Protein 3QB8 (pdb70)

InterPro domains:
  IPR000182 GNAT domain [PF00583] (109-162)
  IPR000182 GNAT domain [PS51186] (102-182)
  IPR016181 Acyl-CoA N-acyltransferase [SSF55729] (12-173)

Radius of gyration: 23.58 Å; Cα contacts (8 Å, |Δi|>4): 793; chains: 2; bounding box: 58×56×64 Å

Structure (mmCIF, N/CA/C/O backbone):
data_3QB8
#
_entry.id   3QB8
#
_cell.length_a   65.400
_cell.length_b   65.400
_cell.length_c   112.631
_cell.angle_alpha   90.00
_cell.angle_beta   90.00
_cell.angle_gamma   120.00
#
_symmetry.space_group_name_H-M   'P 31'
#
loop_
_entity.id
_entity.type
_entity.pdbx_description
1 polymer 'A654L protein'
2 non-polymer 'COENZYME A'
3 non-polymer IMIDAZOLE
4 water water
#
loop_
_atom_site.group_PDB
_atom_site.id
_atom_site.type_symbol
_atom_site.label_atom_id
_atom_site.label_alt_id
_atom_site.label_comp_id
_atom_site.label_asym_id
_atom_site.label_entity_id
_atom_site.label_seq_id
_atom_site.pdbx_PDB_ins_code
_atom_site.Cartn_x
_atom_site.Cartn_y
_atom_site.Cartn_z
_atom_site.occupancy
_atom_site.B_iso_or_equiv
_atom_site.auth_seq_id
_atom_site.auth_comp_id
_atom_site.auth_asym_id
_atom_site.auth_atom_id
_atom_site.pdbx_PDB_model_num
ATOM 1 N N . MET A 1 1 ? 17.409 1.563 -18.331 1.00 34.56 1 MET A N 1
ATOM 2 C CA . MET A 1 1 ? 17.731 2.067 -16.965 1.00 32.22 1 MET A CA 1
ATOM 3 C C . MET A 1 1 ? 17.062 1.173 -15.902 1.00 27.36 1 MET A C 1
ATOM 4 O O . MET A 1 1 ? 17.558 0.077 -15.595 1.00 28.30 1 MET A O 1
ATOM 6 N N . TYR A 1 2 ? 15.940 1.641 -15.352 1.00 22.85 2 TYR A N 1
ATOM 7 C CA . TYR A 1 2 ? 15.158 0.850 -14.406 1.00 19.04 2 TYR A CA 1
ATOM 8 C C . TYR A 1 2 ? 13.724 0.728 -14.888 1.00 17.26 2 TYR A C 1
ATOM 9 O O . TYR A 1 2 ? 13.174 1.660 -15.481 1.00 19.38 2 TYR A O 1
ATOM 18 N N . THR A 1 3 ? 13.125 -0.424 -14.636 1.00 14.09 3 THR A N 1
ATOM 19 C CA . THR A 1 3 ? 11.788 -0.726 -15.122 1.00 14.21 3 THR A CA 1
ATOM 20 C C . THR A 1 3 ? 10.851 -0.916 -13.945 1.00 12.27 3 THR A C 1
ATOM 21 O O . THR A 1 3 ? 11.177 -1.641 -12.997 1.00 11.94 3 THR A O 1
ATOM 25 N N . LE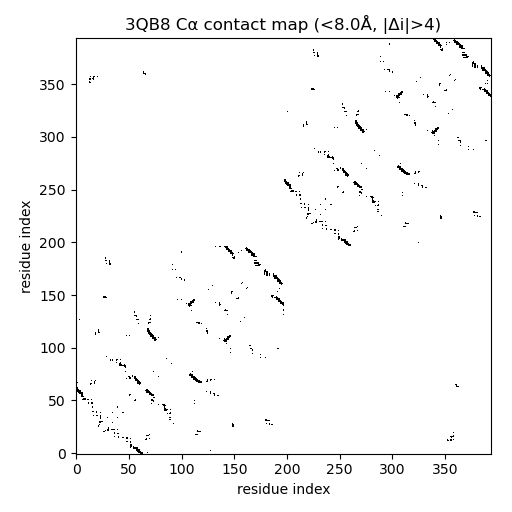U A 1 4 ? 9.706 -0.240 -14.002 1.00 12.19 4 LEU A N 1
ATOM 26 C CA A LEU A 1 4 ? 8.660 -0.368 -13.003 0.52 11.56 4 LEU A CA 1
ATOM 27 C CA B LEU A 1 4 ? 8.675 -0.385 -12.974 0.48 11.95 4 LEU A CA 1
ATOM 28 C C . LEU A 1 4 ? 7.866 -1.646 -13.254 1.00 12.13 4 LEU A C 1
ATOM 29 O O . LEU A 1 4 ? 7.268 -1.806 -14.331 1.00 15.15 4 LEU A O 1
ATOM 38 N N . ILE A 1 5 ? 7.867 -2.555 -12.285 1.00 10.62 5 ILE A N 1
ATOM 39 C CA . ILE A 1 5 ? 7.138 -3.811 -12.399 1.00 10.09 5 ILE A CA 1
ATOM 40 C C . ILE A 1 5 ? 6.162 -3.972 -11.241 1.00 10.30 5 ILE A C 1
ATOM 41 O O . ILE A 1 5 ? 6.354 -3.423 -10.142 1.00 11.49 5 ILE A O 1
ATOM 46 N N . LYS A 1 6 ? 5.109 -4.735 -11.484 1.00 10.50 6 LYS A N 1
ATOM 47 C CA . LYS A 1 6 ? 4.312 -5.305 -10.413 1.00 11.16 6 LYS A CA 1
ATOM 48 C C . LYS A 1 6 ? 5.070 -6.512 -9.845 1.00 11.05 6 LYS A C 1
ATOM 49 O O . LYS A 1 6 ? 5.489 -7.393 -10.587 1.00 12.99 6 LYS A O 1
ATOM 55 N N . LEU A 1 7 ? 5.292 -6.531 -8.533 1.00 10.33 7 LEU A N 1
ATOM 56 C CA . LEU A 1 7 ? 5.968 -7.664 -7.903 1.00 10.42 7 LEU A CA 1
ATOM 57 C C . LEU A 1 7 ? 5.096 -8.907 -7.979 1.00 10.99 7 LEU A C 1
ATOM 58 O O . LEU A 1 7 ? 3.885 -8.832 -7.788 1.00 13.31 7 LEU A O 1
ATOM 63 N N . THR A 1 8 ? 5.723 -10.035 -8.285 1.00 11.00 8 THR A N 1
ATOM 64 C CA . THR A 1 8 ? 5.031 -11.316 -8.360 1.00 11.39 8 THR A CA 1
ATOM 65 C C . THR A 1 8 ? 5.804 -12.317 -7.501 1.00 11.76 8 THR A C 1
ATOM 66 O O . THR A 1 8 ? 6.889 -12.008 -7.009 1.00 11.25 8 THR A O 1
ATOM 70 N N . SER A 1 9 ? 5.255 -13.507 -7.331 1.00 12.54 9 SER A N 1
ATOM 71 C CA A SER A 1 9 ? 5.825 -14.484 -6.415 0.56 13.33 9 SER A CA 1
ATOM 72 C CA B SER A 1 9 ? 5.925 -14.484 -6.415 0.44 13.32 9 SER A CA 1
ATOM 73 C C . SER A 1 9 ? 7.271 -14.870 -6.693 1.00 13.68 9 SER A C 1
ATOM 74 O O . SER A 1 9 ? 8.007 -15.151 -5.769 1.00 14.80 9 SER A O 1
ATOM 79 N N . GLU A 1 10 ? 7.677 -14.832 -7.954 1.00 13.99 10 GLU A N 1
ATOM 80 C CA . GLU A 1 10 ? 9.063 -15.175 -8.273 1.00 14.89 10 GLU A CA 1
ATOM 81 C C . GLU A 1 10 ? 10.052 -14.156 -7.700 1.00 12.96 10 GLU A C 1
ATOM 82 O O . GLU A 1 10 ? 11.239 -14.447 -7.628 1.00 15.00 10 GLU A O 1
ATOM 88 N N . TYR A 1 11 ? 9.564 -12.979 -7.285 1.00 11.60 11 TYR A N 1
ATOM 89 C CA . TYR A 1 11 ? 10.423 -11.942 -6.690 1.00 11.25 11 TYR A CA 1
ATOM 90 C C . TYR A 1 11 ? 10.451 -11.963 -5.158 1.00 11.36 11 TYR A C 1
ATOM 91 O O . TYR A 1 11 ? 11.086 -11.109 -4.556 1.00 11.79 11 TYR A O 1
ATOM 100 N N . THR A 1 12 ? 9.787 -12.928 -4.532 1.00 11.25 12 THR A N 1
ATOM 101 C CA . THR A 1 12 ? 9.613 -12.906 -3.074 1.00 11.02 12 THR A CA 1
ATOM 102 C C . THR A 1 12 ? 10.944 -12.862 -2.321 1.00 10.69 12 THR A C 1
ATOM 103 O O . THR A 1 12 ? 11.119 -12.038 -1.424 1.00 11.71 12 THR A O 1
ATOM 107 N N . SER A 1 13 ? 11.883 -13.742 -2.674 1.00 10.92 13 SER A N 1
ATOM 108 C CA . SER A 1 13 ? 13.164 -13.757 -1.980 1.00 10.42 13 SER A CA 1
ATOM 109 C C . SER A 1 13 ? 13.911 -12.434 -2.137 1.00 9.92 13 SER A C 1
ATOM 110 O O . SER A 1 13 ? 14.455 -11.904 -1.159 1.00 11.55 13 SER A O 1
ATOM 113 N N . ARG A 1 14 ? 13.930 -11.902 -3.365 1.00 9.50 14 ARG A N 1
ATOM 114 C CA . ARG A 1 14 ? 14.525 -10.591 -3.630 1.00 9.22 14 ARG A CA 1
ATOM 115 C C . ARG A 1 14 ? 13.846 -9.458 -2.850 1.00 9.22 14 ARG A C 1
ATOM 116 O O . ARG A 1 14 ? 14.528 -8.571 -2.332 1.00 10.54 14 ARG A O 1
ATOM 124 N N . ALA A 1 15 ? 12.519 -9.504 -2.753 1.00 9.73 15 ALA A N 1
ATOM 125 C CA . ALA A 1 15 ? 11.767 -8.461 -2.044 1.00 9.53 15 ALA A CA 1
ATOM 126 C C . ALA A 1 15 ? 12.057 -8.476 -0.539 1.00 9.51 15 ALA A C 1
ATOM 127 O O . ALA A 1 15 ? 12.267 -7.422 0.070 1.00 11.63 15 ALA A O 1
ATOM 129 N N . ILE A 1 16 ? 12.107 -9.673 0.050 1.00 9.70 16 ILE A N 1
ATOM 130 C CA . ILE A 1 16 ? 12.404 -9.815 1.468 1.00 9.51 16 ILE A CA 1
ATOM 131 C C . ILE A 1 16 ? 13.791 -9.241 1.738 1.00 9.63 16 ILE A C 1
ATOM 132 O O . ILE A 1 16 ? 13.989 -8.451 2.661 1.00 10.43 16 ILE A O 1
ATOM 137 N N . SER A 1 17 ? 14.767 -9.637 0.925 1.00 9.98 17 SER A N 1
ATOM 138 C CA . SER A 1 17 ? 16.123 -9.142 1.130 1.00 10.16 17 SER A CA 1
ATOM 139 C C . SER A 1 17 ? 16.223 -7.635 0.927 1.00 9.82 17 SER A C 1
ATOM 140 O O . SER A 1 17 ? 16.916 -6.942 1.694 1.00 10.20 17 SER A O 1
ATOM 143 N N . PHE A 1 18 ? 15.551 -7.122 -0.105 1.00 9.74 18 PHE A N 1
ATOM 144 C CA . PHE A 1 18 ? 15.710 -5.709 -0.401 1.00 8.45 18 PHE A CA 1
ATOM 145 C C . PHE A 1 18 ? 15.266 -4.859 0.793 1.00 9.27 18 PHE A C 1
ATOM 146 O O . PHE A 1 18 ? 16.003 -3.979 1.245 1.00 10.64 18 PHE A O 1
ATOM 154 N N . THR A 1 19 ? 14.062 -5.104 1.306 1.00 9.17 19 THR A N 1
ATOM 155 C CA . THR A 1 19 ? 13.574 -4.275 2.428 1.00 8.96 19 THR A CA 1
ATOM 156 C C . THR A 1 19 ? 14.364 -4.512 3.707 1.00 9.13 19 THR A C 1
ATOM 157 O O . THR A 1 19 ? 14.646 -3.567 4.450 1.00 11.42 19 THR A O 1
ATOM 161 N N A SER A 1 20 ? 14.748 -5.763 3.961 0.53 9.57 20 SER A N 1
ATOM 162 N N B SER A 1 20 ? 14.750 -5.763 3.943 0.47 9.52 20 SER A N 1
ATOM 163 C CA A SER A 1 20 ? 15.576 -6.052 5.134 0.53 10.79 20 SER A CA 1
ATOM 164 C CA B SER A 1 20 ? 15.545 -6.079 5.123 0.47 10.68 20 SER A CA 1
ATOM 165 C C A SER A 1 20 ? 16.844 -5.224 5.093 0.53 11.63 20 SER A C 1
ATOM 166 C C B SER A 1 20 ? 16.874 -5.327 5.125 0.47 11.73 20 SER A C 1
ATOM 167 O O A SER A 1 20 ? 17.152 -4.495 6.035 0.53 11.78 20 SER A O 1
ATOM 168 O O B SER A 1 20 ? 17.248 -4.741 6.142 0.47 12.08 20 SER A O 1
ATOM 173 N N . ARG A 1 21 ? 17.574 -5.320 3.988 1.00 11.54 21 ARG A N 1
ATOM 174 C CA . ARG A 1 21 ? 18.854 -4.610 3.868 1.00 11.89 21 ARG A CA 1
ATOM 175 C C . ARG A 1 21 ? 18.668 -3.100 3.879 1.00 10.34 21 ARG A C 1
ATOM 176 O O . ARG A 1 21 ? 19.425 -2.387 4.524 1.00 12.54 21 ARG A O 1
ATOM 184 N N . ASN A 1 22 ? 17.681 -2.622 3.124 1.00 9.74 22 ASN A N 1
ATOM 185 C CA . ASN A 1 22 ? 17.418 -1.200 3.000 1.00 10.06 22 ASN A CA 1
ATOM 186 C C . ASN A 1 22 ? 17.026 -0.603 4.361 1.00 11.12 22 ASN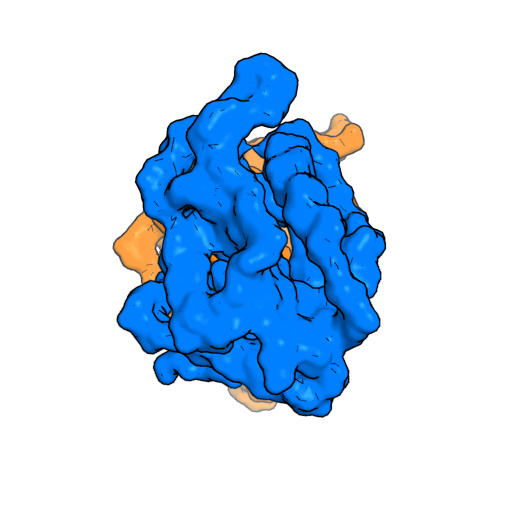 A C 1
ATOM 187 O O . ASN A 1 22 ? 17.541 0.447 4.748 1.00 12.03 22 ASN A O 1
ATOM 192 N N . PHE A 1 23 ? 16.140 -1.276 5.093 1.00 10.62 23 PHE A N 1
ATOM 193 C CA . PHE A 1 23 ? 15.718 -0.748 6.398 1.00 10.69 23 PHE A CA 1
ATOM 194 C C . PHE A 1 23 ? 16.832 -0.816 7.442 1.00 11.73 23 PHE A C 1
ATOM 195 O O . PHE A 1 23 ? 17.063 0.141 8.180 1.00 12.22 23 PHE A O 1
ATOM 203 N N . VAL A 1 24 ? 17.566 -1.924 7.473 1.00 11.64 24 VAL A N 1
ATOM 204 C CA . VAL A 1 24 ? 18.659 -2.063 8.433 1.00 13.12 24 VAL A CA 1
ATOM 205 C C . VAL A 1 24 ? 19.739 -1.010 8.175 1.00 12.93 24 VAL A C 1
ATOM 206 O O . VAL A 1 24 ? 20.362 -0.515 9.121 1.00 15.13 24 VAL A O 1
ATOM 210 N N . ALA A 1 25 ? 19.974 -0.671 6.908 1.00 13.25 25 ALA A N 1
ATOM 211 C CA . ALA A 1 25 ? 20.980 0.324 6.557 1.00 14.20 25 ALA A CA 1
ATOM 212 C C . ALA A 1 25 ? 20.535 1.764 6.799 1.00 14.19 25 ALA A C 1
ATOM 213 O O . ALA A 1 25 ? 21.353 2.611 7.152 1.00 16.20 25 ALA A O 1
ATOM 215 N N . SER A 1 26 ? 19.249 2.050 6.584 1.00 12.75 26 SER A N 1
ATOM 216 C CA . SER A 1 26 ? 18.829 3.428 6.336 1.00 12.91 26 SER A CA 1
ATOM 217 C C . SER A 1 26 ? 17.509 3.875 6.958 1.00 12.23 26 SER A C 1
ATOM 218 O O . SER A 1 26 ? 17.188 5.063 6.892 1.00 14.11 26 SER A O 1
ATOM 221 N N . GLU A 1 27 ? 16.740 2.958 7.545 1.00 12.14 27 GLU A N 1
ATOM 222 C CA . GLU A 1 27 ? 15.438 3.333 8.108 1.00 10.87 27 GLU A CA 1
ATOM 223 C C . GLU A 1 27 ? 15.599 3.649 9.604 1.00 10.60 27 GLU A C 1
ATOM 224 O O . GLU A 1 27 ? 16.247 2.899 10.316 1.00 11.60 27 GLU A O 1
ATOM 230 N N . PRO A 1 28 ? 15.002 4.767 10.077 1.00 11.31 28 PRO A N 1
ATOM 231 C CA . PRO A 1 28 ? 15.390 5.256 11.406 1.00 12.27 28 PRO A CA 1
ATOM 232 C C . PRO A 1 28 ? 15.128 4.323 12.589 1.00 12.04 28 PRO A C 1
ATOM 233 O O . PRO A 1 28 ? 15.993 4.233 13.476 1.00 12.99 28 PRO A O 1
ATOM 237 N N . THR A 1 29 ? 13.977 3.647 12.623 1.00 11.69 29 THR A N 1
ATOM 238 C CA . THR A 1 29 ? 13.677 2.809 13.795 1.00 12.14 29 THR A CA 1
ATOM 239 C C . THR A 1 29 ? 14.516 1.534 13.825 1.00 11.36 29 THR A C 1
ATOM 240 O O . THR A 1 29 ? 14.979 1.123 14.891 1.00 13.16 29 THR A O 1
ATOM 244 N N . SER A 1 30 ? 14.761 0.942 12.661 1.00 10.82 30 SER A N 1
ATOM 245 C CA . SER A 1 30 ? 15.634 -0.240 12.573 1.00 11.06 30 SER A CA 1
ATOM 246 C C . SER A 1 30 ? 17.044 0.098 13.035 1.00 12.18 30 SER A C 1
ATOM 247 O O . SER A 1 30 ? 17.658 -0.653 13.807 1.00 14.24 30 SER A O 1
ATOM 250 N N . ILE A 1 31 ? 17.563 1.230 12.568 1.00 11.54 31 ILE A N 1
ATOM 251 C CA . ILE A 1 31 ? 18.898 1.689 12.966 1.00 12.85 31 ILE A CA 1
ATOM 252 C C . ILE A 1 31 ? 18.961 1.932 14.482 1.00 13.78 31 ILE A C 1
ATOM 253 O O . ILE A 1 31 ? 19.916 1.516 15.152 1.00 15.63 31 ILE A O 1
ATOM 258 N N . ALA A 1 32 ? 17.930 2.580 15.019 1.00 12.49 32 ALA A N 1
ATOM 259 C CA . ALA A 1 32 ? 17.879 2.890 16.459 1.00 13.56 32 ALA A CA 1
ATOM 260 C C . ALA A 1 32 ? 17.950 1.633 17.323 1.00 14.61 32 ALA A C 1
ATOM 261 O O . ALA A 1 32 ? 18.566 1.642 18.397 1.00 15.74 32 ALA A O 1
ATOM 263 N N . LEU A 1 33 ? 17.320 0.564 16.856 1.00 14.57 33 LEU A N 1
ATOM 264 C CA . LEU A 1 33 ? 17.282 -0.717 17.563 1.00 13.98 33 LEU A CA 1
ATOM 265 C C . LEU A 1 33 ? 18.462 -1.627 17.231 1.00 15.29 33 LEU A C 1
ATOM 266 O O . LEU A 1 33 ? 18.531 -2.757 17.727 1.00 15.95 33 LEU A O 1
ATOM 271 N N . LYS A 1 34 ? 19.379 -1.134 16.414 1.00 14.89 34 LYS A N 1
ATOM 272 C CA . LYS A 1 34 ? 20.527 -1.896 15.944 1.00 15.84 34 LYS A CA 1
ATOM 273 C C . LYS A 1 34 ? 20.146 -3.239 15.348 1.00 15.49 34 LYS A C 1
ATOM 274 O O . LYS A 1 34 ? 20.805 -4.227 15.568 1.00 15.35 34 LYS A O 1
ATOM 280 N N . LEU A 1 35 ? 19.072 -3.257 14.574 1.00 14.65 35 LEU A N 1
ATOM 281 C CA . LEU A 1 35 ? 18.636 -4.504 13.944 1.00 13.71 35 LEU A CA 1
ATOM 282 C C . LEU A 1 35 ? 19.636 -4.972 12.895 1.00 15.04 35 LEU A C 1
ATOM 283 O O . LEU A 1 35 ? 20.266 -4.166 12.182 1.00 16.01 35 LEU A O 1
ATOM 288 N N . THR A 1 36 ? 19.785 -6.286 12.831 1.00 15.67 36 THR A N 1
ATOM 289 C CA . THR A 1 36 ? 20.456 -6.918 11.714 1.00 15.23 36 THR A CA 1
ATOM 290 C C . THR A 1 36 ? 19.422 -7.383 10.696 1.00 14.41 36 THR A C 1
ATOM 291 O O . THR A 1 36 ? 18.213 -7.437 10.974 1.00 14.59 36 THR A O 1
ATOM 295 N N . THR A 1 37 ? 19.897 -7.748 9.512 1.00 14.66 37 THR A N 1
ATOM 296 C CA . THR A 1 37 ? 18.992 -8.311 8.511 1.00 14.42 37 THR A CA 1
ATOM 297 C C . THR A 1 37 ? 18.343 -9.602 9.001 1.00 15.26 37 THR A C 1
ATOM 298 O O . THR A 1 37 ? 17.215 -9.894 8.643 1.00 15.32 37 THR A O 1
ATOM 302 N N . CYS A 1 38 ? 19.047 -10.363 9.843 1.00 15.97 38 CYS A N 1
ATOM 303 C CA A CYS A 1 38 ? 18.459 -11.568 10.440 0.79 16.77 38 CYS A CA 1
ATOM 304 C CA B CYS A 1 38 ? 18.559 -11.568 10.440 0.21 17.20 38 CYS A CA 1
ATOM 305 C C . CYS A 1 38 ? 17.266 -11.210 11.320 1.00 15.99 38 CYS A C 1
ATOM 306 O O . CYS A 1 38 ? 16.216 -11.854 11.231 1.00 16.93 38 CYS A O 1
ATOM 311 N N . ASP A 1 39 ? 17.430 -10.171 12.145 1.00 14.47 39 ASP A N 1
ATOM 312 C CA . ASP A 1 39 ? 16.344 -9.717 13.011 1.00 14.05 39 ASP A CA 1
ATOM 313 C C . ASP A 1 39 ? 15.157 -9.295 12.149 1.00 13.46 39 ASP A C 1
ATOM 314 O O . ASP A 1 39 ? 14.017 -9.682 12.413 1.00 13.96 39 ASP A O 1
ATOM 319 N N . PHE A 1 40 ? 15.439 -8.496 11.122 1.00 13.92 40 PHE A N 1
ATOM 320 C CA . PHE A 1 40 ? 14.368 -7.926 10.326 1.00 13.03 40 PHE A CA 1
ATOM 321 C C . PHE A 1 40 ? 13.630 -9.008 9.540 1.00 14.06 40 PHE A C 1
ATOM 322 O O . PHE A 1 40 ? 12.403 -9.055 9.507 1.00 13.55 40 PHE A O 1
ATOM 330 N N . THR A 1 41 ? 14.396 -9.905 8.924 1.00 13.78 41 THR A N 1
ATOM 331 C CA . THR A 1 41 ? 13.794 -10.987 8.160 1.00 13.44 41 THR A CA 1
ATOM 332 C C . THR A 1 41 ? 12.972 -11.907 9.067 1.00 13.65 41 THR A C 1
ATOM 333 O O . THR A 1 41 ? 11.850 -12.292 8.726 1.00 14.52 41 THR A O 1
ATOM 337 N N . THR A 1 42 ? 13.500 -12.236 10.241 1.00 14.38 42 THR A N 1
ATOM 338 C CA . THR A 1 42 ? 12.732 -13.059 11.164 1.00 15.16 42 THR A CA 1
ATOM 339 C C . THR A 1 42 ? 11.378 -12.425 11.500 1.00 14.20 42 THR A C 1
ATOM 340 O O . THR A 1 42 ? 10.340 -13.085 11.412 1.00 15.14 42 THR A O 1
ATOM 344 N N A SER A 1 43 ? 11.373 -11.144 11.876 0.86 13.78 43 SER A N 1
ATOM 345 N N B SER A 1 43 ? 11.402 -11.145 11.860 0.14 14.07 43 SER A N 1
ATOM 346 C CA A SER A 1 43 ? 10.118 -10.543 12.303 0.86 12.35 43 SER A CA 1
ATOM 347 C CA B SER A 1 43 ? 10.202 -10.455 12.297 0.14 13.73 43 SER A CA 1
ATOM 348 C C A SER A 1 43 ? 9.163 -10.261 11.152 0.86 12.04 43 SER A C 1
ATOM 349 C C B SER A 1 43 ? 9.196 -10.206 11.179 0.14 13.09 43 SER A C 1
ATOM 350 O O A SER A 1 43 ? 7.958 -10.391 11.327 0.86 13.23 43 SER A O 1
ATOM 351 O O B SER A 1 43 ? 7.989 -10.308 11.395 0.14 13.64 43 SER A O 1
ATOM 356 N N . PHE A 1 44 ? 9.701 -9.895 9.988 1.00 12.08 44 PHE A N 1
ATOM 357 C CA . PHE A 1 44 ? 8.871 -9.317 8.925 1.00 11.49 44 PHE A CA 1
ATOM 358 C C . PHE A 1 44 ? 8.777 -10.123 7.638 1.00 11.15 44 PHE A C 1
ATOM 359 O O . PHE A 1 44 ? 8.102 -9.685 6.715 1.00 11.72 44 PHE A O 1
ATOM 367 N N . GLN A 1 45 ? 9.415 -11.287 7.541 1.00 11.23 45 GLN A N 1
ATOM 368 C CA . GLN A 1 45 ? 9.352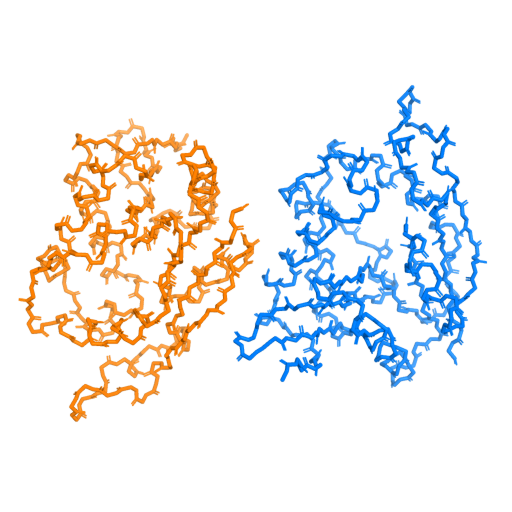 -11.968 6.246 1.00 12.26 45 GLN A CA 1
ATOM 369 C C . GLN A 1 45 ? 7.932 -12.381 5.879 1.00 11.28 45 GLN A C 1
ATOM 370 O O . GLN A 1 45 ? 7.587 -12.378 4.708 1.00 13.29 45 GLN A O 1
ATOM 376 N N . ASN A 1 46 ? 7.116 -12.730 6.847 1.00 11.34 46 ASN A N 1
ATOM 377 C CA . ASN A 1 46 ? 5.734 -13.106 6.622 1.00 11.02 46 ASN A CA 1
ATOM 378 C C . ASN A 1 46 ? 4.929 -11.961 5.985 1.00 11.58 46 ASN A C 1
ATOM 379 O O . ASN A 1 46 ? 4.365 -12.105 4.954 1.00 12.45 46 ASN A O 1
ATOM 384 N N . ILE A 1 47 ? 4.950 -10.792 6.604 1.00 11.64 47 ILE A N 1
ATOM 385 C CA . ILE A 1 47 ? 4.215 -9.672 6.032 1.00 11.61 47 ILE A CA 1
ATOM 386 C C . ILE A 1 47 ? 4.786 -9.310 4.655 1.00 10.63 47 ILE A C 1
ATOM 387 O O . ILE A 1 47 ? 4.031 -9.009 3.748 1.00 11.26 47 ILE A O 1
ATOM 392 N N . MET A 1 48 ? 6.109 -9.370 4.481 1.00 9.43 48 MET A N 1
ATOM 393 C CA . MET A 1 48 ? 6.692 -9.028 3.170 1.00 10.29 48 MET A CA 1
ATOM 394 C C . MET A 1 48 ? 6.246 -9.995 2.078 1.00 9.57 48 MET A C 1
ATOM 395 O O . MET A 1 48 ? 5.850 -9.569 0.983 1.00 10.86 48 MET A O 1
ATOM 400 N N . LYS A 1 49 ? 6.275 -11.291 2.381 1.00 9.40 49 LYS A N 1
ATOM 401 C CA . LYS A 1 49 ? 5.756 -12.287 1.446 1.00 10.63 49 LYS A CA 1
ATOM 402 C C . LYS A 1 49 ? 4.289 -12.014 1.113 1.00 11.26 49 LYS A C 1
ATOM 403 O O . LYS A 1 49 ? 3.894 -12.073 -0.060 1.00 11.47 49 LYS A O 1
ATOM 409 N N . GLN A 1 50 ? 3.479 -11.709 2.129 1.00 10.18 50 GLN A N 1
ATOM 410 C CA . GLN A 1 50 ? 2.072 -11.427 1.862 1.00 10.24 50 GLN A CA 1
ATOM 411 C C . GLN A 1 50 ? 1.856 -10.158 1.036 1.00 10.44 50 GLN A C 1
ATOM 412 O O . GLN A 1 50 ? 0.932 -10.098 0.223 1.00 10.70 50 GLN A O 1
ATOM 418 N N . CYS A 1 51 ? 2.690 -9.142 1.248 1.00 10.51 51 CYS A N 1
ATOM 419 C CA . CYS A 1 51 ? 2.643 -7.950 0.381 1.00 10.02 51 CYS A CA 1
ATOM 420 C C . CYS A 1 51 ? 2.828 -8.332 -1.086 1.00 9.91 51 CYS A C 1
ATOM 421 O O . CYS A 1 51 ? 2.133 -7.816 -1.963 1.00 11.72 51 CYS A O 1
ATOM 424 N N . VAL A 1 52 ? 3.760 -9.242 -1.365 1.00 9.81 52 VAL A N 1
ATOM 425 C CA . VAL A 1 52 ? 3.919 -9.714 -2.730 1.00 9.60 52 VAL A CA 1
ATOM 426 C C . VAL A 1 52 ? 2.679 -10.507 -3.168 1.00 10.80 52 VAL A C 1
ATOM 427 O O . VAL A 1 52 ? 2.095 -10.234 -4.232 1.00 12.57 52 VAL A O 1
ATOM 431 N N . ASP A 1 53 ? 2.265 -11.468 -2.346 1.00 10.59 53 ASP A N 1
ATOM 432 C CA . ASP A 1 53 ? 1.195 -12.385 -2.746 1.00 11.78 53 ASP A CA 1
ATOM 433 C C . ASP A 1 53 ? -0.195 -11.764 -2.926 1.00 11.98 53 ASP A C 1
ATOM 434 O O . ASP A 1 53 ? -1.012 -12.292 -3.682 1.00 13.28 53 ASP A O 1
ATOM 439 N N . TYR A 1 54 ? -0.493 -10.671 -2.225 1.00 12.15 54 TYR A N 1
ATOM 440 C CA . TYR A 1 54 ? -1.793 -10.029 -2.418 1.00 11.86 54 TYR A CA 1
ATOM 441 C C . TYR A 1 54 ? -1.887 -9.234 -3.730 1.00 12.37 54 TYR A C 1
ATOM 442 O O . TYR A 1 54 ? -2.975 -8.823 -4.128 1.00 12.75 54 TYR A O 1
ATOM 451 N N . GLY A 1 55 ? -0.744 -9.001 -4.380 1.00 11.20 55 GLY A N 1
ATOM 452 C CA . GLY A 1 55 ? -0.735 -8.493 -5.752 1.00 11.14 55 GLY A CA 1
ATOM 453 C C . GLY A 1 55 ? -0.680 -6.992 -5.972 1.00 11.27 55 GLY A C 1
ATOM 454 O O . GLY A 1 55 ? -0.760 -6.545 -7.123 1.00 12.76 55 GLY A O 1
ATOM 455 N N . HIS A 1 56 ? -0.517 -6.215 -4.894 1.00 11.40 56 HIS A N 1
ATOM 456 C CA . HIS A 1 56 ? -0.571 -4.753 -4.965 1.00 10.55 56 HIS A CA 1
ATOM 457 C C . HIS A 1 56 ? 0.778 -4.081 -4.739 1.00 10.19 56 HIS A C 1
ATOM 458 O O . HIS A 1 56 ? 0.815 -2.890 -4.495 1.00 11.41 56 HIS A O 1
ATOM 465 N N . SER A 1 57 ? 1.872 -4.849 -4.810 1.00 9.21 57 SER A N 1
ATOM 466 C CA . SER A 1 57 ? 3.216 -4.297 -4.565 1.00 9.48 57 SER A CA 1
ATOM 467 C C . SER A 1 57 ? 3.986 -4.075 -5.867 1.00 9.93 57 SER A C 1
ATOM 468 O O . SER A 1 57 ? 3.714 -4.733 -6.877 1.00 11.01 57 SER A O 1
ATOM 471 N N . PHE A 1 58 ? 4.943 -3.151 -5.834 1.00 10.22 58 PHE A N 1
ATOM 472 C CA . PHE A 1 58 ? 5.671 -2.722 -7.035 1.00 9.23 58 PHE A CA 1
ATOM 473 C C . PHE A 1 58 ? 7.138 -2.524 -6.758 1.00 9.55 58 PHE A C 1
ATOM 474 O O . PHE A 1 58 ? 7.542 -2.291 -5.615 1.00 9.81 58 PHE A O 1
ATOM 482 N N . ALA A 1 59 ? 7.936 -2.632 -7.814 1.00 10.06 59 ALA A N 1
ATOM 483 C CA . ALA A 1 59 ? 9.377 -2.423 -7.690 1.00 9.32 59 ALA A CA 1
ATOM 484 C C . ALA A 1 59 ? 9.957 -1.808 -8.949 1.00 9.59 59 ALA A C 1
ATOM 485 O O . ALA A 1 59 ? 9.354 -1.920 -10.028 1.00 11.41 59 ALA A O 1
ATOM 487 N N . PHE A 1 60 ? 11.119 -1.175 -8.808 1.00 9.01 60 PHE A N 1
ATOM 488 C CA . PHE A 1 60 ? 11.971 -0.874 -9.954 1.00 9.74 60 PHE A CA 1
ATOM 489 C C . PHE A 1 60 ? 13.083 -1.897 -9.993 1.00 10.58 60 PHE A C 1
ATOM 490 O O . PHE A 1 60 ? 13.740 -2.127 -8.979 1.00 11.07 60 PHE A O 1
ATOM 498 N N . VAL A 1 61 ? 13.281 -2.501 -11.162 1.00 11.36 61 VAL A N 1
ATOM 499 C CA . VAL A 1 61 ? 14.346 -3.478 -11.342 1.00 10.79 61 VAL A CA 1
ATOM 500 C C . VAL A 1 61 ? 15.347 -3.017 -12.395 1.00 12.43 61 VAL A C 1
ATOM 501 O O . VAL A 1 61 ? 14.987 -2.296 -13.326 1.00 13.72 61 VAL A O 1
ATOM 505 N N . ASP A 1 62 ? 16.597 -3.442 -12.239 1.00 12.60 62 ASP A N 1
ATOM 506 C CA . ASP A 1 62 ? 17.623 -3.193 -13.247 1.00 12.68 62 ASP A CA 1
ATOM 507 C C . ASP A 1 62 ? 17.554 -4.246 -14.361 1.00 14.08 62 ASP A C 1
ATOM 508 O O . ASP A 1 62 ? 16.660 -5.103 -14.377 1.00 15.38 62 ASP A O 1
ATOM 513 N N . ALA A 1 63 ? 18.507 -4.175 -15.286 1.00 14.79 63 ALA A N 1
ATOM 514 C CA . ALA A 1 63 ? 18.528 -5.051 -16.464 1.00 16.01 63 ALA A CA 1
ATOM 515 C C . ALA A 1 63 ? 18.699 -6.523 -16.135 1.00 17.03 63 ALA A C 1
ATOM 516 O O . ALA A 1 63 ? 18.377 -7.384 -16.957 1.00 20.18 63 ALA A O 1
ATOM 518 N N . ASP A 1 64 ? 19.249 -6.810 -14.959 1.00 16.33 64 ASP A N 1
ATOM 519 C CA . ASP A 1 64 ? 19.451 -8.189 -14.526 1.00 17.15 64 ASP A CA 1
ATOM 520 C C . ASP A 1 64 ? 18.361 -8.637 -13.549 1.00 16.21 64 ASP A C 1
ATOM 521 O O . ASP A 1 64 ? 18.492 -9.688 -12.914 1.00 17.35 64 ASP A O 1
ATOM 526 N N . ASP A 1 65 ? 17.296 -7.837 -13.431 1.00 16.57 65 ASP A N 1
ATOM 527 C CA . ASP A 1 65 ? 16.102 -8.188 -12.640 1.00 16.09 65 ASP A CA 1
ATOM 528 C C . ASP A 1 65 ? 16.326 -8.057 -11.124 1.00 13.83 65 ASP A C 1
ATOM 529 O O . ASP A 1 65 ? 15.609 -8.669 -10.331 1.00 16.89 65 ASP A O 1
ATOM 534 N N . ASN A 1 66 ? 17.328 -7.278 -10.732 1.00 11.71 66 ASN A N 1
ATOM 535 C CA . ASN A 1 66 ? 17.555 -6.972 -9.320 1.00 10.76 66 ASN A CA 1
ATOM 536 C C . ASN A 1 66 ? 16.690 -5.802 -8.902 1.00 10.42 66 ASN A C 1
ATOM 537 O O . ASN A 1 66 ? 16.564 -4.822 -9.647 1.00 11.92 66 ASN A O 1
ATOM 542 N N . ILE A 1 67 ? 16.112 -5.906 -7.712 1.00 11.06 67 ILE A N 1
ATOM 543 C CA . ILE A 1 67 ? 15.298 -4.827 -7.157 1.00 9.43 67 ILE A CA 1
ATOM 544 C C . ILE A 1 67 ? 16.177 -3.671 -6.698 1.00 10.53 67 ILE A C 1
ATOM 545 O O . ILE A 1 67 ? 17.098 -3.867 -5.905 1.00 12.25 67 ILE A O 1
ATOM 550 N N . LYS A 1 68 ? 15.884 -2.479 -7.195 1.00 10.10 68 LYS A N 1
ATOM 551 C CA . LYS A 1 68 ? 16.606 -1.256 -6.826 1.00 10.55 68 LYS A CA 1
ATOM 552 C C . LYS A 1 68 ? 15.777 -0.290 -5.956 1.00 10.69 68 LYS A C 1
ATOM 553 O O . LYS A 1 68 ? 16.325 0.583 -5.328 1.00 11.61 68 LYS A O 1
ATOM 559 N N . ALA A 1 69 ? 14.476 -0.495 -5.967 1.00 9.56 69 ALA A N 1
ATOM 560 C CA . ALA A 1 69 ? 13.543 0.262 -5.130 1.00 9.90 69 ALA A CA 1
ATOM 561 C C . ALA A 1 69 ? 12.246 -0.519 -5.114 1.00 9.67 69 ALA A C 1
ATOM 562 O O . ALA A 1 69 ? 11.928 -1.192 -6.096 1.00 10.09 69 ALA A O 1
ATOM 564 N N . GLN A 1 70 ? 11.482 -0.450 -4.025 1.00 9.07 70 GLN A N 1
ATOM 565 C CA . GLN A 1 70 ? 10.185 -1.134 -4.014 1.00 8.58 70 GLN A CA 1
ATOM 566 C C . GLN A 1 70 ? 9.239 -0.527 -3.005 1.00 9.15 70 GLN A C 1
ATOM 567 O O . GLN A 1 70 ? 9.650 0.236 -2.106 1.00 10.06 70 GLN A O 1
ATOM 573 N N . ILE A 1 71 ? 7.966 -0.855 -3.185 1.00 8.95 71 ILE A N 1
ATOM 574 C CA . ILE A 1 71 ? 6.928 -0.512 -2.235 1.00 8.58 71 ILE A CA 1
ATOM 575 C C . ILE A 1 71 ? 6.123 -1.762 -1.973 1.00 8.76 71 ILE A C 1
ATOM 576 O O . ILE A 1 71 ? 5.597 -2.389 -2.907 1.00 9.55 71 ILE A O 1
ATOM 581 N N . LEU A 1 72 ? 6.063 -2.129 -0.694 1.00 8.48 72 LEU A N 1
ATOM 582 C CA . LEU A 1 72 ? 5.360 -3.334 -0.259 1.00 9.10 72 LEU A CA 1
ATOM 583 C C . LEU A 1 72 ? 4.051 -2.920 0.398 1.00 9.44 72 LEU A C 1
ATOM 584 O O . LEU A 1 72 ? 4.064 -2.281 1.452 1.00 9.72 72 LEU A O 1
ATOM 589 N N . ASN A 1 73 ? 2.942 -3.299 -0.239 1.00 8.72 73 ASN A N 1
ATOM 590 C CA . ASN A 1 73 ? 1.584 -2.914 0.136 1.00 9.26 73 ASN A CA 1
ATOM 591 C C . ASN A 1 73 ? 0.767 -4.157 0.435 1.00 9.42 73 ASN A C 1
ATOM 592 O O . ASN A 1 73 ? 0.969 -5.205 -0.185 1.00 10.52 73 ASN A O 1
ATOM 597 N N . ILE A 1 74 ? -0.190 -4.038 1.350 1.00 9.68 74 ILE A N 1
ATOM 598 C CA . ILE A 1 74 ? -1.046 -5.169 1.709 1.00 11.14 74 ILE A CA 1
ATOM 599 C C . ILE A 1 74 ? -2.424 -4.644 2.133 1.00 11.24 74 ILE A C 1
ATOM 600 O O . ILE A 1 74 ? -2.507 -3.590 2.769 1.00 11.71 74 ILE A O 1
ATOM 605 N N . PRO A 1 75 ? -3.508 -5.357 1.768 1.00 11.39 75 PRO A N 1
ATOM 606 C CA . PRO A 1 75 ? -4.819 -4.899 2.255 1.00 12.28 75 PRO A CA 1
ATOM 607 C C . PRO A 1 75 ? -4.834 -4.777 3.780 1.00 12.97 75 PRO A C 1
ATOM 608 O O . PRO A 1 75 ? -4.247 -5.625 4.475 1.00 13.41 75 PRO A O 1
ATOM 612 N N . TYR A 1 76 ? -5.480 -3.728 4.293 1.00 13.33 76 TYR A N 1
ATOM 613 C CA . TYR A 1 76 ? -5.456 -3.449 5.731 1.00 14.78 76 TYR A CA 1
ATOM 614 C C . TYR A 1 76 ? -6.024 -4.605 6.559 1.00 16.12 76 TYR A C 1
ATOM 615 O O . TYR A 1 76 ? -5.516 -4.885 7.642 1.00 15.54 76 TYR A O 1
ATOM 624 N N . ASP A 1 77 ? -7.064 -5.270 6.058 1.00 16.91 77 ASP A N 1
ATOM 625 C CA . ASP A 1 77 ? -7.646 -6.390 6.809 1.00 20.52 77 ASP A CA 1
ATOM 626 C C . ASP A 1 77 ? -6.661 -7.541 7.001 1.00 19.28 77 ASP A C 1
ATOM 627 O O . ASP A 1 77 ? -6.681 -8.204 8.038 1.00 21.27 77 ASP A O 1
ATOM 632 N N . ALA A 1 78 ? -5.781 -7.765 6.026 1.00 17.11 78 ALA A N 1
ATOM 633 C CA . ALA A 1 78 ? -4.717 -8.751 6.189 1.00 16.22 78 ALA A CA 1
ATOM 634 C C . ALA A 1 78 ? -3.640 -8.266 7.162 1.00 16.55 78 ALA A C 1
ATOM 635 O O . ALA A 1 78 ? -3.127 -9.045 7.985 1.00 17.50 78 ALA A O 1
ATOM 637 N N . TYR A 1 79 ? -3.301 -6.982 7.079 1.00 15.63 79 TYR A N 1
ATOM 638 C CA . TYR A 1 79 ? -2.369 -6.373 8.019 1.00 14.58 79 TYR A CA 1
ATOM 639 C C . TYR A 1 79 ? -2.854 -6.502 9.472 1.00 15.72 79 TYR A C 1
ATOM 640 O O . TYR A 1 79 ? -2.076 -6.844 10.365 1.00 15.87 79 TYR A O 1
ATOM 649 N N . GLU A 1 80 ? -4.127 -6.251 9.710 1.00 17.43 80 GLU A N 1
ATOM 650 C CA A GLU A 1 80 ? -4.615 -6.239 11.077 0.62 20.07 80 GLU A CA 1
ATOM 651 C CA B GLU A 1 80 ? -4.515 -6.239 11.077 0.38 20.14 80 GLU A CA 1
ATOM 652 C C . GLU A 1 80 ? -4.529 -7.594 11.763 1.00 20.75 80 GLU A C 1
ATOM 653 O O . GLU A 1 80 ? -4.391 -7.667 12.949 1.00 24.37 80 GLU A O 1
ATOM 664 N N . ASN A 1 81 ? -4.548 -8.635 10.965 1.00 18.83 81 ASN A N 1
ATOM 665 C CA . ASN A 1 81 ? -4.487 -10.003 11.466 1.00 20.56 81 ASN A CA 1
ATOM 666 C C . ASN A 1 81 ? -3.115 -10.663 11.273 1.00 18.23 81 ASN A C 1
ATOM 667 O O . ASN A 1 81 ? -2.965 -11.878 11.432 1.00 21.41 81 ASN A O 1
ATOM 672 N N . MET A 1 82 ? -2.109 -9.854 10.956 1.00 16.31 82 MET A N 1
ATOM 673 C CA . MET A 1 82 ? -0.781 -10.358 10.615 1.00 15.33 82 MET A CA 1
ATOM 674 C C . MET A 1 82 ? -0.072 -11.035 11.774 1.00 15.41 82 MET A C 1
ATOM 675 O O . MET A 1 82 ? -0.166 -10.589 12.925 1.00 18.80 82 MET A O 1
ATOM 680 N N . HIS A 1 83 ? 0.630 -12.117 11.450 1.00 16.12 83 HIS A N 1
ATOM 681 C CA . HIS A 1 83 ? 1.580 -12.725 12.374 1.00 16.30 83 HIS A CA 1
ATOM 682 C C . HIS A 1 83 ? 3.010 -12.292 12.089 1.00 15.40 83 HIS A C 1
ATOM 683 O O . HIS A 1 83 ? 3.385 -12.066 10.934 1.00 14.64 83 HIS A O 1
ATOM 690 N N . TYR A 1 84 ? 3.799 -12.156 13.151 1.00 15.08 84 TYR A N 1
ATOM 691 C CA . TYR A 1 84 ? 5.189 -11.760 13.038 1.00 14.18 84 TYR A CA 1
ATOM 692 C C . TYR A 1 84 ? 6.078 -12.718 13.800 1.00 15.70 84 TYR A C 1
ATOM 693 O O . TYR A 1 84 ? 5.632 -13.364 14.759 1.00 16.78 84 TYR A O 1
ATOM 702 N N . GLY A 1 85 ? 7.335 -12.800 13.379 1.00 15.16 85 GLY A N 1
ATOM 703 C CA . GLY A 1 85 ? 8.317 -13.580 14.116 1.00 16.15 85 GLY A CA 1
ATOM 704 C C . GLY A 1 85 ? 8.835 -12.735 15.259 1.00 16.22 85 GLY A C 1
ATOM 705 O O . GLY A 1 85 ? 9.828 -12.034 15.109 1.00 18.16 85 GLY A O 1
ATOM 706 N N . ASN A 1 86 ? 8.162 -12.784 16.403 1.00 17.30 86 ASN A N 1
ATOM 707 C CA . ASN A 1 86 ? 8.543 -11.912 17.506 1.00 18.25 86 ASN A CA 1
ATOM 708 C C . ASN A 1 86 ? 9.825 -12.358 18.187 1.00 18.63 86 ASN A C 1
ATOM 709 O O . ASN A 1 86 ? 10.015 -13.550 18.468 1.00 21.74 86 ASN A O 1
ATOM 714 N N . ILE A 1 87 ? 10.712 -11.391 18.402 1.00 17.84 87 ILE A N 1
ATOM 715 C CA . ILE A 1 87 ? 11.986 -11.602 19.076 1.00 17.38 87 ILE A CA 1
ATOM 716 C C . ILE A 1 87 ? 12.256 -10.368 19.925 1.00 17.28 87 ILE A C 1
ATOM 717 O O . ILE A 1 87 ? 11.714 -9.281 19.655 1.00 17.23 87 ILE A O 1
ATOM 722 N N . ARG A 1 88 ? 13.113 -10.494 20.920 1.00 19.07 88 ARG A N 1
ATOM 723 C CA . ARG A 1 88 ? 13.291 -9.383 21.809 1.00 20.35 88 ARG A CA 1
ATOM 724 C C . ARG A 1 88 ? 13.829 -8.129 21.099 1.00 19.10 88 ARG A C 1
ATOM 725 O O . ARG A 1 88 ? 13.485 -7.047 21.467 1.00 19.62 88 ARG A O 1
ATOM 729 N N . GLU A 1 89 ? 14.637 -8.324 20.070 1.00 17.53 89 GLU A N 1
ATOM 730 C CA . GLU A 1 89 ? 15.239 -7.218 19.324 1.00 17.06 89 GLU A CA 1
ATOM 731 C C . GLU A 1 89 ? 14.199 -6.268 18.709 1.00 16.45 89 GLU A C 1
ATOM 732 O O . GLU A 1 89 ? 14.441 -5.064 18.614 1.00 17.10 89 GLU A O 1
ATOM 738 N N . THR A 1 90 ? 13.050 -6.810 18.304 1.00 14.01 90 THR A N 1
ATOM 739 C CA . THR A 1 90 ? 12.023 -5.980 17.663 1.00 14.32 90 THR A CA 1
ATOM 740 C C . THR A 1 90 ? 10.814 -5.678 18.552 1.00 14.31 90 THR A C 1
ATOM 741 O O . THR A 1 90 ? 9.917 -4.935 18.135 1.00 14.91 90 THR A O 1
ATOM 745 N N . ASP A 1 91 ? 10.785 -6.204 19.779 1.00 13.61 91 ASP A N 1
ATOM 746 C CA . ASP A 1 91 ? 9.678 -5.894 20.696 1.00 14.49 91 ASP A CA 1
ATOM 747 C C . ASP A 1 91 ? 9.389 -4.384 20.835 1.00 14.82 91 ASP A C 1
ATOM 748 O O . ASP A 1 91 ? 8.226 -3.982 20.792 1.00 14.77 91 ASP A O 1
ATOM 753 N N . PRO A 1 92 ? 10.434 -3.546 21.001 1.00 15.18 92 PRO A N 1
ATOM 754 C CA . PRO A 1 92 ? 10.136 -2.101 21.164 1.00 14.14 92 PRO A CA 1
ATOM 755 C C . PRO A 1 92 ? 9.537 -1.462 19.907 1.00 13.50 92 PRO A C 1
ATOM 756 O O . PRO A 1 92 ? 8.803 -0.476 19.999 1.00 14.12 92 PRO A O 1
ATOM 760 N N . MET A 1 93 ? 9.854 -2.047 18.755 1.00 14.62 93 MET A N 1
ATOM 761 C CA . MET A 1 93 ? 9.310 -1.603 17.481 1.00 15.98 93 MET A CA 1
ATOM 762 C C . MET A 1 93 ? 7.809 -1.852 17.442 1.00 14.22 93 MET A C 1
ATOM 763 O O . MET A 1 93 ? 7.031 -0.944 17.148 1.00 14.65 93 MET A O 1
ATOM 768 N N . PHE A 1 94 ? 7.399 -3.082 17.742 1.00 13.22 94 PHE A N 1
ATOM 769 C CA . PHE A 1 94 ? 5.974 -3.392 17.787 1.00 12.17 94 PHE A CA 1
ATOM 770 C C . PHE A 1 94 ? 5.240 -2.575 18.847 1.00 13.14 94 PHE A C 1
ATOM 771 O O . PHE A 1 94 ? 4.100 -2.161 18.631 1.00 15.29 94 PHE A O 1
ATOM 779 N N . ASP A 1 95 ? 5.901 -2.325 19.976 1.00 12.15 95 ASP A N 1
ATOM 780 C CA . ASP A 1 95 ? 5.314 -1.485 21.016 1.00 12.35 95 ASP A CA 1
ATOM 781 C C . ASP A 1 95 ? 5.053 -0.059 20.504 1.00 12.18 95 ASP A C 1
ATOM 782 O O . ASP A 1 95 ? 3.961 0.485 20.698 1.00 12.77 95 ASP A O 1
ATOM 787 N N . LEU A 1 96 ? 6.047 0.525 19.838 1.00 12.16 96 LEU A N 1
ATOM 788 C CA . LEU A 1 96 ? 5.899 1.871 19.284 1.00 11.97 96 LEU A CA 1
ATOM 789 C C . LEU A 1 96 ? 4.787 1.929 18.241 1.00 12.99 96 LEU A C 1
ATOM 790 O O . LEU A 1 96 ? 3.896 2.783 18.309 1.00 12.72 96 LEU A O 1
ATOM 795 N N . PHE A 1 97 ? 4.846 1.017 17.267 1.00 14.46 97 PHE A N 1
ATOM 796 C CA . PHE A 1 97 ? 3.881 1.027 16.162 1.00 15.87 97 PHE A CA 1
ATOM 797 C C . PHE A 1 97 ? 2.469 0.800 16.669 1.00 16.14 97 PHE A C 1
ATOM 798 O O . PHE A 1 97 ? 1.516 1.341 16.108 1.00 17.57 97 PHE A O 1
ATOM 806 N N . GLY A 1 98 ? 2.340 0.019 17.740 1.00 16.27 98 GLY A N 1
ATOM 807 C CA . GLY A 1 98 ? 1.055 -0.364 18.276 1.00 17.10 98 GLY A CA 1
ATOM 808 C C . GLY A 1 98 ? 0.196 0.834 18.605 1.00 17.66 98 GLY A C 1
ATOM 809 O O . GLY A 1 98 ? -1.027 0.774 18.454 1.00 19.70 98 GLY A O 1
ATOM 810 N N . ASN A 1 99 ? 0.829 1.889 19.071 1.00 16.00 99 ASN A N 1
ATOM 811 C CA . ASN A 1 99 ? 0.132 3.151 19.343 1.00 18.96 99 ASN A CA 1
ATOM 812 C C . ASN A 1 99 ? -0.657 3.642 18.170 1.00 18.96 99 ASN A C 1
ATOM 813 O O . ASN A 1 99 ? -1.688 4.193 18.349 1.00 18.51 99 ASN A O 1
ATOM 818 N N A LEU A 1 100 ? -0.225 3.392 16.956 0.68 19.22 100 LEU A N 1
ATOM 819 N N B LEU A 1 100 ? -0.223 3.399 16.960 0.32 19.16 100 LEU A N 1
ATOM 820 C CA A LEU A 1 100 ? -0.875 3.998 15.799 0.68 17.96 100 LEU A CA 1
ATOM 821 C CA B LEU A 1 100 ? -0.916 3.985 15.838 0.32 18.45 100 LEU A CA 1
ATOM 822 C C A LEU A 1 100 ? -2.066 3.174 15.310 0.68 18.20 100 LEU A C 1
ATOM 823 C C B LEU A 1 100 ? -2.090 3.159 15.338 0.32 18.46 100 LEU A C 1
ATOM 824 O O A LEU A 1 100 ? -2.894 3.668 14.540 0.68 18.67 100 LEU A O 1
ATOM 825 O O B LEU A 1 100 ? -2.889 3.610 14.580 0.32 18.48 100 LEU A O 1
ATOM 834 N N . ASP A 1 101 ? -2.148 1.923 15.755 1.00 19.08 101 ASP A N 1
ATOM 835 C CA . ASP A 1 101 ? -3.197 1.007 15.334 1.00 19.55 101 ASP A CA 1
ATOM 836 C C . ASP A 1 101 ? -4.587 1.412 15.860 1.00 22.60 101 ASP A C 1
ATOM 837 O O . ASP A 1 101 ? -5.577 0.754 15.544 1.00 24.50 101 ASP A O 1
ATOM 842 N N . SER A 1 102 ? -4.645 2.500 16.632 1.00 25.39 102 SER A N 1
ATOM 843 C CA . SER A 1 102 ? -5.903 3.003 17.200 1.00 27.61 102 SER A CA 1
ATOM 844 C C . SER A 1 102 ? -6.749 3.788 16.191 1.00 24.60 102 SER A C 1
ATOM 845 O O . SER A 1 102 ? -7.958 3.939 16.385 1.00 23.56 102 SER A O 1
ATOM 848 N N . TYR A 1 103 ? -6.142 4.211 15.101 1.00 22.93 103 TYR A N 1
ATOM 849 C CA . TYR A 1 103 ? -6.860 4.969 14.068 1.00 21.93 103 TYR A CA 1
ATOM 850 C C . TYR A 1 103 ? -7.023 3.966 12.961 1.00 20.19 103 TYR A C 1
ATOM 851 O O . TYR A 1 103 ? -6.066 3.625 12.349 1.00 19.67 103 TYR A O 1
ATOM 860 N N . THR A 1 104 ? -8.236 3.514 12.722 1.00 19.48 104 THR A N 1
ATOM 861 C CA . THR A 1 104 ? -8.475 2.409 11.809 1.00 20.04 104 THR A CA 1
ATOM 862 C C . THR A 1 104 ? -9.429 2.831 10.712 1.00 17.67 104 THR A C 1
ATOM 863 O O . THR A 1 104 ? -10.275 3.696 10.932 1.00 18.66 104 THR A O 1
ATOM 867 N N . PRO A 1 105 ? -9.298 2.225 9.521 1.00 17.40 105 PRO A N 1
ATOM 868 C CA . PRO A 1 105 ? -10.147 2.611 8.396 1.00 17.89 105 PRO A CA 1
ATOM 869 C C . PRO A 1 105 ? -11.566 2.060 8.511 1.00 20.21 105 PRO A C 1
ATOM 870 O O . PRO A 1 105 ? -11.765 0.951 9.021 1.00 20.52 105 PRO A O 1
ATOM 874 N N . ASP A 1 106 ? -12.537 2.834 8.028 1.00 21.24 106 ASP A N 1
ATOM 875 C CA . ASP A 1 106 ? -13.933 2.392 8.026 1.00 22.95 106 ASP A CA 1
ATOM 876 C C . ASP A 1 106 ? -14.382 1.808 6.687 1.00 21.96 106 ASP A C 1
ATOM 877 O O . ASP A 1 106 ? -15.566 1.562 6.471 1.00 23.49 106 ASP A O 1
ATOM 882 N N . ASP A 1 107 ? -13.428 1.580 5.790 1.00 21.38 107 ASP A N 1
ATOM 883 C CA . ASP A 1 107 ? -13.723 1.031 4.474 1.00 21.52 107 ASP A CA 1
ATOM 884 C C . ASP A 1 107 ? -12.420 0.468 3.915 1.00 19.17 107 ASP A C 1
ATOM 885 O O . ASP A 1 107 ? -11.348 0.619 4.518 1.00 20.15 107 ASP A O 1
ATOM 890 N N . LYS A 1 108 ? -12.519 -0.165 2.761 1.00 19.28 108 LYS A N 1
ATOM 891 C CA . LYS A 1 108 ? -11.409 -0.845 2.092 1.00 17.36 108 LYS A CA 1
ATOM 892 C C . LYS A 1 108 ? -10.156 0.030 2.034 1.00 16.69 108 LYS A C 1
ATOM 893 O O . LYS A 1 108 ? -10.191 1.131 1.585 1.00 16.92 108 LYS A O 1
ATOM 899 N N . CYS A 1 109 ? -9.047 -0.548 2.517 1.00 14.94 109 CYS A N 1
ATOM 900 C CA . CYS A 1 109 ? -7.838 0.232 2.730 1.00 13.36 109 CYS A CA 1
ATOM 901 C C . CYS A 1 109 ? -6.605 -0.561 2.306 1.00 12.43 109 CYS A C 1
ATOM 902 O O . CYS A 1 109 ? -6.515 -1.756 2.580 1.00 13.36 109 CYS A O 1
ATOM 905 N N . LEU A 1 110 ? -5.667 0.124 1.652 1.00 11.82 110 LEU A N 1
ATOM 906 C CA . LEU A 1 110 ? -4.361 -0.457 1.314 1.00 11.13 110 LEU A CA 1
ATOM 907 C C . LEU A 1 110 ? -3.306 0.099 2.262 1.00 11.17 110 LEU A C 1
ATOM 908 O O . LEU A 1 110 ? -3.180 1.319 2.419 1.00 12.37 110 LEU A O 1
ATOM 913 N N . TYR A 1 111 ? -2.564 -0.807 2.897 1.00 10.67 111 TYR A N 1
ATOM 914 C CA . TYR A 1 111 ? -1.548 -0.434 3.870 1.00 9.85 111 TYR A CA 1
ATOM 915 C C . TYR A 1 111 ? -0.147 -0.543 3.254 1.00 10.15 111 TYR A C 1
ATOM 916 O O . TYR A 1 111 ? 0.241 -1.610 2.749 1.00 10.65 111 TYR A O 1
ATOM 925 N N . VAL A 1 112 ? 0.617 0.543 3.333 1.00 9.62 112 VAL A N 1
ATOM 926 C CA . VAL A 1 112 ? 1.995 0.553 2.852 1.00 10.18 112 VAL A CA 1
ATOM 927 C C . VAL A 1 112 ? 2.889 0.073 3.992 1.00 9.95 112 VAL A C 1
ATOM 928 O O . VAL A 1 112 ? 3.126 0.814 4.960 1.00 11.84 112 VAL A O 1
ATOM 932 N N . PHE A 1 113 ? 3.368 -1.166 3.896 1.00 9.71 113 PHE A N 1
ATOM 933 C CA . PHE A 1 113 ? 4.262 -1.688 4.917 1.00 9.26 113 PHE A CA 1
ATOM 934 C C . PHE A 1 113 ? 5.657 -1.066 4.802 1.00 10.04 113 PHE A C 1
ATOM 935 O O . PHE A 1 113 ? 6.266 -0.715 5.816 1.00 10.98 113 PHE A O 1
ATOM 943 N N . ALA A 1 114 ? 6.177 -0.952 3.580 1.00 9.30 114 ALA A N 1
ATOM 944 C CA . ALA A 1 114 ? 7.536 -0.460 3.397 1.00 9.48 114 ALA A CA 1
ATOM 945 C C . ALA A 1 114 ? 7.702 0.203 2.048 1.00 9.92 114 ALA A C 1
ATOM 946 O O . ALA A 1 114 ? 7.224 -0.313 1.043 1.00 11.72 114 ALA A O 1
ATOM 948 N N . ILE A 1 115 ? 8.424 1.314 2.033 1.00 9.66 115 ILE A N 1
ATOM 949 C CA . ILE A 1 115 ? 8.892 1.924 0.803 1.00 9.60 115 ILE A CA 1
ATOM 950 C C . ILE A 1 115 ? 10.397 2.160 0.947 1.00 9.20 115 ILE A C 1
ATOM 951 O O . ILE A 1 115 ? 10.873 2.565 2.017 1.00 10.28 115 ILE A O 1
ATOM 956 N N . GLY A 1 116 ? 11.157 1.898 -0.112 1.00 9.05 116 GLY A N 1
ATOM 957 C CA . GLY A 1 116 ? 12.590 2.089 -0.044 1.00 9.68 116 GLY A CA 1
ATOM 958 C C . GLY A 1 116 ? 13.239 2.145 -1.401 1.00 10.45 116 GLY A C 1
ATOM 959 O O . GLY A 1 116 ? 12.711 1.589 -2.380 1.00 11.10 116 GLY A O 1
ATOM 960 N N A SER A 1 117 ? 14.399 2.782 -1.462 0.77 10.17 117 SER A N 1
ATOM 961 N N B SER A 1 117 ? 14.381 2.828 -1.461 0.23 10.56 117 SER A N 1
ATOM 962 C CA A SER A 1 117 ? 15.152 2.856 -2.709 0.77 10.51 117 SER A CA 1
ATOM 963 C CA B SER A 1 117 ? 15.186 2.937 -2.678 0.23 10.94 117 SER A CA 1
ATOM 964 C C A SER A 1 117 ? 16.631 2.852 -2.386 0.77 11.85 117 SER A C 1
ATOM 965 C C B SER A 1 117 ? 16.647 2.797 -2.316 0.23 11.10 117 SER A C 1
ATOM 966 O O A SER A 1 117 ? 17.076 3.571 -1.494 0.77 13.11 117 SER A O 1
ATOM 967 O O B SER A 1 117 ? 17.100 3.381 -1.332 0.23 10.72 117 SER A O 1
ATOM 972 N N . GLU A 1 118 ? 17.377 2.044 -3.132 1.00 11.71 118 GLU A N 1
ATOM 973 C CA . GLU A 1 118 ? 18.824 1.988 -3.030 1.00 12.11 118 GLU A CA 1
ATOM 974 C C . GLU A 1 118 ? 19.507 2.876 -4.059 1.00 14.77 118 GLU A C 1
ATOM 975 O O . GLU A 1 118 ? 20.673 3.030 -4.041 1.00 19.14 118 GLU A O 1
ATOM 981 N N . VAL A 1 119 ? 18.734 3.424 -4.962 1.00 14.86 119 VAL A N 1
ATOM 982 C CA . VAL A 1 119 ? 19.241 4.388 -5.942 1.00 16.48 119 VAL A CA 1
ATOM 983 C C . VAL A 1 119 ? 18.449 5.649 -5.660 1.00 17.21 119 VAL A C 1
ATOM 984 O O . VAL A 1 119 ? 17.311 5.798 -6.125 1.00 18.37 119 VAL A O 1
ATOM 988 N N . THR A 1 120 ? 19.039 6.530 -4.861 1.00 17.50 120 THR A N 1
ATOM 989 C CA . THR A 1 120 ? 18.280 7.615 -4.255 1.00 19.42 120 THR A CA 1
ATOM 990 C C . THR A 1 120 ? 18.375 8.917 -5.034 1.00 19.72 120 THR A C 1
ATOM 991 O O . THR A 1 120 ? 19.326 9.139 -5.800 1.00 20.52 120 THR A O 1
ATOM 995 N N . GLY A 1 121 ? 17.364 9.761 -4.838 1.00 18.79 121 GLY A N 1
ATOM 996 C CA . GLY A 1 121 ? 17.313 11.097 -5.448 1.00 20.04 121 GLY A CA 1
ATOM 997 C C . GLY A 1 121 ? 17.074 11.104 -6.943 1.00 20.59 121 GLY A C 1
ATOM 998 O O . GLY A 1 121 ? 17.411 12.081 -7.620 1.00 21.99 121 GLY A O 1
ATOM 999 N N . LYS A 1 122 ? 16.504 10.013 -7.458 1.00 20.07 122 LYS A N 1
ATOM 1000 C CA . LYS A 1 122 ? 16.174 9.872 -8.880 1.00 20.89 122 LYS A CA 1
ATOM 1001 C C . LYS A 1 122 ? 14.661 9.765 -9.136 1.00 18.63 122 LYS A C 1
ATOM 1002 O O . LYS A 1 122 ? 14.225 9.575 -10.282 1.00 20.34 122 LYS A O 1
ATOM 1008 N N . GLY A 1 123 ? 13.860 9.892 -8.081 1.00 16.21 123 GLY A N 1
ATOM 1009 C CA . GLY A 1 123 ? 12.409 9.844 -8.226 1.00 15.29 123 GLY A CA 1
ATOM 1010 C C . GLY A 1 123 ? 11.804 8.450 -8.166 1.00 15.05 123 GLY A C 1
ATOM 1011 O O . GLY A 1 123 ? 10.602 8.292 -8.383 1.00 15.17 123 GLY A O 1
ATOM 1012 N N . LEU A 1 124 ? 12.608 7.424 -7.866 1.00 14.02 124 LEU A N 1
ATOM 1013 C CA . LEU A 1 124 ? 12.081 6.060 -7.877 1.00 12.69 124 LEU A CA 1
ATOM 1014 C C . LEU A 1 124 ? 11.010 5.838 -6.805 1.00 11.31 124 LEU A C 1
ATOM 1015 O O . LEU A 1 124 ? 9.945 5.312 -7.110 1.00 11.68 124 LEU A O 1
ATOM 1020 N N . ALA A 1 125 ? 11.281 6.218 -5.558 1.00 10.98 125 ALA A N 1
ATOM 1021 C CA . ALA A 1 125 ? 10.263 6.033 -4.512 1.00 11.26 125 ALA A CA 1
ATOM 1022 C C . ALA A 1 125 ? 8.988 6.818 -4.825 1.00 11.50 125 ALA A C 1
ATOM 1023 O O . ALA A 1 125 ? 7.893 6.303 -4.639 1.00 12.13 125 ALA A O 1
ATOM 1025 N N . THR A 1 126 ? 9.140 8.047 -5.319 1.00 11.84 126 THR A N 1
ATOM 1026 C CA . THR A 1 126 ? 7.985 8.866 -5.702 1.00 12.69 126 THR A CA 1
ATOM 1027 C C . THR A 1 126 ? 7.127 8.159 -6.752 1.00 11.78 126 THR A C 1
ATOM 1028 O O . THR A 1 126 ? 5.890 8.114 -6.642 1.00 12.27 126 THR A O 1
ATOM 1032 N N . LYS A 1 127 ? 7.783 7.609 -7.772 1.00 11.98 127 LYS A N 1
ATOM 1033 C CA . LYS A 1 127 ? 7.064 6.897 -8.826 1.00 12.92 127 LYS A CA 1
ATOM 1034 C C . LYS A 1 127 ? 6.353 5.643 -8.316 1.00 11.08 127 LYS A C 1
ATOM 1035 O O . LYS A 1 127 ? 5.258 5.320 -8.767 1.00 11.84 127 LYS A O 1
ATOM 1041 N N . LEU A 1 128 ? 6.971 4.946 -7.359 1.00 10.98 128 LEU A N 1
ATOM 1042 C CA . LEU A 1 128 ? 6.346 3.784 -6.733 1.00 9.78 128 LEU A CA 1
ATOM 1043 C C . LEU A 1 128 ? 5.111 4.180 -5.930 1.00 10.09 128 LEU A C 1
ATOM 1044 O O . LEU A 1 128 ? 4.100 3.468 -5.959 1.00 10.45 128 LEU A O 1
ATOM 1049 N N . LEU A 1 129 ? 5.198 5.308 -5.219 1.00 10.90 129 LEU A N 1
ATOM 1050 C CA . LEU A 1 129 ? 4.051 5.803 -4.471 1.00 10.95 129 LEU A CA 1
ATOM 1051 C C . LEU A 1 129 ? 2.922 6.216 -5.428 1.00 11.65 129 LEU A C 1
ATOM 1052 O O . LEU A 1 129 ? 1.770 5.871 -5.199 1.00 11.93 129 LEU A O 1
ATOM 1057 N N . LYS A 1 130 ? 3.250 6.887 -6.513 1.00 11.90 130 LYS A N 1
ATOM 1058 C CA . LYS A 1 130 ? 2.222 7.272 -7.486 1.00 12.10 130 LYS A CA 1
ATOM 1059 C C . LYS A 1 130 ? 1.561 6.063 -8.135 1.00 12.55 130 LYS A C 1
ATOM 1060 O O . LYS A 1 130 ? 0.387 6.022 -8.323 1.00 12.39 130 LYS A O 1
ATOM 1066 N N . LYS A 1 131 ? 2.380 5.052 -8.425 1.00 12.02 131 LYS A N 1
ATOM 1067 C CA . LYS A 1 131 ? 1.849 3.795 -8.970 1.00 12.56 131 LYS A CA 1
ATOM 1068 C C . LYS A 1 131 ? 0.885 3.151 -7.971 1.00 11.87 131 LYS A C 1
ATOM 1069 O O . LYS A 1 131 ? -0.159 2.623 -8.350 1.00 13.01 131 LYS A O 1
ATOM 1075 N N . THR A 1 132 ? 1.260 3.177 -6.689 1.00 11.57 132 THR A N 1
ATOM 1076 C CA . THR A 1 132 ? 0.414 2.632 -5.633 1.00 11.74 132 THR A CA 1
ATOM 1077 C C . THR A 1 132 ? -0.939 3.364 -5.528 1.00 11.54 132 THR A C 1
ATOM 1078 O O . THR A 1 132 ? -1.984 2.737 -5.287 1.00 11.20 132 THR A O 1
ATOM 1082 N N . ILE A 1 133 ? -0.914 4.678 -5.714 1.00 12.20 133 ILE A N 1
ATOM 1083 C CA . ILE A 1 133 ? -2.147 5.463 -5.720 1.00 12.57 133 ILE A CA 1
ATOM 1084 C C . ILE A 1 133 ? -3.041 5.023 -6.885 1.00 12.86 133 ILE A C 1
ATOM 1085 O O . ILE A 1 133 ? -4.244 4.817 -6.708 1.00 13.69 133 ILE A O 1
ATOM 1090 N N . GLU A 1 134 ? -2.451 4.848 -8.067 1.00 13.18 134 GLU A N 1
ATOM 1091 C CA . GLU A 1 134 ? -3.213 4.337 -9.220 1.00 13.98 134 GLU A CA 1
ATOM 1092 C C . GLU A 1 134 ? -3.800 2.942 -8.949 1.00 14.16 134 GLU A C 1
ATOM 1093 O O . GLU A 1 134 ? -4.974 2.676 -9.238 1.00 14.51 134 GLU A O 1
ATOM 1099 N N . GLU A 1 135 ? -2.981 2.051 -8.389 1.00 13.60 135 GLU A N 1
ATOM 1100 C CA . GLU A 1 135 ? -3.405 0.697 -8.044 1.00 12.65 135 GLU A CA 1
ATOM 1101 C C . GLU A 1 135 ? -4.586 0.706 -7.080 1.00 13.05 135 GLU A C 1
ATOM 1102 O O . GLU A 1 135 ? -5.539 -0.071 -7.221 1.00 15.01 135 GLU A O 1
ATOM 1108 N N . SER A 1 136 ? -4.505 1.577 -6.077 1.00 12.96 136 SER A N 1
ATOM 1109 C CA A SER A 1 136 ? -5.549 1.680 -5.060 0.76 13.80 136 SER A CA 1
ATOM 1110 C CA B SER A 1 136 ? -5.556 1.650 -5.064 0.24 14.67 136 SER A CA 1
ATOM 1111 C C . SER A 1 136 ? -6.884 2.075 -5.686 1.00 16.02 136 SER A C 1
ATOM 1112 O O . SER A 1 136 ? -7.925 1.487 -5.382 1.00 16.76 136 SER A O 1
ATOM 1117 N N . SER A 1 137 ? -6.840 3.074 -6.566 1.00 16.67 137 SER A N 1
ATOM 1118 C CA . SER A 1 137 ? -8.051 3.514 -7.273 1.00 18.81 137 SER A CA 1
ATOM 1119 C C . SER A 1 137 ? -8.616 2.392 -8.140 1.00 19.31 137 SER A C 1
ATOM 1120 O O . SER A 1 137 ? -9.829 2.145 -8.143 1.00 20.61 137 SER A O 1
ATOM 1123 N N . SER A 1 138 ? -7.739 1.692 -8.860 1.00 18.51 138 SER A N 1
ATOM 1124 C CA . SER A 1 138 ? -8.175 0.653 -9.788 1.00 20.40 138 SER A CA 1
ATOM 1125 C C . SER A 1 138 ? -8.883 -0.506 -9.109 1.00 19.32 138 SER A C 1
ATOM 1126 O O . SER A 1 138 ? -9.789 -1.120 -9.687 1.00 22.11 138 SER A O 1
ATOM 1129 N N . HIS A 1 139 ? -8.490 -0.792 -7.867 1.00 17.78 139 HIS A N 1
ATOM 1130 C CA . HIS A 1 139 ? -9.054 -1.906 -7.116 1.00 16.75 139 HIS A CA 1
ATOM 1131 C C . HIS A 1 139 ? -10.100 -1.500 -6.063 1.00 18.15 139 HIS A C 1
ATOM 1132 O O . HIS A 1 139 ? -10.510 -2.323 -5.239 1.00 20.25 139 HIS A O 1
ATOM 1139 N N . GLY A 1 140 ? -10.525 -0.239 -6.109 1.00 18.37 140 GLY A N 1
ATOM 1140 C CA . GLY A 1 140 ? -11.621 0.245 -5.267 1.00 19.70 140 GLY A CA 1
ATOM 1141 C C . GLY A 1 140 ? -11.273 0.447 -3.804 1.00 19.19 140 GLY A C 1
ATOM 1142 O O . GLY A 1 140 ? -12.164 0.458 -2.940 1.00 21.15 140 GLY A O 1
ATOM 1143 N N . PHE A 1 141 ? -9.982 0.603 -3.500 1.00 17.89 141 PHE A N 1
ATOM 1144 C CA . PHE A 1 141 ? -9.584 1.003 -2.152 1.00 16.79 141 PHE A CA 1
ATOM 1145 C C . PHE A 1 141 ? -10.027 2.443 -1.898 1.00 18.08 141 PHE A C 1
ATOM 1146 O O . PHE A 1 141 ? -9.891 3.304 -2.768 1.00 20.32 141 PHE A O 1
ATOM 1154 N N . LYS A 1 142 ? -10.479 2.660 -0.757 1.00 17.15 142 LYS A N 1
ATOM 1155 C CA . LYS A 1 142 ? -10.946 3.973 -0.409 1.00 17.46 142 LYS A CA 1
ATOM 1156 C C . LYS A 1 142 ? -9.865 4.797 0.269 1.00 16.63 142 LYS A C 1
ATOM 1157 O O . LYS A 1 142 ? -9.879 5.985 0.215 1.00 17.45 142 LYS A O 1
ATOM 1163 N N . TYR A 1 143 ? -8.946 4.130 0.942 1.00 15.10 143 TYR A N 1
ATOM 1164 C CA . TYR A 1 143 ? -7.863 4.769 1.683 1.00 14.23 143 TYR A CA 1
ATOM 1165 C C . TYR A 1 143 ? -6.549 4.071 1.409 1.00 12.76 143 TYR A C 1
ATOM 1166 O O . TYR A 1 143 ? -6.527 2.869 1.112 1.00 13.35 143 TYR A O 1
ATOM 1175 N N . ILE A 1 144 ? -5.465 4.830 1.545 1.00 11.23 144 ILE A N 1
ATOM 1176 C CA . ILE A 1 144 ? -4.128 4.263 1.709 1.00 11.04 144 ILE A CA 1
ATOM 1177 C C . ILE A 1 144 ? -3.617 4.743 3.061 1.00 11.27 144 ILE A C 1
ATOM 1178 O O . ILE A 1 144 ? -3.704 5.936 3.380 1.00 12.23 144 ILE A O 1
ATOM 1183 N N . TYR A 1 145 ? -3.107 3.798 3.851 1.00 11.23 145 TYR A N 1
ATOM 1184 C CA . TYR A 1 145 ? -2.478 4.088 5.153 1.00 10.75 145 TYR A CA 1
ATOM 1185 C C . TYR A 1 145 ? -1.010 3.734 5.101 1.00 10.74 145 TYR A C 1
ATOM 1186 O O . TYR A 1 145 ? -0.634 2.752 4.482 1.00 11.91 145 TYR A O 1
ATOM 1195 N N . GLY A 1 146 ? -0.188 4.511 5.787 1.00 10.31 146 GLY A N 1
ATOM 1196 C CA . GLY A 1 146 ? 1.214 4.152 6.002 1.00 11.52 146 GLY A CA 1
ATOM 1197 C C . GLY A 1 146 ? 1.659 4.656 7.349 1.00 11.82 146 GLY A C 1
ATOM 1198 O O . GLY A 1 146 ? 1.277 5.750 7.755 1.00 14.70 146 GLY A O 1
ATOM 1199 N N . ASP A 1 147 ? 2.483 3.877 8.039 1.00 11.45 147 ASP A N 1
ATOM 1200 C CA . ASP A 1 147 ? 3.113 4.322 9.264 1.00 10.70 147 ASP A CA 1
ATOM 1201 C C . ASP A 1 147 ? 4.540 4.670 8.893 1.00 11.69 147 ASP A C 1
ATOM 1202 O O . ASP A 1 147 ? 5.383 3.787 8.681 1.00 13.13 147 ASP A O 1
ATOM 1207 N N . CYS A 1 148 ? 4.798 5.966 8.766 1.00 11.07 148 CYS A N 1
ATOM 1208 C CA . CYS A 1 148 ? 6.049 6.456 8.216 1.00 11.61 148 CYS A CA 1
ATOM 1209 C C . CYS A 1 148 ? 6.971 6.936 9.319 1.00 10.27 148 CYS A C 1
ATOM 1210 O O . CYS A 1 148 ? 6.572 7.743 10.179 1.00 10.46 148 CYS A O 1
ATOM 1213 N N . THR A 1 149 ? 8.198 6.423 9.298 1.00 9.90 149 THR A N 1
ATOM 1214 C CA . THR A 1 149 ? 9.157 6.635 10.380 1.00 9.86 149 THR A CA 1
ATOM 1215 C C . THR A 1 149 ? 10.251 7.642 10.030 1.00 10.17 149 THR A C 1
ATOM 1216 O O . THR A 1 149 ? 11.062 7.994 10.884 1.00 12.06 149 THR A O 1
ATOM 1220 N N . ASN A 1 150 ? 10.276 8.088 8.771 1.00 11.23 150 ASN A N 1
ATOM 1221 C CA . ASN A 1 150 ? 11.378 8.877 8.221 1.00 10.57 150 ASN A CA 1
ATOM 1222 C C . ASN A 1 150 ? 10.845 10.204 7.697 1.00 9.98 150 ASN A C 1
ATOM 1223 O O . ASN A 1 150 ? 9.887 10.217 6.930 1.00 11.86 150 ASN A O 1
ATOM 1228 N N . ILE A 1 151 ? 11.474 11.309 8.091 1.00 10.47 151 ILE A N 1
ATOM 1229 C CA . ILE A 1 151 ? 11.068 12.631 7.602 1.00 11.73 151 ILE A CA 1
ATOM 1230 C C . ILE A 1 151 ? 10.993 12.667 6.059 1.00 11.57 151 ILE A C 1
ATOM 1231 O O . ILE A 1 151 ? 10.125 13.321 5.488 1.00 12.00 151 ILE A O 1
ATOM 1236 N N . ILE A 1 152 ? 11.885 11.933 5.389 1.00 11.08 152 ILE A N 1
ATOM 1237 C CA . ILE A 1 152 ? 11.907 11.941 3.933 1.00 12.46 152 ILE A CA 1
ATOM 1238 C C . ILE A 1 152 ? 10.621 11.348 3.355 1.00 11.68 152 ILE A C 1
ATOM 1239 O O . ILE A 1 152 ? 10.021 11.919 2.439 1.00 12.83 152 ILE A O 1
ATOM 1244 N N . SER A 1 153 ? 10.205 10.193 3.864 1.00 11.36 153 SER A N 1
ATOM 1245 C CA . SER A 1 153 ? 8.978 9.575 3.382 1.00 10.45 153 SER A CA 1
ATOM 1246 C C . SER A 1 153 ? 7.745 10.335 3.887 1.00 10.76 153 SER A C 1
ATOM 1247 O O . SER A 1 153 ? 6.746 10.416 3.179 1.00 11.38 153 SER A O 1
ATOM 1250 N N . GLN A 1 154 ? 7.810 10.894 5.098 1.00 10.75 154 GLN A N 1
ATOM 1251 C CA . GLN A 1 154 ? 6.704 11.721 5.597 1.00 10.65 154 GLN A CA 1
ATOM 1252 C C . GLN A 1 154 ? 6.443 12.872 4.623 1.00 11.48 154 GLN A C 1
ATOM 1253 O O . GLN A 1 154 ? 5.294 13.114 4.237 1.00 11.35 154 GLN A O 1
ATOM 1259 N N . ASN A 1 155 ? 7.510 13.557 4.209 1.00 11.42 155 ASN A N 1
ATOM 1260 C CA . ASN A 1 155 ? 7.371 14.661 3.265 1.00 12.11 155 ASN A CA 1
ATOM 1261 C C . ASN A 1 155 ? 6.876 14.179 1.896 1.00 11.46 155 ASN A C 1
ATOM 1262 O O . ASN A 1 155 ? 6.042 14.842 1.270 1.00 11.73 155 ASN A O 1
ATOM 1267 N N . MET A 1 156 ? 7.329 13.026 1.438 1.00 11.52 156 MET A N 1
ATOM 1268 C CA . MET A 1 156 ? 6.853 12.462 0.215 1.00 12.58 156 MET A CA 1
ATOM 1269 C C . MET A 1 156 ? 5.386 12.126 0.248 1.00 12.67 156 MET A C 1
ATOM 1270 O O . MET A 1 156 ? 4.652 12.447 -0.637 1.00 12.75 156 MET A O 1
ATOM 1275 N N . PHE A 1 157 ? 4.966 11.513 1.323 1.00 11.63 157 PHE A N 1
ATOM 1276 C CA . PHE A 1 157 ? 3.552 11.205 1.480 1.00 11.04 157 PHE A CA 1
ATOM 1277 C C . PHE A 1 157 ? 2.712 12.491 1.533 1.00 11.07 157 PHE A C 1
ATOM 1278 O O . PHE A 1 157 ? 1.660 12.580 0.890 1.00 12.14 157 PHE A O 1
ATOM 1286 N N . GLU A 1 158 ? 3.191 13.482 2.281 1.00 10.89 158 GLU A N 1
ATOM 1287 C CA . GLU A 1 158 ? 2.517 14.784 2.333 1.00 10.56 158 GLU A CA 1
ATOM 1288 C C . GLU A 1 158 ? 2.373 15.394 0.936 1.00 11.30 158 GLU A C 1
ATOM 1289 O O . GLU A 1 158 ? 1.311 15.934 0.583 1.00 12.05 158 GLU A O 1
ATOM 1295 N N . LYS A 1 159 ? 3.435 15.310 0.138 1.00 10.80 159 LYS A N 1
ATOM 1296 C CA . LYS A 1 159 ? 3.407 15.891 -1.207 1.00 11.36 159 LYS A CA 1
ATOM 1297 C C . LYS A 1 159 ? 2.363 15.244 -2.122 1.00 11.68 159 LYS A C 1
ATOM 1298 O O . LYS A 1 159 ? 1.937 15.844 -3.122 1.00 13.99 159 LYS A O 1
ATOM 1304 N N . HIS A 1 160 ? 1.955 14.025 -1.769 1.00 11.92 160 HIS A N 1
ATOM 1305 C CA . HIS A 1 160 ? 0.966 13.253 -2.530 1.00 12.86 160 HIS A CA 1
ATOM 1306 C C . HIS A 1 160 ? -0.376 13.111 -1.833 1.00 12.99 160 HIS A C 1
ATOM 1307 O O . HIS A 1 160 ? -1.149 12.210 -2.136 1.00 14.16 160 HIS A O 1
ATOM 1314 N N . GLY A 1 161 ? -0.666 14.053 -0.938 1.00 11.84 161 GLY A N 1
ATOM 1315 C CA . GLY A 1 161 ? -2.015 14.175 -0.401 1.00 11.46 161 GLY A CA 1
ATOM 1316 C C . GLY A 1 161 ? -2.324 13.412 0.867 1.00 12.01 161 GLY A C 1
ATOM 1317 O O . GLY A 1 161 ? -3.483 13.344 1.268 1.00 14.86 161 GLY A O 1
ATOM 1318 N N . PHE A 1 162 ? -1.318 12.819 1.511 1.00 11.46 162 PHE A N 1
ATOM 1319 C CA . PHE A 1 162 ? -1.570 12.137 2.777 1.00 11.60 162 PHE A CA 1
ATOM 1320 C C . PHE A 1 162 ? -1.704 13.127 3.932 1.00 12.11 162 PHE A C 1
ATOM 1321 O O . PHE A 1 162 ? -1.045 14.172 3.968 1.00 13.18 162 PHE A O 1
ATOM 1329 N N . GLU A 1 163 ? -2.568 12.772 4.872 1.00 12.49 163 GLU A N 1
ATOM 1330 C CA . GLU A 1 163 ? -2.752 13.533 6.096 1.00 13.29 163 GLU A CA 1
ATOM 1331 C C . GLU A 1 163 ? -2.404 12.692 7.305 1.00 13.85 163 GLU A C 1
ATOM 1332 O O . GLU A 1 163 ? -2.658 11.481 7.334 1.00 16.39 163 GLU A O 1
ATOM 1338 N N . THR A 1 164 ? -1.821 13.339 8.305 1.00 13.05 164 THR A N 1
ATOM 1339 C CA . THR A 1 164 ? -1.434 12.648 9.538 1.00 12.45 164 THR A CA 1
ATOM 1340 C C . THR A 1 164 ? -2.657 12.496 10.433 1.00 12.14 164 THR A C 1
ATOM 1341 O O . THR A 1 164 ? -3.407 13.455 10.644 1.00 14.29 164 THR A O 1
ATOM 1345 N N . VAL A 1 165 ? -2.870 11.288 10.941 1.00 12.44 165 VAL A N 1
ATOM 1346 C CA . VAL A 1 165 ? -3.988 11.025 11.866 1.00 12.51 165 VAL A CA 1
ATOM 1347 C C . VAL A 1 165 ? -3.521 10.608 13.258 1.00 12.49 165 VAL A C 1
ATOM 1348 O O . VAL A 1 165 ? -4.325 10.524 14.180 1.00 15.97 165 VAL A O 1
ATOM 1352 N N . GLY A 1 166 ? -2.226 10.357 13.408 1.00 12.18 166 GLY A N 1
ATOM 1353 C CA . GLY A 1 166 ? -1.671 9.956 14.690 1.00 11.82 166 GLY A CA 1
ATOM 1354 C C . GLY A 1 166 ? -0.168 10.051 14.622 1.00 10.87 166 GLY A C 1
ATOM 1355 O O . GLY A 1 166 ? 0.423 9.963 13.536 1.00 12.28 166 GLY A O 1
ATOM 1356 N N . SER A 1 167 ? 0.454 10.257 15.777 1.00 12.59 167 SER A N 1
ATOM 1357 C CA A SER A 1 167 ? 1.903 10.380 15.844 0.80 14.47 167 SER A CA 1
ATOM 1358 C CA B SER A 1 167 ? 1.893 10.421 15.847 0.08 13.69 167 SER A CA 1
ATOM 1359 C CA C SER A 1 167 ? 1.993 10.421 15.847 0.12 13.50 167 SER A CA 1
ATOM 1360 C C . SER A 1 167 ? 2.416 10.044 17.224 1.00 14.09 167 SER A C 1
ATOM 1361 O O . SER A 1 167 ? 1.687 10.168 18.223 1.00 17.87 167 SER A O 1
ATOM 1368 N N . VAL A 1 168 ? 3.672 9.609 17.273 1.00 12.66 168 VAL A N 1
ATOM 1369 C CA . VAL A 1 168 ? 4.370 9.385 18.537 1.00 12.06 168 VAL A CA 1
ATOM 1370 C C . VAL A 1 168 ? 5.751 10.008 18.405 1.00 12.38 168 VAL A C 1
ATOM 1371 O O . VAL A 1 168 ? 6.467 9.732 17.436 1.00 13.57 168 VAL A O 1
ATOM 1375 N N . LYS A 1 169 ? 6.135 10.820 19.386 1.00 13.02 169 LYS A N 1
ATOM 1376 C CA . LYS A 1 169 ? 7.457 11.411 19.449 1.00 12.71 169 LYS A CA 1
ATOM 1377 C C . LYS A 1 169 ? 8.499 10.361 19.836 1.00 12.41 169 LYS A C 1
ATOM 1378 O O . LYS A 1 169 ? 8.322 9.620 20.814 1.00 14.06 169 LYS A O 1
ATOM 1384 N N . TYR A 1 170 ? 9.597 10.300 19.079 1.00 12.15 170 TYR A N 1
ATOM 1385 C CA . TYR A 1 170 ? 10.672 9.359 19.403 1.00 12.60 170 TYR A CA 1
ATOM 1386 C C . TYR A 1 170 ? 11.397 9.698 20.703 1.00 14.19 170 TYR A C 1
ATOM 1387 O O . TYR A 1 170 ? 11.600 8.835 21.557 1.00 14.34 170 TYR A O 1
ATOM 1396 N N . LYS A 1 171 ? 11.791 10.940 20.850 1.00 14.49 171 LYS A N 1
ATOM 1397 C CA . LYS A 1 171 ? 12.599 11.339 21.974 1.00 16.23 171 LYS A CA 1
ATOM 1398 C C . LYS A 1 171 ? 11.819 11.206 23.268 1.00 16.35 171 LYS A C 1
ATOM 1399 O O . LYS A 1 171 ? 10.796 11.750 23.412 1.00 17.87 171 LYS A O 1
ATOM 1405 N N . GLY A 1 172 ? 12.376 10.442 24.181 1.00 14.76 172 GLY A N 1
ATOM 1406 C CA . GLY A 1 172 ? 11.717 10.176 25.453 1.00 14.09 172 GLY A CA 1
ATOM 1407 C C . GLY A 1 172 ? 10.808 8.956 25.468 1.00 13.79 172 GLY A C 1
ATOM 1408 O O . GLY A 1 172 ? 10.369 8.528 26.544 1.00 14.86 172 GLY A O 1
ATOM 1409 N N . TYR A 1 173 ? 10.521 8.366 24.304 1.00 12.95 173 TYR A N 1
ATOM 1410 C CA . TYR A 1 173 ? 9.649 7.201 24.289 1.00 13.04 173 TYR A CA 1
ATOM 1411 C C . TYR A 1 173 ? 10.291 6.075 25.094 1.00 13.53 173 TYR A C 1
ATOM 1412 O O . TYR A 1 173 ? 11.474 5.780 24.917 1.00 16.95 173 TYR A O 1
ATOM 1421 N N . GLN A 1 174 ? 9.517 5.454 25.977 1.00 13.07 174 GLN A N 1
ATOM 1422 C CA . GLN A 1 174 ? 10.074 4.383 26.796 1.00 13.77 174 GLN A CA 1
ATOM 1423 C C . GLN A 1 174 ? 9.495 3.025 26.490 1.00 12.55 174 GLN A C 1
ATOM 1424 O O . GLN A 1 174 ? 8.344 2.902 26.063 1.00 13.22 174 GLN A O 1
ATOM 1430 N N . TYR A 1 175 ? 10.324 2.006 26.704 1.00 13.38 175 TYR A N 1
ATOM 1431 C CA . TYR A 1 175 ? 9.877 0.634 26.723 1.00 13.01 175 TYR A CA 1
ATOM 1432 C C . TYR A 1 175 ? 10.421 0.107 28.046 1.00 13.76 175 TYR A C 1
ATOM 1433 O O . TYR A 1 175 ? 11.619 -0.137 28.178 1.00 15.39 175 TYR A O 1
ATOM 1442 N N . GLY A 1 176 ? 9.546 -0.002 29.045 1.00 13.50 176 GLY A N 1
ATOM 1443 C CA . GLY A 1 176 ? 10.027 -0.142 30.418 1.00 13.59 176 GLY A CA 1
ATOM 1444 C C . GLY A 1 176 ? 10.937 1.043 30.734 1.00 14.61 176 GLY A C 1
ATOM 1445 O O . GLY A 1 176 ? 10.611 2.186 30.392 1.00 14.27 176 GLY A O 1
ATOM 1446 N N . ILE A 1 177 ? 12.088 0.784 31.354 1.00 16.41 177 ILE A N 1
ATOM 1447 C CA . ILE A 1 177 ? 13.022 1.870 31.683 1.00 16.74 177 ILE A CA 1
ATOM 1448 C C . ILE A 1 177 ? 13.897 2.289 30.496 1.00 16.14 177 ILE A C 1
ATOM 1449 O O . ILE A 1 177 ? 14.591 3.300 30.568 1.00 19.61 177 ILE A O 1
ATOM 1454 N N . THR A 1 178 ? 13.858 1.530 29.400 1.00 15.00 178 THR A N 1
ATOM 1455 C CA . THR A 1 178 ? 14.722 1.830 28.246 1.00 15.29 178 THR A CA 1
ATOM 1456 C C . THR A 1 178 ? 14.149 2.972 27.410 1.00 15.44 178 THR A C 1
ATOM 1457 O O . THR A 1 178 ? 12.940 3.217 27.420 1.00 15.96 178 THR A O 1
ATOM 1461 N N . LYS A 1 179 ? 15.006 3.648 26.689 1.00 16.06 179 LYS A N 1
ATOM 1462 C CA . LYS A 1 179 ? 14.615 4.698 25.766 1.00 16.22 179 LYS A CA 1
ATOM 1463 C C . LYS A 1 179 ? 15.191 4.364 24.390 1.00 16.21 179 LYS A C 1
ATOM 1464 O O . LYS A 1 179 ? 16.161 4.916 24.004 1.00 17.76 179 LYS A O 1
ATOM 1470 N N . PRO A 1 180 ? 14.568 3.426 23.703 1.00 15.44 180 PRO A N 1
ATOM 1471 C CA . PRO A 1 180 ? 15.187 2.792 22.531 1.00 16.77 180 PRO A CA 1
ATOM 1472 C C . PRO A 1 180 ? 15.274 3.660 21.273 1.00 16.18 180 PRO A C 1
ATOM 1473 O O . PRO A 1 180 ? 16.043 3.332 20.361 1.00 18.04 180 PRO A O 1
ATOM 1477 N N . PHE A 1 181 ? 14.526 4.757 21.230 1.00 14.50 181 PHE A N 1
ATOM 1478 C CA . PHE A 1 181 ? 14.493 5.612 20.043 1.00 14.06 181 PHE A CA 1
ATOM 1479 C C . PHE A 1 181 ? 15.160 6.973 20.230 1.00 15.23 181 PHE A C 1
ATOM 1480 O O . PHE A 1 181 ? 15.102 7.819 19.341 1.00 15.33 181 PHE A O 1
ATOM 1488 N N . ASP A 1 182 ? 15.821 7.178 21.369 1.00 14.91 182 ASP A N 1
ATOM 1489 C CA . ASP A 1 182 ? 16.449 8.477 21.638 1.00 14.96 182 ASP A CA 1
ATOM 1490 C C . ASP A 1 182 ? 17.621 8.775 20.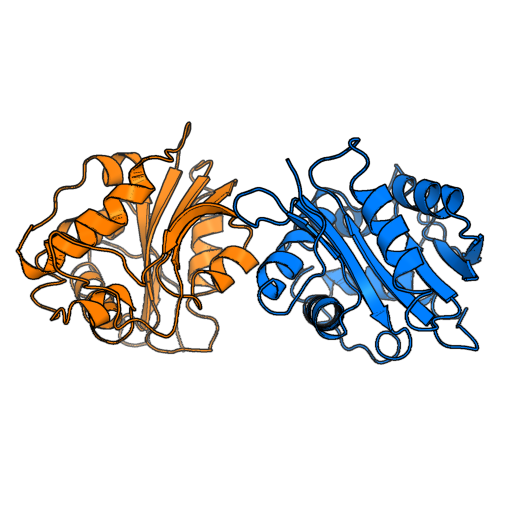705 1.00 15.42 182 ASP A C 1
ATOM 1491 O O . ASP A 1 182 ? 18.012 9.925 20.538 1.00 18.02 182 ASP A O 1
ATOM 1496 N N . SER A 1 183 ? 18.179 7.731 20.101 1.00 15.54 183 SER A N 1
ATOM 1497 C CA . SER A 1 183 ? 19.295 7.884 19.176 1.00 16.19 183 SER A CA 1
ATOM 1498 C C . SER A 1 183 ? 18.908 8.489 17.827 1.00 16.61 183 SER A C 1
ATOM 1499 O O . SER A 1 183 ? 19.783 8.946 17.085 1.00 18.79 183 SER A O 1
ATOM 1502 N N . ILE A 1 184 ? 17.608 8.506 17.520 1.00 15.57 184 ILE A N 1
ATOM 1503 C CA . ILE A 1 184 ? 17.156 9.022 16.230 1.00 14.95 184 ILE A CA 1
ATOM 1504 C C . ILE A 1 184 ? 17.337 10.536 16.212 1.00 17.13 184 ILE A C 1
ATOM 1505 O O . ILE A 1 184 ? 16.833 11.229 17.092 1.00 19.67 184 ILE A O 1
ATOM 1510 N N . ASN A 1 185 ? 18.031 11.041 15.219 1.00 18.58 185 ASN A N 1
ATOM 1511 C CA . ASN A 1 185 ? 18.188 12.462 15.109 1.00 21.52 185 ASN A CA 1
ATOM 1512 C C . ASN A 1 185 ? 17.602 13.100 13.869 1.00 19.51 185 ASN A C 1
ATOM 1513 O O . ASN A 1 185 ? 17.474 14.261 13.800 1.00 20.61 185 ASN A O 1
ATOM 1518 N N . CYS A 1 186 ? 17.258 12.297 12.884 1.00 15.69 186 CYS A N 1
ATOM 1519 C CA . CYS A 1 186 ? 16.848 12.846 11.581 1.00 16.58 186 CYS A CA 1
ATOM 1520 C C . CYS A 1 186 ? 15.378 13.247 11.541 1.00 14.62 186 CY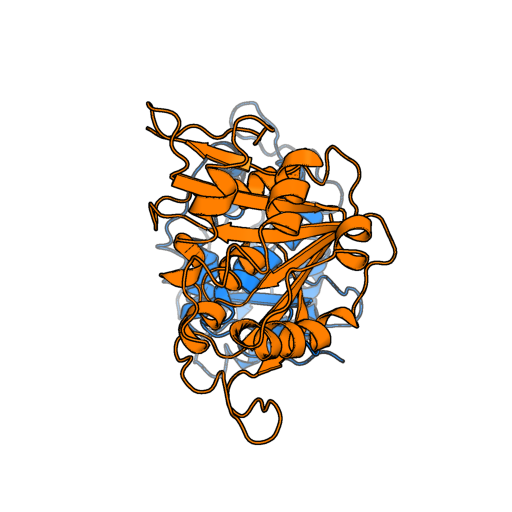S A C 1
ATOM 1521 O O . CYS A 1 186 ? 14.975 14.106 10.750 1.00 15.81 186 CYS A O 1
ATOM 1524 N N . THR A 1 187 ? 14.584 12.603 12.397 1.00 13.89 187 THR A N 1
ATOM 1525 C CA . THR A 1 187 ? 13.129 12.632 12.323 1.00 12.27 187 THR A CA 1
ATOM 1526 C C . THR A 1 187 ? 12.604 12.715 13.747 1.00 12.89 187 THR A C 1
ATOM 1527 O O . THR A 1 187 ? 13.132 12.037 14.629 1.00 14.80 187 THR A O 1
ATOM 1531 N N . GLU A 1 188 ? 11.559 13.504 13.965 1.00 13.22 188 GLU A N 1
ATOM 1532 C CA . GLU A 1 188 ? 11.065 13.716 15.332 1.00 13.54 188 GLU A CA 1
ATOM 1533 C C . GLU A 1 188 ? 9.931 12.772 15.741 1.00 13.21 188 GLU A C 1
ATOM 1534 O O . GLU A 1 188 ? 9.808 12.422 16.929 1.00 13.46 188 GLU A O 1
ATOM 1540 N N . TYR A 1 189 ? 9.118 12.345 14.772 1.00 13.75 189 TYR A N 1
ATOM 1541 C CA . TYR A 1 189 ? 7.937 11.515 15.054 1.00 13.19 189 TYR A CA 1
ATOM 1542 C C . TYR A 1 189 ? 7.841 10.332 14.116 1.00 12.56 189 TYR A C 1
ATOM 1543 O O . TYR A 1 189 ? 8.302 10.408 12.974 1.00 12.56 189 TYR A O 1
ATOM 1552 N N . ILE A 1 190 ? 7.191 9.265 14.588 1.00 11.87 190 ILE A N 1
ATOM 1553 C CA . ILE A 1 190 ? 6.564 8.296 13.678 1.00 10.72 190 ILE A CA 1
ATOM 1554 C C . ILE A 1 190 ? 5.119 8.766 13.467 1.00 11.37 190 ILE A C 1
ATOM 1555 O O . ILE A 1 190 ? 4.481 9.218 14.422 1.00 12.41 190 ILE A O 1
ATOM 1560 N N . LYS A 1 191 ? 4.624 8.722 12.249 1.00 11.05 191 LYS A N 1
ATOM 1561 C CA . LYS A 1 191 ? 3.314 9.234 11.934 1.00 10.38 191 LYS A CA 1
ATOM 1562 C C . LYS A 1 191 ? 2.478 8.226 11.147 1.00 10.95 191 LYS A C 1
ATOM 1563 O O . LYS A 1 191 ? 2.972 7.641 10.232 1.00 11.16 191 LYS A O 1
ATOM 1569 N N . ARG A 1 192 ? 1.222 8.048 11.515 1.00 10.20 192 ARG A N 1
ATOM 1570 C CA . ARG A 1 192 ? 0.267 7.321 10.688 1.00 10.16 192 ARG A CA 1
ATOM 1571 C C . ARG A 1 192 ? -0.353 8.308 9.719 1.00 10.44 192 ARG A C 1
ATOM 1572 O O . ARG A 1 192 ? -0.917 9.324 10.131 1.00 11.95 192 ARG A O 1
ATOM 1580 N N . MET A 1 193 ? -0.209 8.010 8.434 1.00 11.61 193 MET A N 1
ATOM 1581 C CA . MET A 1 193 ? -0.590 8.921 7.358 1.00 11.03 193 MET A CA 1
ATOM 1582 C C . MET A 1 193 ? -1.628 8.259 6.486 1.00 11.03 193 MET A C 1
ATOM 1583 O O . MET A 1 193 ? -1.520 7.076 6.176 1.00 12.37 193 MET A O 1
ATOM 1588 N N . VAL A 1 194 ? -2.642 9.037 6.099 1.00 11.48 194 VAL A N 1
ATOM 1589 C CA . VAL A 1 194 ? -3.809 8.516 5.399 1.00 12.27 194 VAL A CA 1
ATOM 1590 C C . VAL A 1 194 ? -4.120 9.355 4.164 1.00 13.08 194 VAL A C 1
ATOM 1591 O O . VAL A 1 194 ? -4.203 10.588 4.246 1.00 13.90 194 VAL A O 1
ATOM 1595 N N . LYS A 1 195 ? -4.272 8.681 3.031 1.00 13.85 195 LYS A N 1
ATOM 1596 C CA . LYS A 1 195 ? -4.762 9.347 1.826 1.00 14.90 195 LYS A CA 1
ATOM 1597 C C . LYS A 1 195 ? -6.154 8.837 1.521 1.00 15.15 195 LYS A C 1
ATOM 1598 O O . LYS A 1 195 ? -6.409 7.637 1.545 1.00 15.11 195 LYS A O 1
ATOM 1604 N N . THR A 1 196 ? -7.069 9.767 1.257 1.00 16.94 196 THR A N 1
ATOM 1605 C CA . THR A 1 196 ? -8.398 9.403 0.839 1.00 19.40 196 THR A CA 1
ATOM 1606 C C . THR A 1 196 ? -8.439 9.430 -0.676 1.00 20.94 196 THR A C 1
ATOM 1607 O O . THR A 1 196 ? -8.193 10.470 -1.285 1.00 22.07 196 THR A O 1
ATOM 1611 N N . ILE A 1 197 ? -8.772 8.287 -1.251 1.00 21.30 197 ILE A N 1
ATOM 1612 C CA . ILE A 1 197 ? -8.696 8.089 -2.683 1.00 25.82 197 ILE A CA 1
ATOM 1613 C C . ILE A 1 197 ? -9.833 8.808 -3.387 1.00 32.77 197 ILE A C 1
ATOM 1614 O O . ILE A 1 197 ? -9.596 9.563 -4.315 1.00 37.48 197 ILE A O 1
ATOM 1620 N N . MET B 1 1 ? 22.336 -32.713 17.257 1.00 36.53 1 MET B N 1
ATOM 1621 C CA . MET B 1 1 ? 22.025 -33.319 15.927 1.00 33.81 1 MET B CA 1
ATOM 1622 C C . MET B 1 1 ? 23.172 -33.100 14.928 1.00 27.77 1 MET B C 1
ATOM 1623 O O . MET B 1 1 ? 23.941 -34.024 14.645 1.00 28.30 1 MET B O 1
ATOM 1625 N N . TYR B 1 2 ? 23.284 -31.882 14.392 1.00 22.97 2 TYR B N 1
ATOM 1626 C CA . TYR B 1 2 ? 24.363 -31.565 13.449 1.00 19.18 2 TYR B CA 1
ATOM 1627 C C . TYR B 1 2 ? 25.189 -30.389 13.941 1.00 16.83 2 TYR B C 1
ATOM 1628 O O . TYR B 1 2 ? 24.665 -29.462 14.563 1.00 20.40 2 TYR B O 1
ATOM 1637 N N . THR B 1 3 ? 26.486 -30.444 13.672 1.00 14.07 3 THR B N 1
ATOM 1638 C CA . THR B 1 3 ? 27.421 -29.438 14.154 1.00 14.07 3 THR B CA 1
ATOM 1639 C C . THR B 1 3 ? 28.063 -28.725 12.975 1.00 12.08 3 THR B C 1
ATOM 1640 O O . THR B 1 3 ? 28.549 -29.380 12.034 1.00 12.07 3 THR B O 1
ATOM 1644 N N . LEU B 1 4 ? 28.039 -27.394 13.024 1.00 12.53 4 LEU B N 1
ATOM 1645 C CA A LEU B 1 4 ? 28.681 -26.555 12.030 0.56 12.09 4 LEU B CA 1
ATOM 1646 C CA B LEU B 1 4 ? 28.686 -26.569 12.004 0.44 12.39 4 LEU B CA 1
ATOM 1647 C C . LEU B 1 4 ? 30.183 -26.499 12.283 1.00 12.70 4 LEU B C 1
ATOM 1648 O O . LEU B 1 4 ? 30.620 -26.048 13.360 1.00 14.49 4 LEU B O 1
ATOM 1657 N N . ILE B 1 5 ? 30.966 -26.971 11.317 1.00 11.11 5 ILE B N 1
ATOM 1658 C CA . ILE B 1 5 ? 32.423 -26.962 11.430 1.00 10.37 5 ILE B CA 1
ATOM 1659 C C . ILE B 1 5 ? 33.063 -26.206 10.276 1.00 10.05 5 ILE B C 1
ATOM 1660 O O . ILE B 1 5 ? 32.490 -26.125 9.169 1.00 11.70 5 ILE B O 1
ATOM 1665 N N . LYS B 1 6 ? 34.251 -25.656 10.526 1.00 10.04 6 LYS B N 1
ATOM 1666 C CA . LYS B 1 6 ? 35.153 -25.265 9.453 1.00 11.73 6 LYS B CA 1
ATOM 1667 C C . LYS B 1 6 ? 35.818 -26.521 8.891 1.00 11.56 6 LYS B C 1
ATOM 1668 O O . LYS B 1 6 ? 36.359 -27.334 9.631 1.00 12.34 6 LYS B O 1
ATOM 1674 N N . LEU B 1 7 ? 35.734 -26.710 7.579 1.00 11.06 7 LEU B N 1
ATOM 1675 C CA . LEU B 1 7 ? 36.361 -27.873 6.953 1.00 10.62 7 LEU B CA 1
ATOM 1676 C C . LEU B 1 7 ? 37.870 -27.738 7.013 1.00 10.43 7 LEU B C 1
ATOM 1677 O O . LEU B 1 7 ? 38.410 -26.650 6.812 1.00 12.85 7 LEU B O 1
ATOM 1682 N N . THR B 1 8 ? 38.528 -28.843 7.334 1.00 11.05 8 THR B N 1
ATOM 1683 C CA . THR B 1 8 ? 39.985 -28.902 7.403 1.00 11.37 8 THR B CA 1
ATOM 1684 C C . THR B 1 8 ? 40.470 -30.068 6.540 1.00 12.23 8 THR B C 1
ATOM 1685 O O . THR B 1 8 ? 39.655 -30.856 6.047 1.00 11.93 8 THR B O 1
ATOM 1689 N N . SER B 1 9 ? 41.784 -30.180 6.370 1.00 12.48 9 SER B N 1
ATOM 1690 C CA A SER B 1 9 ? 42.354 -31.159 5.440 0.38 12.93 9 SER B CA 1
ATOM 1691 C CA B SER B 1 9 ? 42.336 -31.158 5.435 0.28 12.90 9 SER B CA 1
ATOM 1692 C CA C SER B 1 9 ? 42.361 -31.160 5.446 0.34 12.79 9 SER B CA 1
ATOM 1693 C C . SER B 1 9 ? 41.934 -32.600 5.731 1.00 13.03 9 SER B C 1
ATOM 1694 O O . SER B 1 9 ? 41.774 -33.406 4.798 1.00 14.53 9 SER B O 1
ATOM 1701 N N . GLU B 1 10 ? 41.742 -32.940 7.006 1.00 14.06 10 GLU B N 1
ATOM 1702 C CA . GLU B 1 10 ? 41.297 -34.302 7.331 1.00 14.75 10 GLU B CA 1
ATOM 1703 C C . GLU B 1 10 ? 39.925 -34.670 6.742 1.00 13.25 10 GLU B C 1
ATOM 1704 O O . GLU B 1 10 ? 39.597 -35.852 6.642 1.00 14.99 10 GLU B O 1
ATOM 1710 N N . TYR B 1 11 ? 39.150 -33.662 6.321 1.00 12.26 11 TYR B N 1
ATOM 1711 C CA . TYR B 1 11 ? 37.839 -33.887 5.723 1.00 11.34 11 TYR B CA 1
ATOM 1712 C C . TYR B 1 11 ? 37.847 -33.912 4.195 1.00 11.08 11 TYR B C 1
ATOM 1713 O O . TYR B 1 11 ? 36.789 -34.040 3.596 1.00 11.77 11 TYR B O 1
ATOM 1722 N N . THR B 1 12 ? 39.013 -33.816 3.568 1.00 11.41 12 THR B N 1
ATOM 1723 C CA . THR B 1 12 ? 39.080 -33.668 2.109 1.00 11.25 12 THR B CA 1
ATOM 1724 C C . THR B 1 12 ? 38.364 -34.789 1.350 1.00 10.25 12 THR B C 1
ATOM 1725 O O . THR B 1 12 ? 37.560 -34.513 0.464 1.00 11.41 12 THR B O 1
ATOM 1729 N N . SER B 1 13 ? 38.646 -36.042 1.709 1.00 10.76 13 SER B N 1
ATOM 1730 C CA A SER B 1 13 ? 38.021 -37.157 1.023 0.91 9.61 13 SER B CA 1
ATOM 1731 C CA B SER B 1 13 ? 38.033 -37.189 1.065 0.09 10.52 13 SER B CA 1
ATOM 1732 C C . SER B 1 13 ? 36.507 -37.144 1.186 1.00 9.80 13 SER B C 1
ATOM 1733 O O . SER B 1 13 ? 35.773 -37.354 0.198 1.00 11.27 13 SER B O 1
ATOM 1738 N N . ARG B 1 14 ? 36.043 -36.901 2.414 1.00 9.69 14 ARG B N 1
ATOM 1739 C CA . ARG B 1 14 ? 34.616 -36.754 2.686 1.00 9.86 14 ARG B CA 1
ATOM 1740 C C . ARG B 1 14 ? 33.972 -35.603 1.906 1.00 9.02 14 ARG B C 1
ATOM 1741 O O . ARG B 1 14 ? 32.885 -35.761 1.371 1.00 10.35 14 ARG B O 1
ATOM 1749 N N . ALA B 1 15 ? 34.660 -34.475 1.812 1.00 9.67 15 ALA B N 1
ATOM 1750 C CA . ALA B 1 15 ? 34.140 -33.309 1.089 1.00 9.73 15 ALA B CA 1
ATOM 1751 C C . ALA B 1 15 ? 34.004 -33.572 -0.420 1.00 9.86 15 ALA B C 1
ATOM 1752 O O . ALA B 1 15 ? 32.989 -33.223 -1.037 1.00 11.17 15 ALA B O 1
ATOM 1754 N N . ILE B 1 16 ? 35.018 -34.204 -1.007 1.00 9.56 16 ILE B N 1
ATOM 1755 C CA . ILE B 1 16 ? 34.995 -34.544 -2.425 1.00 9.54 16 ILE B CA 1
ATOM 1756 C C . ILE B 1 16 ? 33.803 -35.454 -2.708 1.00 9.16 16 ILE B C 1
ATOM 1757 O O . ILE B 1 16 ? 33.031 -35.203 -3.639 1.00 10.43 16 ILE B O 1
ATOM 1762 N N . SER B 1 17 ? 33.656 -36.502 -1.904 1.00 10.20 17 SER B N 1
ATOM 1763 C CA . SER B 1 17 ? 32.548 -37.420 -2.090 1.00 9.79 17 SER B CA 1
ATOM 1764 C C . SER B 1 17 ? 31.204 -36.750 -1.882 1.00 9.96 17 SER B C 1
ATOM 1765 O O . SER B 1 17 ? 30.268 -37.008 -2.652 1.00 10.35 17 SER B O 1
ATOM 1768 N N . PHE B 1 18 ? 31.090 -35.920 -0.839 1.00 9.30 18 PHE B N 1
ATOM 1769 C CA . PHE B 1 18 ? 29.800 -35.325 -0.569 1.00 8.95 18 PHE B CA 1
ATOM 1770 C C . PHE B 1 18 ? 29.283 -34.518 -1.758 1.00 9.50 18 PHE B C 1
ATOM 1771 O O . PHE B 1 18 ? 28.151 -34.715 -2.200 1.00 11.05 18 PHE B O 1
ATOM 1779 N N . THR B 1 19 ? 30.096 -33.604 -2.275 1.00 9.47 19 THR B N 1
ATOM 1780 C CA . THR B 1 19 ? 29.619 -32.765 -3.390 1.00 9.28 19 THR B CA 1
ATOM 1781 C C . THR B 1 19 ? 29.438 -33.581 -4.671 1.00 9.95 19 THR B C 1
ATOM 1782 O O . THR B 1 19 ? 28.484 -33.357 -5.407 1.00 11.33 19 THR B O 1
ATOM 1786 N N A SER B 1 20 ? 30.326 -34.541 -4.920 0.52 10.39 20 SER B N 1
ATOM 1787 N N B SER B 1 20 ? 30.322 -34.544 -4.910 0.48 10.27 20 SER B N 1
ATOM 1788 C CA A SER B 1 20 ? 30.161 -35.415 -6.084 0.52 11.22 20 SER B CA 1
ATOM 1789 C CA B SER B 1 20 ? 30.181 -35.394 -6.089 0.48 10.93 20 SER B CA 1
ATOM 1790 C C A SER B 1 20 ? 28.805 -36.108 -6.047 0.52 11.52 20 SER B C 1
ATOM 1791 C C B SER B 1 20 ? 28.856 -36.169 -6.074 0.48 11.83 20 SER B C 1
ATOM 1792 O O A SER B 1 20 ? 28.026 -36.022 -6.996 0.52 10.97 20 SER B O 1
ATOM 1793 O O B SER B 1 20 ? 28.141 -36.190 -7.073 0.48 12.20 20 SER B O 1
ATOM 1798 N N . ARG B 1 21 ? 28.517 -36.784 -4.940 1.00 12.07 21 ARG B N 1
ATOM 1799 C CA . ARG B 1 21 ? 27.261 -37.520 -4.810 1.00 12.43 21 ARG B CA 1
ATOM 1800 C C . ARG B 1 21 ? 26.048 -36.599 -4.824 1.00 10.55 21 ARG B C 1
ATOM 1801 O O . ARG B 1 21 ? 25.064 -36.887 -5.481 1.00 12.72 21 ARG B O 1
ATOM 1809 N N . ASN B 1 22 ? 26.125 -35.501 -4.079 1.00 10.22 22 ASN B N 1
ATOM 1810 C CA . ASN B 1 22 ? 25.028 -34.550 -3.969 1.00 10.70 22 ASN B CA 1
ATOM 1811 C C . ASN B 1 22 ? 24.709 -33.922 -5.326 1.00 11.52 22 ASN B C 1
ATOM 1812 O O . ASN B 1 22 ? 23.540 -33.822 -5.707 1.00 11.62 22 ASN B O 1
ATOM 1817 N N . PHE B 1 23 ? 25.737 -33.509 -6.061 1.00 11.03 23 PHE B N 1
ATOM 1818 C CA . PHE B 1 23 ? 25.481 -32.870 -7.360 1.00 10.67 23 PHE B CA 1
ATOM 1819 C C . PHE B 1 23 ? 24.994 -33.862 -8.402 1.00 10.86 23 PHE B C 1
ATOM 1820 O O . PHE B 1 23 ? 24.055 -33.568 -9.148 1.00 12.27 23 PHE B O 1
ATOM 1828 N N . VAL B 1 24 ? 25.589 -35.049 -8.432 1.00 11.16 24 VAL B N 1
ATOM 1829 C CA . VAL B 1 24 ? 25.150 -36.065 -9.383 1.00 12.91 24 VAL B CA 1
ATOM 1830 C C . VAL B 1 24 ? 23.694 -36.471 -9.133 1.00 13.26 24 VAL B C 1
ATOM 1831 O O . VAL B 1 24 ? 22.956 -36.761 -10.082 1.00 15.15 24 VAL B O 1
ATOM 1835 N N . ALA B 1 25 ? 23.282 -36.501 -7.868 1.00 13.33 25 ALA B N 1
ATOM 1836 C CA . ALA B 1 25 ? 21.918 -36.879 -7.526 1.00 13.67 25 ALA B CA 1
ATOM 1837 C C . ALA B 1 25 ? 20.901 -35.758 -7.759 1.00 13.40 25 ALA B C 1
ATOM 1838 O O . ALA B 1 25 ? 19.755 -36.029 -8.109 1.00 16.06 25 ALA B O 1
ATOM 1840 N N . SER B 1 26 ? 21.304 -34.503 -7.544 1.00 13.09 26 SER B N 1
ATOM 1841 C CA . SER B 1 26 ? 20.310 -33.456 -7.309 1.00 13.09 26 SER B CA 1
ATOM 1842 C C . SER B 1 26 ? 20.595 -32.087 -7.912 1.00 12.13 26 SER B C 1
ATOM 1843 O O . SER B 1 26 ? 19.730 -31.207 -7.841 1.00 14.05 26 SER B O 1
ATOM 1846 N N . GLU B 1 27 ? 21.775 -31.883 -8.498 1.00 11.68 27 GLU B N 1
ATOM 1847 C CA . GLU B 1 27 ? 22.112 -30.572 -9.068 1.00 10.73 27 GLU B CA 1
ATOM 1848 C C . GLU B 1 27 ? 21.735 -30.569 -10.565 1.00 10.54 27 GLU B C 1
ATOM 1849 O O . GLU B 1 27 ? 22.034 -31.524 -11.275 1.00 11.64 27 GLU B O 1
ATOM 1855 N N . PRO B 1 28 ? 21.068 -29.494 -11.039 1.00 11.19 28 PRO B N 1
ATOM 1856 C CA . PRO B 1 28 ? 20.449 -29.578 -12.366 1.00 11.59 28 PRO B CA 1
ATOM 1857 C C . PRO B 1 28 ? 21.393 -29.822 -13.547 1.00 11.19 28 PRO B C 1
ATOM 1858 O O . PRO B 1 28 ? 21.058 -30.628 -14.430 1.00 12.53 28 PRO B O 1
ATOM 1862 N N . THR B 1 29 ? 22.558 -29.170 -13.574 1.00 10.97 29 THR B N 1
ATOM 1863 C CA . THR B 1 29 ? 23.427 -29.327 -14.750 1.00 11.40 29 THR B CA 1
ATOM 1864 C C . THR B 1 29 ? 24.112 -30.693 -14.785 1.00 10.79 29 THR B C 1
ATOM 1865 O O . THR B 1 29 ? 24.244 -31.294 -15.855 1.00 12.56 29 THR B O 1
ATOM 1869 N N . SER B 1 30 ? 24.502 -31.202 -13.617 1.00 10.57 30 SER B N 1
ATOM 1870 C CA . SER B 1 30 ? 25.092 -32.541 -13.530 1.00 11.52 30 SER B CA 1
ATOM 1871 C C . SER B 1 30 ? 24.098 -33.588 -13.994 1.00 12.23 30 SER B C 1
ATOM 1872 O O . SER B 1 30 ? 24.454 -34.492 -14.763 1.00 14.32 30 SER B O 1
ATOM 1875 N N . ILE B 1 31 ? 22.851 -33.471 -13.541 1.00 12.16 31 ILE B N 1
ATOM 1876 C CA . ILE B 1 31 ? 21.796 -34.406 -13.937 1.00 12.36 31 ILE B CA 1
ATOM 1877 C C . ILE B 1 31 ? 21.560 -34.339 -15.451 1.00 13.82 31 ILE B C 1
ATOM 1878 O O . ILE B 1 31 ? 21.443 -35.368 -16.125 1.00 16.08 31 ILE B O 1
ATOM 1883 N N . ALA B 1 32 ? 21.493 -33.120 -15.981 1.00 12.90 32 ALA B N 1
ATOM 1884 C CA . ALA B 1 32 ? 21.262 -32.921 -17.419 1.00 13.83 32 ALA B CA 1
ATOM 1885 C C . ALA B 1 32 ? 22.312 -33.620 -18.282 1.00 14.79 32 ALA B C 1
ATOM 1886 O O . ALA B 1 32 ? 21.991 -34.167 -19.349 1.00 16.36 32 ALA B O 1
ATOM 1888 N N . LEU B 1 33 ? 23.555 -33.603 -17.818 1.00 14.29 33 LEU B N 1
ATOM 1889 C CA . LEU B 1 33 ? 24.678 -34.212 -18.522 1.00 14.40 33 LEU B CA 1
ATOM 1890 C C . LEU B 1 33 ? 24.869 -35.685 -18.186 1.00 15.42 33 LEU B C 1
ATOM 1891 O O . LEU B 1 33 ? 25.807 -36.312 -18.688 1.00 16.35 33 LEU B O 1
ATOM 1896 N N . LYS B 1 34 ? 23.995 -36.223 -17.360 1.00 15.21 34 LYS B N 1
ATOM 1897 C CA . LYS B 1 34 ? 24.071 -37.607 -16.899 1.00 16.17 34 LYS B CA 1
ATOM 1898 C C . LYS B 1 34 ? 25.420 -37.948 -16.315 1.00 15.40 34 LYS B C 1
ATOM 1899 O O . LYS B 1 34 ? 25.955 -39.000 -16.552 1.00 16.69 34 LYS B O 1
ATOM 1905 N N . LEU B 1 35 ? 25.973 -37.020 -15.546 1.00 15.19 35 LEU B N 1
ATOM 1906 C CA . LEU B 1 35 ? 27.263 -37.259 -14.905 1.00 14.42 35 LEU B CA 1
ATOM 1907 C C . LEU B 1 35 ? 27.169 -38.361 -13.856 1.00 14.56 35 LEU B C 1
ATOM 1908 O O . LEU B 1 35 ? 26.149 -38.512 -13.148 1.00 15.82 35 LEU B O 1
ATOM 1913 N N . THR B 1 36 ? 28.233 -39.149 -13.790 1.00 15.22 36 THR B N 1
ATOM 1914 C CA . THR B 1 36 ? 28.453 -40.067 -12.679 1.00 15.26 36 THR B CA 1
ATOM 1915 C C . THR B 1 36 ? 29.370 -39.402 -11.658 1.00 14.93 36 THR B C 1
ATOM 1916 O O . THR B 1 36 ? 30.013 -38.383 -11.943 1.00 14.71 36 THR B O 1
ATOM 1920 N N . THR B 1 37 ? 29.464 -40.000 -10.474 1.00 14.23 37 THR B N 1
ATOM 1921 C CA . THR B 1 37 ? 30.398 -39.492 -9.477 1.00 15.03 37 THR B CA 1
ATOM 1922 C C . THR B 1 37 ? 31.847 -39.579 -9.957 1.00 15.45 37 THR B C 1
ATOM 1923 O O . THR B 1 37 ? 32.672 -38.755 -9.579 1.00 15.17 37 THR B O 1
ATOM 1927 N N . CYS B 1 38 ? 32.153 -40.552 -10.813 1.00 16.43 38 CYS B N 1
ATOM 1928 C CA A CYS B 1 38 ? 33.494 -40.648 -11.388 0.81 17.13 38 CYS B CA 1
ATOM 1929 C CA B CYS B 1 38 ? 33.594 -40.648 -11.388 0.19 17.45 38 CYS B CA 1
ATOM 1930 C C . CYS B 1 38 ? 33.789 -39.444 -12.277 1.00 16.18 38 CYS B C 1
ATOM 1931 O O . CYS B 1 38 ? 34.863 -38.856 -12.177 1.00 16.43 38 CYS B O 1
ATOM 1936 N N . ASP B 1 39 ? 32.833 -39.082 -13.135 1.00 15.21 39 ASP B N 1
ATOM 1937 C CA . ASP B 1 39 ? 32.970 -37.903 -13.982 1.00 14.69 39 ASP B CA 1
ATOM 1938 C C . ASP B 1 39 ? 33.185 -36.670 -13.112 1.00 13.68 39 ASP B C 1
ATOM 1939 O O . ASP B 1 39 ? 34.089 -35.876 -13.363 1.00 13.85 39 ASP B O 1
ATOM 1944 N N . PHE B 1 40 ? 32.343 -36.518 -12.089 1.00 13.83 40 PHE B N 1
ATOM 1945 C CA . PHE B 1 40 ? 32.384 -35.310 -11.284 1.00 13.10 40 PHE B CA 1
ATOM 1946 C C . PHE B 1 40 ? 33.687 -35.201 -10.501 1.00 13.89 40 PHE B C 1
ATOM 1947 O O . PHE B 1 40 ? 34.332 -34.158 -10.481 1.00 13.81 40 PHE B O 1
ATOM 1955 N N . THR B 1 41 ? 34.081 -36.302 -9.866 1.00 13.78 41 THR B N 1
ATOM 1956 C CA A THR B 1 41 ? 35.317 -36.318 -9.105 0.87 14.07 41 THR B CA 1
ATOM 1957 C CA B THR B 1 41 ? 35.417 -36.318 -9.105 0.13 14.21 41 THR B CA 1
ATOM 1958 C C . THR B 1 41 ? 36.523 -36.065 -10.018 1.00 13.70 41 THR B C 1
ATOM 1959 O O . THR B 1 41 ? 37.429 -35.288 -9.676 1.00 14.78 41 THR B O 1
ATOM 1966 N N . THR B 1 42 ? 36.538 -36.682 -11.198 1.00 13.33 42 THR B N 1
ATOM 1967 C CA . THR B 1 42 ? 37.643 -36.430 -12.119 1.00 14.25 42 THR B CA 1
ATOM 1968 C C . THR B 1 42 ? 37.770 -34.952 -12.468 1.00 13.92 42 THR B C 1
ATOM 1969 O O . THR B 1 42 ? 38.867 -34.377 -12.397 1.00 15.44 42 THR B O 1
ATOM 1973 N N . SER B 1 43 ? 36.655 -34.327 -12.842 1.00 13.44 43 SER B N 1
ATOM 1974 C CA . SER B 1 43 ? 36.740 -32.932 -13.253 1.00 12.71 43 SER B CA 1
ATOM 1975 C C . SER B 1 43 ? 36.982 -31.963 -12.115 1.00 12.34 43 SER B C 1
ATOM 1976 O O . SER B 1 43 ? 37.682 -30.977 -12.311 1.00 12.78 43 SER B O 1
ATOM 1979 N N . PHE B 1 44 ? 36.435 -32.252 -10.931 1.00 11.72 44 PHE B N 1
ATOM 1980 C CA . PHE B 1 44 ? 36.341 -31.232 -9.883 1.00 11.26 44 PHE B CA 1
ATOM 1981 C C . PHE B 1 44 ? 37.079 -31.544 -8.592 1.00 10.47 44 PHE B C 1
ATOM 1982 O O . PHE B 1 44 ? 37.058 -30.737 -7.674 1.00 11.15 44 PHE B O 1
ATOM 1990 N N . GLN B 1 45 ? 37.768 -32.677 -8.497 1.00 12.12 45 GLN B N 1
ATOM 1991 C CA . GLN B 1 45 ? 38.402 -32.969 -7.211 1.00 12.53 45 GLN B CA 1
ATOM 1992 C C . GLN B 1 45 ? 39.474 -31.955 -6.843 1.00 11.87 45 GLN B C 1
ATOM 1993 O O . GLN B 1 45 ? 39.641 -31.656 -5.667 1.00 12.70 45 GLN B O 1
ATOM 1999 N N . ASN B 1 46 ? 40.188 -31.414 -7.830 1.00 11.91 46 ASN B N 1
ATOM 2000 C CA . ASN B 1 46 ? 41.217 -30.414 -7.566 1.00 11.22 46 ASN B CA 1
ATOM 2001 C C . ASN B 1 46 ? 40.603 -29.152 -6.938 1.00 11.75 46 ASN B C 1
ATOM 2002 O O . ASN B 1 46 ? 41.035 -28.712 -5.862 1.00 11.98 46 ASN B O 1
ATOM 2007 N N . ILE B 1 47 ? 39.575 -28.585 -7.571 1.00 11.86 47 ILE B N 1
ATOM 2008 C CA . ILE B 1 47 ? 38.966 -27.379 -6.992 1.00 11.24 47 ILE B CA 1
ATOM 2009 C C . ILE B 1 47 ? 38.371 -27.685 -5.613 1.00 10.44 47 ILE B C 1
ATOM 2010 O O . ILE B 1 47 ? 38.489 -26.867 -4.705 1.00 11.30 47 ILE B O 1
ATOM 2015 N N . MET B 1 48 ? 37.777 -28.869 -5.433 1.00 9.73 48 MET B N 1
ATOM 2016 C CA . MET B 1 48 ? 37.179 -29.189 -4.127 1.00 10.39 48 MET B CA 1
ATOM 2017 C C . MET B 1 48 ? 38.248 -29.284 -3.041 1.00 10.33 48 MET B C 1
ATOM 2018 O O . MET B 1 48 ? 38.069 -28.746 -1.941 1.00 11.05 48 MET B O 1
ATOM 2023 N N . LYS B 1 49 ? 39.342 -29.956 -3.340 1.00 10.11 49 LYS B N 1
ATOM 2024 C CA . LYS B 1 49 ? 40.455 -30.011 -2.415 1.00 11.65 49 LYS B CA 1
ATOM 2025 C C . LYS B 1 49 ? 40.967 -28.614 -2.070 1.00 11.41 49 LYS B C 1
ATOM 2026 O O . LYS B 1 49 ? 41.217 -28.318 -0.931 1.00 11.13 49 LYS B O 1
ATOM 2032 N N . GLN B 1 50 ? 41.110 -27.763 -3.082 1.00 10.30 50 GLN B N 1
ATOM 2033 C CA . GLN B 1 50 ? 41.578 -26.405 -2.819 1.00 10.16 50 GLN B CA 1
ATOM 2034 C C . GLN B 1 50 ? 40.579 -25.590 -1.996 1.00 10.39 50 GLN B C 1
ATOM 2035 O O . GLN B 1 50 ? 40.984 -24.776 -1.168 1.00 11.50 50 GLN B O 1
ATOM 2041 N N . CYS B 1 51 ? 39.280 -25.805 -2.203 1.00 10.41 51 CYS B N 1
ATOM 2042 C CA . CYS B 1 51 ? 38.272 -25.154 -1.343 1.00 10.05 51 CYS B CA 1
ATOM 2043 C C . CYS B 1 51 ? 38.508 -25.504 0.130 1.00 9.83 51 CYS B C 1
ATOM 2044 O O . CYS B 1 51 ? 38.394 -24.645 1.017 1.00 11.51 51 CYS B O 1
ATOM 2047 N N . VAL B 1 52 ? 38.845 -26.763 0.400 1.00 10.32 52 VAL B N 1
ATOM 2048 C CA . VAL B 1 52 ? 39.168 -27.127 1.770 1.00 10.17 52 VAL B CA 1
ATOM 2049 C C . VAL B 1 52 ? 40.469 -26.448 2.214 1.00 9.98 52 VAL B C 1
ATOM 2050 O O . VAL B 1 52 ? 40.518 -25.825 3.277 1.00 12.17 52 VAL B O 1
ATOM 2054 N N . ASP B 1 53 ? 41.512 -26.562 1.399 1.00 10.59 53 ASP B N 1
ATOM 2055 C CA . ASP B 1 53 ? 42.843 -26.105 1.799 1.00 11.21 53 ASP B CA 1
ATOM 2056 C C . ASP B 1 53 ? 43.010 -24.596 1.971 1.00 12.09 53 ASP B C 1
ATOM 2057 O O . ASP B 1 53 ? 43.870 -24.153 2.723 1.00 13.64 53 ASP B O 1
ATOM 2062 N N . TYR B 1 54 ? 42.207 -23.791 1.283 1.00 12.51 54 TYR B N 1
ATOM 2063 C CA . TYR B 1 54 ? 42.301 -22.340 1.463 1.00 12.47 54 TYR B CA 1
ATOM 2064 C C . TYR B 1 54 ? 41.650 -21.869 2.773 1.00 12.65 54 TYR B C 1
ATOM 2065 O O . TYR B 1 54 ? 41.830 -20.721 3.179 1.00 12.72 54 TYR B O 1
ATOM 2074 N N . GLY B 1 55 ? 40.883 -22.748 3.423 1.00 11.19 55 GLY B N 1
ATOM 2075 C CA . GLY B 1 55 ? 40.430 -22.498 4.790 1.00 11.62 55 GLY B CA 1
ATOM 2076 C C . GLY B 1 55 ? 39.118 -21.786 5.003 1.00 11.95 55 GLY B C 1
ATOM 2077 O O . GLY B 1 55 ? 38.752 -21.520 6.157 1.00 13.11 55 GLY B O 1
ATOM 2078 N N . HIS B 1 56 ? 38.379 -21.533 3.921 1.00 11.04 56 HIS B N 1
ATOM 2079 C CA . HIS B 1 56 ? 37.129 -20.770 4.002 1.00 10.84 56 HIS B CA 1
ATOM 2080 C C . HIS B 1 56 ? 35.871 -21.599 3.779 1.00 10.14 56 HIS B C 1
ATOM 2081 O O . HIS B 1 56 ? 34.818 -21.024 3.524 1.00 11.46 56 HIS B O 1
ATOM 2088 N N . SER B 1 57 ? 35.983 -22.928 3.850 1.00 9.67 57 SER B N 1
ATOM 2089 C CA A SER B 1 57 ? 34.837 -23.810 3.597 0.79 8.81 57 SER B CA 1
ATOM 2090 C CA B SER B 1 57 ? 34.937 -23.810 3.597 0.21 11.04 57 SER B CA 1
ATOM 2091 C C . SER B 1 57 ? 34.250 -24.368 4.902 1.00 9.84 57 SER B C 1
ATOM 2092 O O . SER B 1 57 ? 34.956 -24.465 5.918 1.00 10.76 57 SER B O 1
ATOM 2097 N N . PHE B 1 58 ? 32.970 -24.732 4.874 1.00 9.40 58 PHE B N 1
ATOM 2098 C CA . PHE B 1 58 ? 32.241 -25.141 6.086 1.00 8.89 58 PHE B CA 1
ATOM 2099 C C . PHE B 1 58 ? 31.334 -26.321 5.812 1.00 9.35 58 PHE B C 1
ATOM 2100 O O . PHE B 1 58 ? 30.913 -26.544 4.671 1.00 10.22 58 PHE B O 1
ATOM 2108 N N . ALA B 1 59 ? 31.002 -27.067 6.862 1.00 9.46 59 ALA B N 1
ATOM 2109 C CA . ALA B 1 59 ? 30.105 -28.210 6.722 1.00 9.23 59 ALA B CA 1
ATOM 2110 C C . ALA B 1 59 ? 29.284 -28.395 7.979 1.00 9.12 59 ALA B C 1
ATOM 2111 O O . ALA B 1 59 ? 29.665 -27.923 9.062 1.00 11.06 59 ALA B O 1
ATOM 2113 N N . PHE B 1 60 ? 28.157 -29.090 7.834 1.00 9.32 60 PHE B N 1
ATOM 2114 C CA . PHE B 1 60 ? 27.476 -29.675 8.981 1.00 10.47 60 PHE B CA 1
ATOM 2115 C C . PHE B 1 60 ? 27.820 -31.144 9.023 1.00 10.09 60 PHE B C 1
ATOM 2116 O O . PHE B 1 60 ? 27.716 -31.835 8.005 1.00 11.46 60 PHE B O 1
ATOM 2124 N N . VAL B 1 61 ? 28.221 -31.620 10.196 1.00 11.29 61 VAL B N 1
ATOM 2125 C CA . VAL B 1 61 ? 28.536 -33.039 10.381 1.00 11.00 61 VAL B CA 1
ATOM 2126 C C . VAL B 1 61 ? 27.630 -33.676 11.427 1.00 12.50 61 VAL B C 1
ATOM 2127 O O . VAL B 1 61 ? 27.160 -33.000 12.351 1.00 13.29 61 VAL B O 1
ATOM 2131 N N . ASP B 1 62 ? 27.393 -34.975 11.277 1.00 12.06 62 ASP B N 1
ATOM 2132 C CA . ASP B 1 62 ? 26.644 -35.731 12.281 1.00 13.21 62 ASP B CA 1
ATOM 2133 C C . ASP B 1 62 ? 27.569 -36.202 13.415 1.00 14.72 62 ASP B C 1
ATOM 2134 O O . ASP B 1 62 ? 28.753 -35.850 13.451 1.00 15.47 62 ASP B O 1
ATOM 2139 N N . ALA B 1 63 ? 27.026 -37.005 14.327 1.00 15.03 63 ALA B N 1
ATOM 2140 C CA . ALA B 1 63 ? 27.768 -37.452 15.508 1.00 16.48 63 ALA B CA 1
ATOM 2141 C C . ALA B 1 63 ? 28.989 -38.307 15.181 1.00 17.86 63 ALA B C 1
ATOM 2142 O O . ALA B 1 63 ? 29.913 -38.411 15.989 1.00 20.80 63 ALA B O 1
ATOM 2144 N N . ASP B 1 64 ? 28.975 -38.934 14.010 1.00 16.19 64 ASP B N 1
ATOM 2145 C CA . ASP B 1 64 ? 30.068 -39.798 13.588 1.00 17.15 64 ASP B CA 1
ATOM 2146 C C . ASP B 1 64 ? 31.000 -39.097 12.600 1.00 16.04 64 ASP B C 1
ATOM 2147 O O . ASP B 1 64 ? 31.817 -39.758 11.942 1.00 17.88 64 ASP B O 1
ATOM 2152 N N . ASP B 1 65 ? 30.849 -37.787 12.476 1.00 15.31 65 ASP B N 1
ATOM 2153 C CA A ASP B 1 65 ? 31.730 -36.933 11.681 0.61 15.07 65 ASP B CA 1
ATOM 2154 C CA B ASP B 1 65 ? 31.830 -36.933 11.681 0.39 15.55 65 ASP B CA 1
ATOM 2155 C C . ASP B 1 65 ? 31.488 -37.065 10.157 1.00 14.31 65 ASP B C 1
ATOM 2156 O O . ASP B 1 65 ? 32.334 -36.750 9.378 1.00 17.29 65 ASP B O 1
ATOM 2165 N N . ASN B 1 66 ? 30.324 -37.538 9.781 1.00 12.20 66 ASN B N 1
ATOM 2166 C CA . ASN B 1 66 ? 29.946 -37.569 8.367 1.00 10.93 66 ASN B CA 1
ATOM 2167 C C . ASN B 1 66 ? 29.379 -36.232 7.939 1.00 9.90 66 ASN B C 1
ATOM 2168 O O . A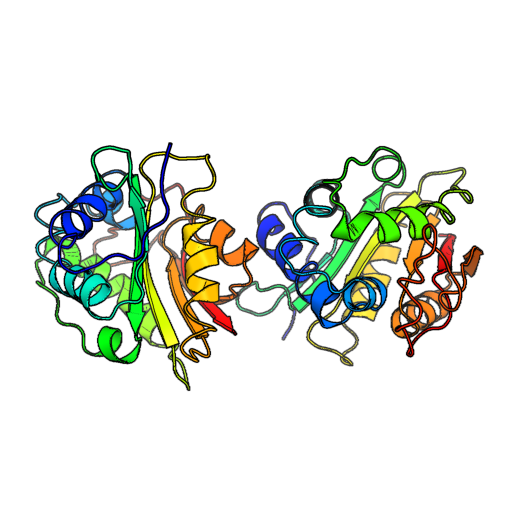SN B 1 66 ? 28.588 -35.621 8.673 1.00 12.29 66 ASN B O 1
ATOM 2173 N N . ILE B 1 67 ? 29.744 -35.799 6.745 1.00 10.08 67 ILE B N 1
ATOM 2174 C CA . ILE B 1 67 ? 29.231 -34.541 6.216 1.00 10.07 67 ILE B CA 1
ATOM 2175 C C . ILE B 1 67 ? 27.792 -34.712 5.747 1.00 11.24 67 ILE B C 1
ATOM 2176 O O . ILE B 1 67 ? 27.493 -35.616 4.952 1.00 12.38 67 ILE B O 1
ATOM 2181 N N . LYS B 1 68 ? 26.893 -33.861 6.224 1.00 10.33 68 LYS B N 1
ATOM 2182 C CA . LYS B 1 68 ? 25.485 -33.869 5.863 1.00 10.36 68 LYS B CA 1
ATOM 2183 C C . LYS B 1 68 ? 25.077 -32.677 4.974 1.00 10.95 68 LYS B C 1
ATOM 2184 O O . LYS B 1 68 ? 24.092 -32.721 4.344 1.00 11.61 68 LYS B O 1
ATOM 2190 N N . ALA B 1 69 ? 25.901 -31.652 4.990 1.00 9.46 69 ALA B N 1
ATOM 2191 C CA . ALA B 1 69 ? 25.706 -30.470 4.157 1.00 9.44 69 ALA B CA 1
ATOM 2192 C C . ALA B 1 69 ? 27.029 -29.732 4.147 1.00 9.27 69 ALA B C 1
ATOM 2193 O O . ALA B 1 69 ? 27.771 -29.795 5.129 1.00 10.00 69 ALA B O 1
ATOM 2195 N N . GLN B 1 70 ? 27.349 -29.034 3.057 1.00 8.99 70 GLN B N 1
ATOM 2196 C CA . GLN B 1 70 ? 28.583 -28.256 3.048 1.00 9.34 70 GLN B CA 1
ATOM 2197 C C . GLN B 1 70 ? 28.533 -27.140 2.035 1.00 9.76 70 GLN B C 1
ATOM 2198 O O . GLN B 1 70 ? 27.684 -27.129 1.125 1.00 10.33 70 GLN B O 1
ATOM 2204 N N . ILE B 1 71 ? 29.457 -26.208 2.214 1.00 8.77 71 ILE B N 1
ATOM 2205 C CA . ILE B 1 71 ? 29.670 -25.135 1.269 1.00 9.15 71 ILE B CA 1
ATOM 2206 C C . ILE B 1 71 ? 31.172 -25.065 1.007 1.00 8.92 71 ILE B C 1
ATOM 2207 O O . ILE B 1 71 ? 31.977 -24.933 1.936 1.00 9.55 71 ILE B O 1
ATOM 2212 N N . LEU B 1 72 ? 31.536 -25.196 -0.265 1.00 9.03 72 LEU B N 1
ATOM 2213 C CA . LEU B 1 72 ? 32.927 -25.196 -0.706 1.00 8.69 72 LEU B CA 1
ATOM 2214 C C . LEU B 1 72 ? 33.222 -23.860 -1.368 1.00 9.00 72 LEU B C 1
ATOM 2215 O O . LEU B 1 72 ? 32.643 -23.548 -2.416 1.00 10.03 72 LEU B O 1
ATOM 2220 N N . ASN B 1 73 ? 34.100 -23.083 -0.726 1.00 8.87 73 ASN B N 1
ATOM 2221 C CA . ASN B 1 73 ? 34.443 -21.712 -1.103 1.00 9.74 73 ASN B CA 1
ATOM 2222 C C . ASN B 1 73 ? 35.926 -21.617 -1.401 1.00 9.03 73 ASN B C 1
ATOM 2223 O O . ASN B 1 73 ? 36.728 -22.316 -0.785 1.00 10.52 73 ASN B O 1
ATOM 2228 N N . ILE B 1 74 ? 36.303 -20.719 -2.302 1.00 9.57 74 ILE B N 1
ATOM 2229 C CA . ILE B 1 74 ? 37.707 -20.553 -2.669 1.00 10.95 74 ILE B CA 1
ATOM 2230 C C . ILE B 1 74 ? 37.942 -19.106 -3.089 1.00 11.14 74 ILE B C 1
ATOM 2231 O O . ILE B 1 74 ? 37.077 -18.506 -3.726 1.00 11.28 74 ILE B O 1
ATOM 2236 N N . PRO B 1 75 ? 39.099 -18.522 -2.724 1.00 11.75 75 PRO B N 1
ATOM 2237 C CA . PRO B 1 75 ? 39.376 -17.168 -3.222 1.00 12.36 75 PRO B CA 1
ATOM 2238 C C . PRO B 1 75 ? 39.265 -17.101 -4.744 1.00 11.82 75 PRO B C 1
ATOM 2239 O O . PRO B 1 75 ? 39.687 -18.041 -5.449 1.00 13.39 75 PRO B O 1
ATOM 2243 N N . TYR B 1 76 ? 38.678 -16.011 -5.247 1.00 13.29 76 TYR B N 1
ATOM 2244 C CA . TYR B 1 76 ? 38.429 -15.887 -6.682 1.00 14.59 76 TYR B CA 1
ATOM 2245 C C . TYR B 1 76 ? 39.716 -15.966 -7.514 1.00 15.41 76 TYR B C 1
ATOM 2246 O O . TYR B 1 76 ? 39.713 -16.544 -8.603 1.00 15.35 76 TYR B O 1
ATOM 2255 N N . ASP B 1 77 ? 40.810 -15.394 -7.014 1.00 15.99 77 ASP B N 1
ATOM 2256 C CA . ASP B 1 77 ? 42.066 -15.464 -7.768 1.00 19.46 77 ASP B CA 1
ATOM 2257 C C . ASP B 1 77 ? 42.559 -16.899 -7.962 1.00 19.10 77 ASP B C 1
ATOM 2258 O O . ASP B 1 77 ? 43.135 -17.216 -9.007 1.00 22.36 77 ASP B O 1
ATOM 2263 N N . ALA B 1 78 ? 42.319 -17.767 -6.984 1.00 16.95 78 ALA B N 1
ATOM 2264 C CA . ALA B 1 78 ? 42.648 -19.179 -7.140 1.00 15.80 78 ALA B CA 1
ATOM 2265 C C . ALA B 1 78 ? 41.690 -19.876 -8.118 1.00 16.07 78 ALA B C 1
ATOM 2266 O O . ALA B 1 78 ? 42.111 -20.702 -8.946 1.00 18.03 78 ALA B O 1
ATOM 2268 N N . TYR B 1 79 ? 40.408 -19.537 -8.035 1.00 14.91 79 TYR B N 1
ATOM 2269 C CA . TYR B 1 79 ? 39.418 -20.036 -8.983 1.00 14.28 79 TYR B CA 1
ATOM 2270 C C . TYR B 1 79 ? 39.774 -19.688 -10.440 1.00 15.55 79 TYR B C 1
ATOM 2271 O O . TYR B 1 79 ? 39.672 -20.526 -11.334 1.00 15.97 79 TYR B O 1
ATOM 2280 N N . GLU B 1 80 ? 40.224 -18.478 -10.671 1.00 16.69 80 GLU B N 1
ATOM 2281 C CA . GLU B 1 80 ? 40.405 -18.062 -12.049 1.00 20.40 80 GLU B CA 1
ATOM 2282 C C . GLU B 1 80 ? 41.559 -18.782 -12.689 1.00 22.01 80 GLU B C 1
ATOM 2283 O O . GLU B 1 80 ? 41.504 -18.917 -13.871 1.00 25.41 80 GLU B O 1
ATOM 2289 N N . ASN B 1 81 ? 42.496 -19.278 -11.933 1.00 19.99 81 ASN B N 1
ATOM 2290 C CA . ASN B 1 81 ? 43.644 -20.028 -12.446 1.00 22.07 81 ASN B CA 1
ATOM 2291 C C . ASN B 1 81 ? 43.519 -21.541 -12.233 1.00 19.28 81 ASN B C 1
ATOM 2292 O O . ASN B 1 81 ? 44.497 -22.284 -12.361 1.00 21.35 81 ASN B O 1
ATOM 2297 N N . MET B 1 82 ? 42.313 -22.000 -11.914 1.00 16.99 82 MET B N 1
ATOM 2298 C CA . MET B 1 82 ? 42.079 -23.404 -11.573 1.00 14.82 82 MET B CA 1
ATOM 2299 C C . MET B 1 82 ? 42.318 -24.355 -12.736 1.00 15.61 82 MET B C 1
ATOM 2300 O O . MET B 1 82 ? 41.968 -24.049 -13.881 1.00 18.11 82 MET B O 1
ATOM 2305 N N . HIS B 1 83 ? 42.912 -25.502 -12.417 1.00 15.61 83 HIS B N 1
ATOM 2306 C CA . HIS B 1 83 ? 42.947 -26.639 -13.337 1.00 17.10 83 HIS B CA 1
ATOM 2307 C C . HIS B 1 83 ? 41.848 -27.650 -13.036 1.00 15.43 83 HIS B C 1
ATOM 2308 O O . HIS B 1 83 ? 41.459 -27.839 -11.875 1.00 15.07 83 HIS B O 1
ATOM 2315 N N . TYR B 1 84 ? 41.341 -28.285 -14.089 1.00 14.94 84 TYR B N 1
ATOM 2316 C CA . TYR B 1 84 ? 40.282 -29.274 -13.991 1.00 14.27 84 TYR B CA 1
ATOM 2317 C C . TYR B 1 84 ? 40.679 -30.515 -14.760 1.00 15.77 84 TYR B C 1
ATOM 2318 O O . TYR B 1 84 ? 41.461 -30.438 -15.722 1.00 16.91 84 TYR B O 1
ATOM 2327 N N . GLY B 1 85 ? 40.129 -31.652 -14.353 1.00 14.96 85 GLY B N 1
ATOM 2328 C CA . GLY B 1 85 ? 40.340 -32.885 -15.102 1.00 16.21 85 GLY B CA 1
ATOM 2329 C C . GLY B 1 85 ? 39.332 -32.910 -16.232 1.00 16.09 85 GLY B C 1
ATOM 2330 O O . GLY B 1 85 ? 38.220 -33.413 -16.068 1.00 17.54 85 GLY B O 1
ATOM 2331 N N . ASN B 1 86 ? 39.700 -32.343 -17.376 1.00 18.01 86 ASN B N 1
ATOM 2332 C CA . ASN B 1 86 ? 38.748 -32.235 -18.474 1.00 18.31 86 ASN B CA 1
ATOM 2333 C C . ASN B 1 86 ? 38.496 -33.575 -19.150 1.00 18.91 86 ASN B C 1
ATOM 2334 O O . ASN B 1 86 ? 39.435 -34.331 -19.428 1.00 22.01 86 ASN B O 1
ATOM 2339 N N . ILE B 1 87 ? 37.215 -33.871 -19.353 1.00 16.21 87 ILE B N 1
ATOM 2340 C CA . ILE B 1 87 ? 36.762 -35.086 -20.021 1.00 17.28 87 ILE B CA 1
ATOM 2341 C C . ILE B 1 87 ? 35.555 -34.704 -20.869 1.00 17.22 87 ILE B C 1
ATOM 2342 O O . ILE B 1 87 ? 34.895 -33.690 -20.597 1.00 16.88 87 ILE B O 1
ATOM 2347 N N . ARG B 1 88 ? 35.236 -35.509 -21.862 1.00 18.32 88 ARG B N 1
ATOM 2348 C CA . ARG B 1 88 ? 34.169 -35.142 -22.750 1.00 18.45 88 ARG B CA 1
ATOM 2349 C C . ARG B 1 88 ? 32.848 -34.900 -22.026 1.00 18.49 88 ARG B C 1
ATOM 2350 O O . ARG B 1 88 ? 32.090 -34.043 -22.405 1.00 19.55 88 ARG B O 1
ATOM 2354 N N . GLU B 1 89 ? 32.600 -35.702 -21.007 1.00 17.10 89 GLU B N 1
ATOM 2355 C CA . GLU B 1 89 ? 31.333 -35.679 -20.283 1.00 17.03 89 GLU B CA 1
ATOM 2356 C C . GLU B 1 89 ? 31.028 -34.313 -19.663 1.00 16.34 89 GLU B C 1
ATOM 2357 O O . GLU B 1 89 ? 29.864 -33.921 -19.567 1.00 17.62 89 GLU B O 1
ATOM 2363 N N . THR B 1 90 ? 32.057 -33.585 -19.275 1.00 14.14 90 THR B N 1
ATOM 2364 C CA . THR B 1 90 ? 31.874 -32.273 -18.654 1.00 14.53 90 THR B CA 1
ATOM 2365 C C . THR B 1 90 ? 32.217 -31.048 -19.514 1.00 14.76 90 THR B C 1
ATOM 2366 O O . THR B 1 90 ? 32.054 -29.935 -19.116 1.00 15.06 90 THR B O 1
ATOM 2370 N N . ASP B 1 91 ? 32.698 -31.290 -20.720 1.00 14.02 91 ASP B N 1
ATOM 2371 C CA . ASP B 1 91 ? 32.984 -30.191 -21.638 1.00 13.61 91 ASP B CA 1
ATOM 2372 C C . ASP B 1 91 ? 31.777 -29.210 -21.798 1.00 14.69 91 ASP B C 1
ATOM 2373 O O . ASP B 1 91 ? 31.974 -28.052 -21.749 1.00 14.18 91 ASP B O 1
ATOM 2378 N N . PRO B 1 92 ? 30.563 -29.697 -21.964 1.00 14.76 92 PRO B N 1
ATOM 2379 C CA . PRO B 1 92 ? 29.456 -28.723 -22.132 1.00 14.29 92 PRO B CA 1
ATOM 2380 C C . PRO B 1 92 ? 29.199 -27.892 -20.872 1.00 14.06 92 PRO B C 1
ATOM 2381 O O . PRO B 1 92 ? 28.715 -26.759 -20.961 1.00 14.02 92 PRO B O 1
ATOM 2385 N N . MET B 1 93 ? 29.543 -28.420 -19.713 1.00 14.60 93 MET B N 1
ATOM 2386 C CA . MET B 1 93 ? 29.413 -27.689 -18.466 1.00 15.99 93 MET B CA 1
ATOM 2387 C C . MET B 1 93 ? 30.422 -26.553 -18.405 1.00 14.80 93 MET B C 1
ATOM 2388 O O . MET B 1 93 ? 30.074 -25.452 -18.133 1.00 14.53 93 MET B O 1
ATOM 2393 N N . PHE B 1 94 ? 31.688 -26.837 -18.712 1.00 13.02 94 PHE B N 1
ATOM 2394 C CA . PHE B 1 94 ? 32.660 -25.761 -18.754 1.00 12.87 94 PHE B CA 1
ATOM 2395 C C . PHE B 1 94 ? 32.319 -24.726 -19.821 1.00 13.92 94 PHE B C 1
ATOM 2396 O O . PHE B 1 94 ? 32.541 -23.537 -19.617 1.00 15.44 94 PHE B O 1
ATOM 2404 N N . ASP B 1 95 ? 31.766 -25.166 -20.945 1.00 11.94 95 ASP B N 1
ATOM 2405 C CA . ASP B 1 95 ? 31.329 -24.235 -21.974 1.00 12.19 95 ASP B CA 1
ATOM 2406 C C . ASP B 1 95 ? 30.226 -23.301 -21.465 1.00 12.08 95 ASP B C 1
ATOM 2407 O O . ASP B 1 95 ? 30.303 -22.085 -21.671 1.00 13.04 95 ASP B O 1
ATOM 2412 N N . LEU B 1 96 ? 29.223 -23.863 -20.789 1.00 11.99 96 LEU B N 1
ATOM 2413 C CA . LEU B 1 96 ? 28.129 -23.059 -20.229 1.00 11.49 96 LEU B CA 1
ATOM 2414 C C . LEU B 1 96 ? 28.619 -22.068 -19.181 1.00 13.55 96 LEU B C 1
ATOM 2415 O O . LEU B 1 96 ? 28.362 -20.865 -19.279 1.00 13.24 96 LEU B O 1
ATOM 2420 N N . PHE B 1 97 ? 29.387 -22.566 -18.220 1.00 14.54 97 PHE B N 1
ATOM 2421 C CA . PHE B 1 97 ? 29.951 -21.713 -17.194 1.00 17.24 97 PHE B CA 1
ATOM 2422 C C . PHE B 1 97 ? 30.835 -20.617 -17.762 1.00 17.73 97 PHE B C 1
ATOM 2423 O O . PHE B 1 97 ? 30.852 -19.539 -17.218 1.00 19.61 97 PHE B O 1
ATOM 2431 N N . GLY B 1 98 ? 31.592 -20.891 -18.822 1.00 16.65 98 GLY B N 1
ATOM 2432 C CA . GLY B 1 98 ? 32.517 -19.940 -19.333 1.00 17.92 98 GLY B CA 1
ATOM 2433 C C . GLY B 1 98 ? 31.918 -18.609 -19.643 1.00 18.08 98 GLY B C 1
ATOM 2434 O O . GLY B 1 98 ? 32.562 -17.587 -19.447 1.00 19.84 98 GLY B O 1
ATOM 2435 N N . ASN B 1 99 ? 30.666 -18.636 -20.085 1.00 16.65 99 ASN B N 1
ATOM 2436 C CA . ASN B 1 99 ? 29.900 -17.417 -20.315 1.00 18.16 99 ASN B CA 1
ATOM 2437 C C . ASN B 1 99 ? 29.866 -16.460 -19.129 1.00 18.44 99 ASN B C 1
ATOM 2438 O O . ASN B 1 99 ? 29.892 -15.267 -19.321 1.00 18.37 99 ASN B O 1
ATOM 2443 N N . LEU B 1 100 ? 29.845 -16.984 -17.920 1.00 19.67 100 LEU B N 1
ATOM 2444 C CA . LEU B 1 100 ? 29.674 -16.124 -16.770 1.00 18.55 100 LEU B CA 1
ATOM 2445 C C . LEU B 1 100 ? 30.998 -15.503 -16.274 1.00 19.24 100 LEU B C 1
ATOM 2446 O O . LEU B 1 100 ? 30.985 -14.559 -15.514 1.00 18.56 100 LEU B O 1
ATOM 2451 N N . ASP B 1 101 ? 32.114 -16.053 -16.738 1.00 20.01 101 ASP B N 1
ATOM 2452 C CA . ASP B 1 101 ? 33.437 -15.616 -16.316 1.00 20.62 101 ASP B CA 1
ATOM 2453 C C . ASP B 1 101 ? 33.793 -14.219 -16.845 1.00 22.49 101 ASP B C 1
ATOM 2454 O O . ASP B 1 101 ? 34.862 -13.694 -16.528 1.00 24.93 101 ASP B O 1
ATOM 2459 N N . SER B 1 102 ? 32.883 -13.623 -17.620 1.00 24.40 102 SER B N 1
ATOM 2460 C CA . SER B 1 102 ? 33.062 -12.272 -18.178 1.00 26.90 102 SER B CA 1
ATOM 2461 C C . SER B 1 102 ? 32.807 -11.154 -17.158 1.00 25.17 102 SER B C 1
ATOM 2462 O O . SER B 1 102 ? 33.249 -10.023 -17.358 1.00 24.83 102 SER B O 1
ATOM 2465 N N . TYR B 1 103 ? 32.064 -11.450 -16.093 1.00 22.99 103 TYR B N 1
ATOM 2466 C CA . TYR B 1 103 ? 31.870 -10.475 -15.020 1.00 21.80 103 TYR B CA 1
ATOM 2467 C C . TYR B 1 103 ? 32.816 -10.840 -13.905 1.00 19.36 103 TYR B C 1
ATOM 2468 O O . TYR B 1 103 ? 32.661 -11.847 -13.279 1.00 19.36 103 TYR B O 1
ATOM 2477 N N . THR B 1 104 ? 33.821 -10.008 -13.695 1.00 19.36 104 THR B N 1
ATOM 2478 C CA . THR B 1 104 ? 34.892 -10.334 -12.768 1.00 19.76 104 THR B CA 1
ATOM 2479 C C . THR B 1 104 ? 34.987 -9.288 -11.674 1.00 18.34 104 THR B C 1
ATOM 2480 O O . THR B 1 104 ? 34.659 -8.117 -11.901 1.00 19.24 104 THR B O 1
ATOM 2484 N N . PRO B 1 105 ? 35.432 -9.704 -10.479 1.00 17.64 105 PRO B N 1
ATOM 2485 C CA . PRO B 1 105 ? 35.515 -8.786 -9.353 1.00 18.04 105 PRO B CA 1
ATOM 2486 C C . PRO B 1 105 ? 36.707 -7.840 -9.462 1.00 20.76 105 PRO B C 1
ATOM 2487 O O . PRO B 1 105 ? 37.775 -8.237 -9.945 1.00 21.85 105 PRO B O 1
ATOM 2491 N N . ASP B 1 106 ? 36.518 -6.602 -9.004 1.00 21.33 106 ASP B N 1
ATOM 2492 C CA . ASP B 1 106 ? 37.593 -5.606 -8.997 1.00 22.65 106 ASP B CA 1
ATOM 2493 C C . ASP B 1 106 ? 38.324 -5.513 -7.658 1.00 22.42 106 ASP B C 1
ATOM 2494 O O . ASP B 1 106 ? 39.155 -4.630 -7.457 1.00 24.45 106 ASP B O 1
ATOM 2499 N N . ASP B 1 107 ? 38.011 -6.427 -6.740 1.00 21.73 107 ASP B N 1
ATOM 2500 C CA . ASP B 1 107 ? 38.652 -6.458 -5.429 1.00 21.39 107 ASP B CA 1
ATOM 2501 C C . ASP B 1 107 ? 38.500 -7.870 -4.875 1.00 20.30 107 ASP B C 1
ATOM 2502 O O . ASP B 1 107 ? 37.844 -8.718 -5.492 1.00 20.16 107 ASP B O 1
ATOM 2507 N N . LYS B 1 108 ? 39.096 -8.111 -3.720 1.00 19.84 108 LYS B N 1
ATOM 2508 C CA . LYS B 1 108 ? 39.156 -9.412 -3.063 1.00 17.78 108 LYS B CA 1
ATOM 2509 C C . LYS B 1 108 ? 37.788 -10.071 -2.993 1.00 16.83 108 LYS B C 1
ATOM 2510 O O . LYS B 1 108 ? 36.857 -9.496 -2.522 1.00 16.81 108 LYS B O 1
ATOM 2516 N N . CYS B 1 109 ? 37.711 -11.306 -3.470 1.00 14.96 109 CYS B N 1
ATOM 2517 C CA . CYS B 1 109 ? 36.433 -11.972 -3.681 1.00 13.16 109 CYS B CA 1
ATOM 2518 C C . CYS B 1 109 ? 36.504 -13.438 -3.262 1.00 12.58 109 CYS B C 1
ATOM 2519 O O . CYS B 1 109 ? 37.503 -14.108 -3.523 1.00 13.42 109 CYS B O 1
ATOM 2522 N N . LEU B 1 110 ? 35.440 -13.915 -2.612 1.00 11.90 110 LEU B N 1
ATOM 2523 C CA . LEU B 1 110 ? 35.299 -15.340 -2.271 1.00 11.13 110 LEU B CA 1
ATOM 2524 C C . LEU B 1 110 ? 34.295 -15.979 -3.219 1.00 10.90 110 LEU B C 1
ATOM 2525 O O . LEU B 1 110 ? 33.167 -15.495 -3.367 1.00 11.95 110 LEU B O 1
ATOM 2530 N N . TYR B 1 111 ? 34.707 -17.070 -3.855 1.00 10.42 111 TYR B N 1
ATOM 2531 C CA . TYR B 1 111 ? 33.879 -17.760 -4.832 1.00 10.08 111 TYR B CA 1
ATOM 2532 C C . TYR B 1 111 ? 33.253 -19.025 -4.223 1.00 10.27 111 TYR B C 1
ATOM 2533 O O . TYR B 1 111 ? 33.970 -19.890 -3.715 1.00 11.28 111 TYR B O 1
ATOM 2542 N N . VAL B 1 112 ? 31.928 -19.146 -4.303 1.00 9.68 112 VAL B N 1
ATOM 2543 C CA . VAL B 1 112 ? 31.227 -20.327 -3.806 1.00 9.77 112 VAL B CA 1
ATOM 2544 C C . VAL B 1 112 ? 31.189 -21.340 -4.943 1.00 9.75 112 VAL B C 1
ATOM 2545 O O . VAL B 1 112 ? 30.428 -21.168 -5.910 1.00 11.62 112 VAL B O 1
ATOM 2549 N N . PHE B 1 113 ? 32.025 -22.375 -4.856 1.00 9.57 113 PHE B N 1
ATOM 2550 C CA . PHE B 1 113 ? 32.022 -23.433 -5.870 1.00 9.08 113 PHE B CA 1
ATOM 2551 C C . PHE B 1 113 ? 30.791 -24.318 -5.759 1.00 9.47 113 PHE B C 1
ATOM 2552 O O . PHE B 1 113 ? 30.181 -24.658 -6.772 1.00 10.62 113 PHE B O 1
ATOM 2560 N N . ALA B 1 114 ? 30.434 -24.714 -4.539 1.00 9.51 114 ALA B N 1
ATOM 2561 C CA . ALA B 1 114 ? 29.329 -25.640 -4.352 1.00 9.97 114 ALA B CA 1
ATOM 2562 C C . ALA B 1 114 ? 28.674 -25.445 -3.005 1.00 10.10 114 ALA B C 1
ATOM 2563 O O . ALA B 1 114 ? 29.365 -25.275 -1.994 1.00 12.52 114 ALA B O 1
ATOM 2565 N N . ILE B 1 115 ? 27.350 -25.523 -2.984 1.00 9.29 115 ILE B N 1
ATOM 2566 C CA . ILE B 1 115 ? 26.595 -25.613 -1.741 1.00 9.50 115 ILE B CA 1
ATOM 2567 C C . ILE B 1 115 ? 25.643 -26.798 -1.897 1.00 9.34 115 ILE B C 1
ATOM 2568 O O . ILE B 1 115 ? 25.065 -26.992 -2.967 1.00 10.47 115 ILE B O 1
ATOM 2573 N N . GLY B 1 116 ? 25.468 -27.586 -0.845 1.00 9.18 116 GLY B N 1
ATOM 2574 C CA . GLY B 1 116 ? 24.591 -28.735 -0.930 1.00 10.02 116 GLY B CA 1
ATOM 2575 C C . GLY B 1 116 ? 24.218 -29.263 0.432 1.00 10.42 116 GLY B C 1
ATOM 2576 O O . GLY B 1 116 ? 24.958 -29.065 1.413 1.00 10.89 116 GLY B O 1
ATOM 2577 N N A SER B 1 117 ? 23.077 -29.940 0.498 0.81 9.52 117 SER B N 1
ATOM 2578 N N B SER B 1 117 ? 23.064 -29.929 0.485 0.19 10.59 117 SER B N 1
ATOM 2579 C CA A SER B 1 117 ? 22.630 -30.557 1.735 0.81 10.22 117 SER B CA 1
ATOM 2580 C CA B SER B 1 117 ? 22.540 -30.546 1.700 0.19 11.14 117 SER B CA 1
ATOM 2581 C C A SER B 1 117 ? 21.921 -31.858 1.408 0.81 11.03 117 SER B C 1
ATOM 2582 C C B SER B 1 117 ? 21.933 -31.895 1.361 0.19 11.43 117 SER B C 1
ATOM 2583 O O A SER B 1 117 ? 21.103 -31.907 0.486 0.81 13.14 117 SER B O 1
ATOM 2584 O O B SER B 1 117 ? 21.187 -32.011 0.387 0.19 11.80 117 SER B O 1
ATOM 2589 N N . GLU B 1 118 ? 22.247 -32.909 2.164 1.00 11.61 118 GLU B N 1
ATOM 2590 C CA . GLU B 1 118 ? 21.567 -34.198 2.060 1.00 13.64 118 GLU B CA 1
ATOM 2591 C C . GLU B 1 118 ? 20.441 -34.333 3.090 1.00 15.93 118 GLU B C 1
ATOM 2592 O O . GLU B 1 118 ? 19.704 -35.315 3.074 1.00 20.37 118 GLU B O 1
ATOM 2598 N N . VAL B 1 119 ? 20.338 -33.374 4.005 1.00 15.27 119 VAL B N 1
ATOM 2599 C CA . VAL B 1 119 ? 19.254 -33.335 4.985 1.00 16.70 119 VAL B CA 1
ATOM 2600 C C . VAL B 1 119 ? 18.576 -32.009 4.708 1.00 17.17 119 VAL B C 1
ATOM 2601 O O . VAL B 1 119 ? 19.028 -30.951 5.167 1.00 17.90 119 VAL B O 1
ATOM 2605 N N . THR B 1 120 ? 17.519 -32.075 3.914 1.00 17.79 120 THR B N 1
ATOM 2606 C CA . THR B 1 120 ? 16.965 -30.885 3.293 1.00 19.66 120 THR B CA 1
ATOM 2607 C C . THR B 1 120 ? 15.794 -30.303 4.074 1.00 19.99 120 THR B C 1
ATOM 2608 O O . THR B 1 120 ? 15.141 -30.998 4.867 1.00 19.98 120 THR B O 1
ATOM 2612 N N . GLY B 1 121 ? 15.562 -29.010 3.860 1.00 19.33 121 GLY B N 1
ATOM 2613 C CA . GLY B 1 121 ? 14.434 -28.299 4.472 1.00 20.65 121 GLY B CA 1
ATOM 2614 C C . GLY B 1 121 ? 14.550 -28.096 5.969 1.00 21.02 121 GLY B C 1
ATOM 2615 O O . GLY B 1 121 ? 13.526 -27.925 6.645 1.00 22.22 121 GLY B O 1
ATOM 2616 N N . LYS B 1 122 ? 15.773 -28.107 6.484 1.00 20.47 122 LYS B N 1
ATOM 2617 C CA . LYS B 1 122 ? 16.051 -27.886 7.904 1.00 20.33 122 LYS B CA 1
ATOM 2618 C C . LYS B 1 122 ? 16.919 -26.660 8.164 1.00 19.34 122 LYS B C 1
ATOM 2619 O O . LYS B 1 122 ? 17.320 -26.393 9.262 1.00 21.11 122 LYS B O 1
ATOM 2625 N N . GLY B 1 123 ? 17.189 -25.919 7.124 1.00 16.56 123 GLY B N 1
ATOM 2626 C CA . GLY B 1 123 ? 17.966 -24.689 7.253 1.00 15.60 123 GLY B CA 1
ATOM 2627 C C . GLY B 1 123 ? 19.475 -24.869 7.193 1.00 14.76 123 GLY B C 1
ATOM 2628 O O . GLY B 1 123 ? 20.213 -23.923 7.440 1.00 15.08 123 GLY B O 1
ATOM 2629 N N . LEU B 1 124 ? 19.951 -26.070 6.856 1.00 13.39 124 LEU B N 1
ATOM 2630 C CA . LEU B 1 124 ? 21.403 -26.301 6.885 1.00 12.31 124 LEU B CA 1
ATOM 2631 C C . LEU B 1 124 ? 22.145 -25.490 5.830 1.00 11.53 124 LEU B C 1
ATOM 2632 O O . LEU B 1 124 ? 23.144 -24.833 6.145 1.00 11.59 124 LEU B O 1
ATOM 2637 N N . ALA B 1 125 ? 21.677 -25.525 4.580 1.00 11.75 125 ALA B N 1
ATOM 2638 C CA . ALA B 1 125 ? 22.346 -24.748 3.542 1.00 11.21 125 ALA B CA 1
ATOM 2639 C C . ALA B 1 125 ? 22.295 -23.248 3.854 1.00 12.30 125 ALA B C 1
ATOM 2640 O O . ALA B 1 125 ? 23.287 -22.552 3.695 1.00 12.38 125 ALA B O 1
ATOM 2642 N N . THR B 1 126 ? 21.152 -22.771 4.347 1.00 12.25 126 THR B N 1
ATOM 2643 C CA A THR B 1 126 ? 21.026 -21.366 4.744 0.92 12.76 126 THR B CA 1
ATOM 2644 C CA B THR B 1 126 ? 21.126 -21.366 4.744 0.08 12.61 126 THR B CA 1
ATOM 2645 C C . THR B 1 126 ? 22.069 -20.977 5.790 1.00 12.48 126 THR B C 1
ATOM 2646 O O . THR B 1 126 ? 22.714 -19.933 5.680 1.00 12.88 126 THR B O 1
ATOM 2653 N N . LYS B 1 127 ? 22.231 -21.817 6.808 1.00 12.32 127 LYS B N 1
ATOM 2654 C CA . LYS B 1 127 ? 23.202 -21.538 7.864 1.00 13.48 127 LYS B CA 1
ATOM 2655 C C . LYS B 1 127 ? 24.644 -21.557 7.350 1.00 11.65 127 LYS B C 1
ATOM 2656 O O . LYS B 1 127 ? 25.471 -20.756 7.782 1.00 11.77 127 LYS B O 1
ATOM 2662 N N . LEU B 1 128 ? 24.928 -22.444 6.396 1.00 10.98 128 LEU B N 1
ATOM 2663 C CA . LEU B 1 128 ? 26.253 -22.484 5.777 1.00 9.13 128 LEU B CA 1
ATOM 2664 C C . LEU B 1 128 ? 26.529 -21.215 4.969 1.00 10.55 128 LEU B C 1
ATOM 2665 O O . LEU B 1 128 ? 27.648 -20.696 4.988 1.00 10.62 128 LEU B O 1
ATOM 2670 N N . LEU B 1 129 ? 25.514 -20.723 4.259 1.00 10.98 129 LEU B N 1
ATOM 2671 C CA . LEU B 1 129 ? 25.666 -19.483 3.508 1.00 10.68 129 LEU B CA 1
ATOM 2672 C C . LEU B 1 129 ? 25.872 -18.289 4.456 1.00 11.00 129 LEU B C 1
ATOM 2673 O O . LEU B 1 129 ? 26.749 -17.450 4.229 1.00 11.96 129 LEU B O 1
ATOM 2678 N N . LYS B 1 130 ? 25.106 -18.238 5.539 1.00 11.00 130 LYS B N 1
ATOM 2679 C CA . LYS B 1 130 ? 25.284 -17.173 6.534 1.00 11.79 130 LYS B CA 1
ATOM 2680 C C . LYS B 1 130 ? 26.665 -17.203 7.170 1.00 12.59 130 LYS B C 1
ATOM 2681 O O . LYS B 1 130 ? 27.296 -16.173 7.354 1.00 13.01 130 LYS B O 1
ATOM 2687 N N . LYS B 1 131 ? 27.150 -18.409 7.470 1.00 12.08 131 LYS B N 1
ATOM 2688 C CA . LYS B 1 131 ? 28.497 -18.558 8.012 1.00 12.33 131 LYS B CA 1
ATOM 2689 C C . LYS B 1 131 ? 29.543 -18.053 7.012 1.00 11.20 131 LYS B C 1
ATOM 2690 O O . LYS B 1 131 ? 30.543 -17.428 7.394 1.00 12.69 131 LYS B O 1
ATOM 2696 N N . THR B 1 132 ? 29.326 -18.356 5.731 1.00 11.04 132 THR B N 1
ATOM 2697 C CA . THR B 1 132 ? 30.232 -17.918 4.681 1.00 11.97 132 THR B CA 1
ATOM 2698 C C . THR B 1 132 ? 30.278 -16.376 4.562 1.00 11.68 132 THR B C 1
ATOM 2699 O O . THR B 1 132 ? 31.345 -15.781 4.326 1.00 11.69 132 THR B O 1
ATOM 2703 N N . ILE B 1 133 ? 29.126 -15.738 4.752 1.00 11.54 133 ILE B N 1
ATOM 2704 C CA . ILE B 1 133 ? 29.057 -14.280 4.749 1.00 11.43 133 ILE B CA 1
ATOM 2705 C C . ILE B 1 133 ? 29.893 -13.732 5.914 1.00 12.44 133 ILE B C 1
ATOM 2706 O O . ILE B 1 133 ? 30.675 -12.795 5.742 1.00 13.41 133 ILE B O 1
ATOM 2711 N N . GLU B 1 134 ? 29.751 -14.334 7.094 1.00 12.98 134 GLU B N 1
ATOM 2712 C CA . GLU B 1 134 ? 30.569 -13.917 8.244 1.00 13.52 134 GLU B CA 1
ATOM 2713 C C . GLU B 1 134 ? 32.067 -14.115 7.979 1.00 12.58 134 GLU B C 1
ATOM 2714 O O . GLU B 1 134 ? 32.891 -13.225 8.245 1.00 14.22 134 GLU B O 1
ATOM 2720 N N . GLU B 1 135 ? 32.427 -15.281 7.431 1.00 12.82 135 GLU B N 1
ATOM 2721 C CA . GLU B 1 135 ? 33.818 -15.583 7.101 1.00 12.34 135 GLU B CA 1
ATOM 2722 C C . GLU B 1 135 ? 34.398 -14.558 6.132 1.00 13.12 135 GLU B C 1
ATOM 2723 O O . GLU B 1 135 ? 35.545 -14.112 6.287 1.00 14.51 135 GLU B O 1
ATOM 2729 N N . SER B 1 136 ? 33.601 -14.201 5.124 1.00 12.74 136 SER B N 1
ATOM 2730 C CA A SER B 1 136 ? 34.022 -13.235 4.111 0.77 13.71 136 SER B CA 1
ATOM 2731 C CA B SER B 1 136 ? 34.055 -13.248 4.114 0.23 14.16 136 SER B CA 1
ATOM 2732 C C . SER B 1 136 ? 34.361 -11.885 4.732 1.00 15.45 136 SER B C 1
ATOM 2733 O O . SER B 1 136 ? 35.397 -11.291 4.433 1.00 16.40 136 SER B O 1
ATOM 2738 N N . SER B 1 137 ? 33.470 -11.408 5.599 1.00 16.54 137 SER B N 1
ATOM 2739 C CA A SER B 1 137 ? 33.695 -10.131 6.295 0.74 18.32 137 SER B CA 1
ATOM 2740 C CA B SER B 1 137 ? 33.795 -10.131 6.295 0.26 18.04 137 SER B CA 1
ATOM 2741 C C . SER B 1 137 ? 34.941 -10.215 7.175 1.00 18.32 137 SER B C 1
ATOM 2742 O O . SER B 1 137 ? 35.762 -9.294 7.188 1.00 20.73 137 SER B O 1
ATOM 2747 N N . SER B 1 138 ? 35.102 -11.323 7.898 1.00 18.03 138 SER B N 1
ATOM 2748 C CA . SER B 1 138 ? 36.229 -11.455 8.830 1.00 19.43 138 SER B CA 1
ATOM 2749 C C . SER B 1 138 ? 37.586 -11.437 8.145 1.00 18.89 138 SER B C 1
ATOM 2750 O O . SER B 1 138 ? 38.578 -10.971 8.719 1.00 21.22 138 SER B O 1
ATOM 2753 N N . HIS B 1 139 ? 37.631 -11.918 6.906 1.00 17.49 139 HIS B N 1
ATOM 2754 C CA . HIS B 1 139 ? 38.977 -11.991 6.164 1.00 16.73 139 HIS B CA 1
ATOM 2755 C C . HIS B 1 139 ? 39.057 -10.878 5.115 1.00 18.76 139 HIS B C 1
ATOM 2756 O O . HIS B 1 139 ? 39.985 -10.932 4.305 1.00 21.24 139 HIS B O 1
ATOM 2763 N N . GLY B 1 140 ? 38.167 -9.888 5.138 1.00 18.08 140 GLY B N 1
ATOM 2764 C CA . GLY B 1 140 ? 38.307 -8.701 4.296 1.00 19.55 140 GLY B CA 1
ATOM 2765 C C . GLY B 1 140 ? 37.955 -8.901 2.837 1.00 18.70 140 GLY B C 1
ATOM 2766 O O . GLY B 1 140 ? 38.392 -8.122 1.979 1.00 21.20 140 GLY B O 1
ATOM 2767 N N . PHE B 1 141 ? 37.177 -9.939 2.532 1.00 17.38 141 PHE B N 1
ATOM 2768 C CA . PHE B 1 141 ? 36.621 -10.069 1.187 1.00 16.41 141 PHE B CA 1
ATOM 2769 C C . PHE B 1 141 ? 35.597 -8.963 0.943 1.00 17.90 141 PHE B C 1
ATOM 2770 O O . PHE B 1 141 ? 34.794 -8.640 1.823 1.00 20.84 141 PHE B O 1
ATOM 2778 N N . LYS B 1 142 ? 35.633 -8.401 -0.245 1.00 16.45 142 LYS B N 1
ATOM 2779 C CA . LYS B 1 142 ? 34.703 -7.368 -0.600 1.00 17.57 142 LYS B CA 1
ATOM 2780 C C . LYS B 1 142 ? 33.471 -7.922 -1.276 1.00 16.37 142 LYS B C 1
ATOM 2781 O O . LYS B 1 142 ? 32.429 -7.351 -1.203 1.00 17.45 142 LYS B O 1
ATOM 2787 N N . TYR B 1 143 ? 33.628 -9.059 -1.935 1.00 15.24 143 TYR B N 1
ATOM 2788 C CA . TYR B 1 143 ? 32.519 -9.693 -2.643 1.00 14.39 143 TYR B CA 1
ATOM 2789 C C . TYR B 1 143 ? 32.468 -11.174 -2.362 1.00 12.86 143 TYR B C 1
ATOM 2790 O O . TYR B 1 143 ? 33.497 -11.794 -2.072 1.00 13.71 143 TYR B O 1
ATOM 2799 N N . ILE B 1 144 ? 31.268 -11.729 -2.492 1.00 12.10 144 ILE B N 1
ATOM 2800 C CA . ILE B 1 144 ? 31.095 -13.176 -2.652 1.00 11.16 144 ILE B CA 1
ATOM 2801 C C . ILE B 1 144 ? 30.432 -13.389 -4.019 1.00 11.61 144 ILE B C 1
ATOM 2802 O O . ILE B 1 144 ? 29.447 -12.717 -4.344 1.00 11.63 144 ILE B O 1
ATOM 2807 N N . TYR B 1 145 ? 30.999 -14.290 -4.824 1.00 11.34 145 TYR B N 1
ATOM 2808 C CA . TYR B 1 145 ? 30.419 -14.681 -6.117 1.00 10.45 145 TYR B CA 1
ATOM 2809 C C . TYR B 1 145 ? 29.994 -16.138 -6.064 1.00 10.89 145 TYR B C 1
ATOM 2810 O O . TYR B 1 145 ? 30.658 -16.961 -5.443 1.00 12.27 145 TYR B O 1
ATOM 2819 N N . GLY B 1 146 ? 28.913 -16.464 -6.754 1.00 10.14 146 GLY B N 1
ATOM 2820 C CA . GLY B 1 146 ? 28.532 -17.857 -6.966 1.00 11.43 146 GLY B CA 1
ATOM 2821 C C . GLY B 1 146 ? 27.847 -17.997 -8.300 1.00 11.22 146 GLY B C 1
ATOM 2822 O O . GLY B 1 146 ? 27.079 -17.120 -8.692 1.00 14.32 146 GLY B O 1
ATOM 2823 N N . ASP B 1 147 ? 28.125 -19.088 -8.999 1.00 11.12 147 ASP B N 1
ATOM 2824 C CA . ASP B 1 147 ? 27.417 -19.425 -10.222 1.00 10.33 147 ASP B CA 1
ATOM 2825 C C . ASP B 1 147 ? 26.398 -20.492 -9.864 1.00 11.91 147 ASP B C 1
ATOM 2826 O O . ASP B 1 147 ? 26.746 -21.665 -9.652 1.00 13.40 147 ASP B O 1
ATOM 2831 N N . CYS B 1 148 ? 25.146 -20.064 -9.745 1.00 11.18 148 CYS B N 1
ATOM 2832 C CA . CYS B 1 148 ? 24.085 -20.887 -9.188 1.00 11.13 148 CYS B CA 1
ATOM 2833 C C . CYS B 1 148 ? 23.211 -21.447 -10.283 1.00 10.09 148 CYS B C 1
ATOM 2834 O O . CYS B 1 148 ? 22.714 -20.702 -11.139 1.00 10.25 148 CYS B O 1
ATOM 2837 N N . THR B 1 149 ? 23.040 -22.765 -10.260 1.00 9.98 149 THR B N 1
ATOM 2838 C CA . THR B 1 149 ? 22.388 -23.489 -11.340 1.00 9.18 149 THR B CA 1
ATOM 2839 C C . THR B 1 149 ? 20.960 -23.928 -11.000 1.00 9.89 149 THR B C 1
ATOM 2840 O O . THR B 1 149 ? 20.250 -24.445 -11.863 1.00 11.52 149 THR B O 1
ATOM 2844 N N . ASN B 1 150 ? 20.551 -23.717 -9.747 1.00 10.53 150 ASN B N 1
ATOM 2845 C CA . ASN B 1 150 ? 19.338 -24.314 -9.188 1.00 10.79 150 ASN B CA 1
ATOM 2846 C C . ASN B 1 150 ? 18.449 -23.182 -8.655 1.00 10.93 150 ASN B C 1
ATOM 2847 O O . ASN B 1 150 ? 18.920 -22.344 -7.892 1.00 11.87 150 ASN B O 1
ATOM 2852 N N . ILE B 1 151 ? 17.177 -23.160 -9.053 1.00 10.90 151 ILE B N 1
ATOM 2853 C CA . ILE B 1 151 ? 16.233 -22.156 -8.551 1.00 11.63 151 ILE B CA 1
ATOM 2854 C C . ILE B 1 151 ? 16.243 -22.065 -7.008 1.00 11.72 151 ILE B C 1
ATOM 2855 O O . ILE B 1 151 ? 16.132 -20.988 -6.450 1.00 12.05 151 ILE B O 1
ATOM 2860 N N . ILE B 1 152 ? 16.427 -23.196 -6.331 1.00 11.63 152 ILE B N 1
ATOM 2861 C CA . ILE B 1 152 ? 16.399 -23.204 -4.878 1.00 12.38 152 ILE B CA 1
ATOM 2862 C C . ILE B 1 152 ? 17.569 -22.387 -4.316 1.00 11.59 152 ILE B C 1
ATOM 2863 O O . ILE B 1 152 ? 17.389 -21.580 -3.405 1.00 12.76 152 ILE B O 1
ATOM 2868 N N . SER B 1 153 ? 18.773 -22.606 -4.841 1.00 11.50 153 SER B N 1
ATOM 2869 C CA A SER B 1 153 ? 19.928 -21.859 -4.346 0.85 10.07 153 SER B CA 1
ATOM 2870 C CA B SER B 1 153 ? 20.028 -21.859 -4.346 0.15 12.02 153 SER B CA 1
ATOM 2871 C C . SER B 1 153 ? 19.896 -20.412 -4.851 1.00 11.17 153 SER B C 1
ATOM 2872 O O . SER B 1 153 ? 20.311 -19.510 -4.128 1.00 11.52 153 SER B O 1
ATOM 2877 N N . GLN B 1 154 ? 19.388 -20.187 -6.067 1.00 10.28 154 GLN B N 1
ATOM 2878 C CA . GLN B 1 154 ? 19.225 -18.814 -6.560 1.00 10.11 154 GLN B CA 1
ATOM 2879 C C . GLN B 1 154 ? 18.347 -18.020 -5.589 1.00 11.31 154 GLN B C 1
ATOM 2880 O O . GLN B 1 154 ? 18.701 -16.904 -5.195 1.00 11.74 154 GLN B O 1
ATOM 2886 N N . ASN B 1 155 ? 17.219 -18.602 -5.190 1.00 10.92 155 ASN B N 1
ATOM 2887 C CA . ASN B 1 155 ? 16.337 -17.940 -4.231 1.00 12.10 155 ASN B CA 1
ATOM 2888 C C . ASN B 1 155 ? 16.987 -17.730 -2.867 1.00 11.28 155 ASN B C 1
ATOM 2889 O O . ASN B 1 155 ? 16.832 -16.663 -2.255 1.00 11.86 155 ASN B O 1
ATOM 2894 N N . MET B 1 156 ? 17.743 -18.730 -2.404 1.00 11.27 156 MET B N 1
ATOM 2895 C CA . MET B 1 156 ? 18.459 -18.604 -1.145 1.00 12.48 156 MET B CA 1
ATOM 2896 C C . MET B 1 156 ? 19.479 -17.471 -1.206 1.00 12.15 156 MET B C 1
ATOM 2897 O O . MET B 1 156 ? 19.593 -16.657 -0.266 1.00 12.51 156 MET B O 1
ATOM 2902 N N . PHE B 1 157 ? 20.237 -17.412 -2.298 1.00 11.41 157 PHE B N 1
ATOM 2903 C CA . PHE B 1 157 ? 21.218 -16.349 -2.439 1.00 10.80 157 PHE B CA 1
ATOM 2904 C C . PHE B 1 157 ? 20.533 -14.978 -2.496 1.00 10.89 157 PHE B C 1
ATOM 2905 O O . PHE B 1 157 ? 20.985 -14.028 -1.853 1.00 11.48 157 PHE B O 1
ATOM 2913 N N . GLU B 1 158 ? 19.435 -14.890 -3.244 1.00 10.41 158 GLU B N 1
ATOM 2914 C CA . GLU B 1 158 ? 18.651 -13.651 -3.286 1.00 10.07 158 GLU B CA 1
ATOM 2915 C C . GLU B 1 158 ? 18.199 -13.221 -1.891 1.00 10.90 158 GLU B C 1
ATOM 2916 O O . GLU B 1 158 ? 18.251 -12.031 -1.541 1.00 12.10 158 GLU B O 1
ATOM 2922 N N . LYS B 1 159 ? 17.763 -14.192 -1.087 1.00 10.98 159 LYS B N 1
ATOM 2923 C CA . LYS B 1 159 ? 17.249 -13.869 0.247 1.00 11.90 159 LYS B CA 1
ATOM 2924 C C . LYS B 1 159 ? 18.334 -13.300 1.158 1.00 12.14 159 LYS B C 1
ATOM 2925 O O . LYS B 1 159 ? 18.032 -12.643 2.158 1.00 14.23 159 LYS B O 1
ATOM 2931 N N . HIS B 1 160 ? 19.596 -13.545 0.800 1.00 11.77 160 HIS B N 1
ATOM 2932 C CA . HIS B 1 160 ? 20.743 -13.076 1.577 1.00 12.29 160 HIS B CA 1
ATOM 2933 C C . HIS B 1 160 ? 21.550 -11.999 0.871 1.00 12.55 160 HIS B C 1
ATOM 2934 O O . HIS B 1 160 ? 22.717 -11.769 1.175 1.00 14.09 160 HIS B O 1
ATOM 2941 N N . 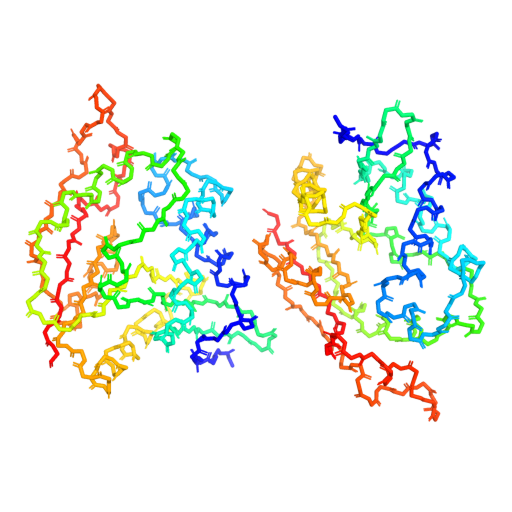GLY B 1 161 ? 20.886 -11.293 -0.036 1.00 12.00 161 GLY B N 1
ATOM 2942 C CA . GLY B 1 161 ? 21.429 -10.049 -0.568 1.00 11.54 161 GLY B CA 1
ATOM 2943 C C . GLY B 1 161 ? 22.256 -10.163 -1.832 1.00 11.92 161 GLY B C 1
ATOM 2944 O O . GLY B 1 161 ? 22.892 -9.189 -2.230 1.00 14.58 161 GLY B O 1
ATOM 2945 N N . PHE B 1 162 ? 22.264 -11.330 -2.473 1.00 11.66 162 PHE B N 1
ATOM 2946 C CA . PHE B 1 162 ? 22.982 -11.454 -3.742 1.00 11.54 162 PHE B CA 1
ATOM 2947 C C . PHE B 1 162 ? 22.198 -10.825 -4.901 1.00 12.81 162 PHE B C 1
ATOM 2948 O O . PHE B 1 162 ? 20.953 -10.864 -4.938 1.00 13.67 162 PHE B O 1
ATOM 2956 N N . GLU B 1 163 ? 22.940 -10.275 -5.838 1.00 12.83 163 GLU B N 1
ATOM 2957 C CA . GLU B 1 163 ? 22.385 -9.745 -7.064 1.00 13.19 163 GLU B CA 1
ATOM 2958 C C . GLU B 1 163 ? 22.917 -10.452 -8.295 1.00 13.74 163 GLU B C 1
ATOM 2959 O O . GLU B 1 163 ? 24.047 -10.803 -8.334 1.00 15.72 163 GLU B O 1
ATOM 2965 N N . THR B 1 164 ? 22.071 -10.625 -9.273 1.00 13.28 164 THR B N 1
ATOM 2966 C CA . THR B 1 164 ? 22.480 -11.300 -10.499 1.00 12.07 164 THR B CA 1
ATOM 2967 C C . THR B 1 164 ? 23.227 -10.317 -11.390 1.00 12.23 164 THR B C 1
ATOM 2968 O O . THR B 1 164 ? 22.779 -9.184 -11.601 1.00 14.46 164 THR B O 1
ATOM 2972 N N . VAL B 1 165 ? 24.373 -10.751 -11.906 1.00 11.91 165 VAL B N 1
ATOM 2973 C CA . VAL B 1 165 ? 25.167 -9.921 -12.819 1.00 12.93 165 VAL B CA 1
ATOM 2974 C C . VAL B 1 165 ? 25.301 -10.526 -14.208 1.00 13.39 165 VAL B C 1
ATOM 2975 O O . VAL B 1 165 ? 25.778 -9.861 -15.125 1.00 15.75 165 VAL B O 1
ATOM 2979 N N . GLY B 1 166 ? 24.867 -11.770 -14.366 1.00 12.56 166 GLY B N 1
ATOM 2980 C CA . GLY B 1 166 ? 24.948 -12.459 -15.644 1.00 12.41 166 GLY B CA 1
ATOM 2981 C C . GLY B 1 166 ? 24.098 -13.700 -15.577 1.00 11.24 166 GLY B C 1
ATOM 2982 O O . GLY B 1 166 ? 23.876 -14.251 -14.487 1.00 12.31 166 GLY B O 1
ATOM 2983 N N . SER B 1 167 ? 23.590 -14.128 -16.728 1.00 12.42 167 SER B N 1
ATOM 2984 C CA . SER B 1 167 ? 22.766 -15.331 -16.786 1.00 14.39 167 SER B CA 1
ATOM 2985 C C . SER B 1 167 ? 22.814 -15.961 -18.163 1.00 14.42 167 SER B C 1
ATOM 2986 O O . SER B 1 167 ? 23.081 -15.274 -19.165 1.00 17.24 167 SER B O 1
ATOM 2989 N N . VAL B 1 168 ? 22.550 -17.262 -18.216 1.00 13.02 168 VAL B N 1
ATOM 2990 C CA . VAL B 1 168 ? 22.393 -17.971 -19.490 1.00 12.72 168 VAL B CA 1
ATOM 2991 C C . VAL B 1 168 ? 21.169 -18.876 -19.373 1.00 12.39 168 VAL B C 1
ATOM 2992 O O . VAL B 1 168 ? 21.041 -19.643 -18.400 1.00 12.49 168 VAL B O 1
ATOM 2996 N N . LYS B 1 169 ? 20.265 -18.784 -20.348 1.00 12.36 169 LYS B N 1
ATOM 2997 C CA . LYS B 1 169 ? 19.104 -19.652 -20.421 1.00 12.10 169 LYS B CA 1
ATOM 2998 C C . LYS B 1 169 ? 19.481 -21.079 -20.807 1.00 12.56 169 LYS B C 1
ATOM 2999 O O . LYS B 1 169 ? 20.213 -21.311 -21.784 1.00 13.74 169 LYS B O 1
ATOM 3005 N N . TYR B 1 170 ? 18.989 -22.051 -20.041 1.00 12.50 170 TYR B N 1
ATOM 3006 C CA . TYR B 1 170 ? 19.268 -23.451 -20.364 1.00 13.29 170 TYR B CA 1
ATOM 3007 C C . TYR B 1 170 ? 18.612 -23.907 -21.669 1.00 13.76 170 TYR B C 1
ATOM 3008 O O . TYR B 1 170 ? 19.256 -24.528 -22.520 1.00 13.99 170 TYR B O 1
ATOM 3017 N N . LYS B 1 171 ? 17.333 -23.632 -21.824 1.00 14.69 171 LYS B N 1
ATOM 3018 C CA A LYS B 1 171 ? 16.602 -24.136 -22.941 0.43 16.73 171 LYS B CA 1
ATOM 3019 C CA B LYS B 1 171 ? 16.586 -24.150 -22.950 0.57 16.58 171 LYS B CA 1
ATOM 3020 C C . LYS B 1 171 ? 17.089 -23.504 -24.235 1.00 16.13 171 LYS B C 1
ATOM 3021 O O . LYS B 1 171 ? 17.123 -22.324 -24.405 1.00 17.23 171 LYS B O 1
ATOM 3032 N N . GLY B 1 172 ? 17.493 -24.381 -25.132 1.00 14.64 172 GLY B N 1
ATOM 3033 C CA . GLY B 1 172 ? 18.048 -23.955 -26.414 1.00 15.00 172 GLY B CA 1
ATOM 3034 C C . GLY B 1 172 ? 19.557 -23.776 -26.439 1.00 14.57 172 GLY B C 1
ATOM 3035 O O . GLY B 1 172 ? 20.138 -23.612 -27.516 1.00 15.31 172 GLY B O 1
ATOM 3036 N N . TYR B 1 173 ? 20.210 -23.826 -25.275 1.00 13.19 173 TYR B N 1
ATOM 3037 C CA . TYR B 1 173 ? 21.651 -23.631 -25.254 1.00 13.30 173 TYR B CA 1
ATOM 3038 C C . TYR B 1 173 ? 22.306 -24.755 -26.048 1.00 14.36 173 TYR B C 1
ATOM 3039 O O . TYR B 1 173 ? 21.962 -25.926 -25.878 1.00 16.97 173 TYR B O 1
ATOM 3048 N N . GLN B 1 174 ? 23.241 -24.406 -26.920 1.00 14.02 174 GLN B N 1
ATOM 3049 C CA . GLN B 1 174 ? 23.878 -25.426 -27.744 1.00 14.11 174 GLN B CA 1
ATOM 3050 C C . GLN B 1 174 ? 25.339 -25.603 -27.450 1.00 13.06 174 GLN B C 1
ATOM 3051 O O . GLN B 1 174 ? 26.029 -24.671 -27.046 1.00 13.51 174 GLN B O 1
ATOM 3057 N N . TYR B 1 175 ? 25.796 -26.829 -27.661 1.00 13.23 175 TYR B N 1
ATOM 3058 C CA . TYR B 1 175 ? 27.212 -27.123 -27.690 1.00 13.37 175 TYR B CA 1
ATOM 3059 C C . TYR B 1 175 ? 27.404 -27.865 -29.001 1.00 13.72 175 TYR B C 1
ATOM 3060 O O . TYR B 1 175 ? 27.033 -29.027 -29.132 1.00 15.11 175 TYR B O 1
ATOM 3069 N N . GLY B 1 176 ? 27.935 -27.162 -29.999 1.00 13.21 176 GLY B N 1
ATOM 3070 C CA . GLY B 1 176 ? 27.817 -27.638 -31.378 1.00 13.38 176 GLY B CA 1
ATOM 3071 C C . GLY B 1 176 ? 26.338 -27.837 -31.684 1.00 14.71 176 GLY B C 1
ATOM 3072 O O . GLY B 1 176 ? 25.512 -26.985 -31.352 1.00 14.45 176 GLY B O 1
ATOM 3073 N N . ILE B 1 177 ? 25.996 -28.968 -32.300 1.00 16.22 177 ILE B N 1
ATOM 3074 C CA . ILE B 1 177 ? 24.586 -29.237 -32.617 1.00 16.78 177 ILE B CA 1
ATOM 3075 C C . ILE B 1 177 ? 23.780 -29.774 -31.433 1.00 16.54 177 ILE B C 1
ATOM 3076 O O . ILE B 1 177 ? 22.554 -29.857 -31.515 1.00 19.65 177 ILE B O 1
ATOM 3081 N N . THR B 1 178 ? 24.457 -30.111 -30.331 1.00 14.99 178 THR B N 1
ATOM 3082 C CA . THR B 1 178 ? 23.777 -30.716 -29.183 1.00 16.01 178 THR B CA 1
ATOM 3083 C C . THR B 1 178 ? 23.058 -29.655 -28.358 1.00 15.19 178 THR B C 1
ATOM 3084 O O . THR B 1 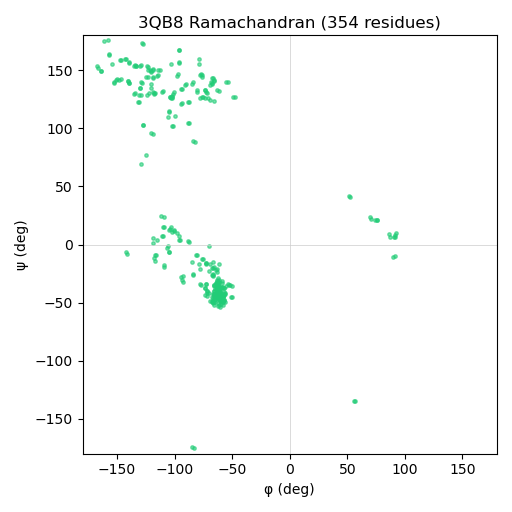178 ? 23.435 -28.487 -28.387 1.00 15.45 178 THR B O 1
ATOM 3088 N N . LYS B 1 179 ? 22.156 -30.070 -27.613 1.00 16.20 179 LYS B N 1
ATOM 3089 C CA . LYS B 1 179 ? 21.366 -29.203 -26.749 1.00 16.71 179 LYS B CA 1
ATOM 3090 C C . LYS B 1 179 ? 21.380 -29.789 -25.342 1.00 17.05 179 LYS B C 1
ATOM 3091 O O . LYS B 1 179 ? 20.430 -30.393 -24.922 1.00 18.46 179 LYS B O 1
ATOM 3097 N N . PRO B 1 180 ? 22.474 -29.777 -24.670 1.00 15.99 180 PRO B N 1
ATOM 3098 C CA . PRO B 1 180 ? 22.711 -30.616 -23.493 1.00 16.72 180 PRO B CA 1
ATOM 3099 C C . PRO B 1 180 ? 21.896 -30.272 -22.244 1.00 15.93 180 PRO B C 1
ATOM 3100 O O . PRO B 1 180 ? 21.815 -31.094 -21.333 1.00 16.85 180 PRO B O 1
ATOM 3104 N N . PHE B 1 181 ? 21.314 -29.079 -22.195 1.00 13.51 181 PHE B N 1
ATOM 3105 C CA . PHE B 1 181 ? 20.591 -28.629 -21.007 1.00 14.21 181 PHE B CA 1
ATOM 3106 C C . PHE B 1 181 ? 19.082 -28.519 -21.190 1.00 14.82 181 PHE B C 1
ATOM 3107 O O . PHE B 1 181 ? 18.386 -28.042 -20.295 1.00 15.76 181 PHE B O 1
ATOM 3115 N N . ASP B 1 182 ? 18.570 -28.986 -22.332 1.00 15.13 182 ASP B N 1
ATOM 3116 C CA . ASP B 1 182 ? 17.134 -28.890 -22.592 1.00 15.38 182 ASP B CA 1
ATOM 3117 C C . ASP B 1 182 ? 16.289 -29.753 -21.661 1.00 15.59 182 ASP B C 1
ATOM 3118 O O . ASP B 1 182 ? 15.101 -29.503 -21.502 1.00 18.29 182 ASP B O 1
ATOM 3123 N N . SER B 1 183 ? 16.907 -30.761 -21.052 1.00 14.98 183 SER B N 1
ATOM 3124 C CA . SER B 1 183 ? 16.199 -31.647 -20.131 1.00 16.56 183 SER B CA 1
ATOM 3125 C C . SER B 1 183 ? 15.877 -31.002 -18.795 1.00 16.53 183 SER B C 1
ATOM 3126 O O . SER B 1 183 ? 15.028 -31.513 -18.065 1.00 18.85 183 SER B O 1
ATOM 3129 N N . ILE B 1 184 ? 16.543 -29.890 -18.474 1.00 14.98 184 ILE B N 1
ATOM 3130 C CA . ILE B 1 184 ? 16.317 -29.215 -17.196 1.00 14.96 184 ILE B CA 1
ATOM 3131 C C . ILE B 1 184 ? 14.927 -28.594 -17.190 1.00 17.00 184 ILE B C 1
ATOM 3132 O O . ILE B 1 184 ? 14.598 -27.814 -18.082 1.00 19.53 184 ILE B O 1
ATOM 3137 N N . ASN B 1 185 ? 14.120 -28.955 -16.200 1.00 18.84 185 ASN B N 1
ATOM 3138 C CA . ASN B 1 185 ? 12.815 -28.354 -16.080 1.00 21.59 185 ASN B CA 1
ATOM 3139 C C . ASN B 1 185 ? 12.525 -27.555 -14.825 1.00 19.73 185 ASN B C 1
ATOM 3140 O O . ASN B 1 185 ? 11.579 -26.858 -14.745 1.00 21.29 185 ASN B O 1
ATOM 3145 N N . CYS B 1 186 ? 13.396 -27.669 -13.853 1.00 15.68 186 CYS B N 1
ATOM 3146 C CA . CYS B 1 186 ? 13.141 -27.056 -12.542 1.00 15.82 186 CYS B CA 1
ATOM 3147 C C . CYS B 1 186 ? 13.540 -25.581 -12.502 1.00 14.34 186 CYS B C 1
ATOM 3148 O O . CYS B 1 186 ? 13.003 -24.800 -11.710 1.00 16.84 186 CYS B O 1
ATOM 3151 N N . THR B 1 187 ? 14.498 -25.216 -13.356 1.00 13.82 187 THR B N 1
ATOM 3152 C CA . THR B 1 187 ? 15.191 -23.933 -13.291 1.00 12.74 187 THR B CA 1
ATOM 3153 C C . THR B 1 187 ? 15.394 -23.440 -14.716 1.00 13.16 187 THR B C 1
ATOM 3154 O O . THR B 1 187 ? 15.723 -24.231 -15.604 1.00 14.40 187 THR B O 1
ATOM 3158 N N . GLU B 1 188 ? 15.233 -22.136 -14.927 1.00 13.38 188 GLU B N 1
ATOM 3159 C CA . GLU B 1 188 ? 15.298 -21.584 -16.285 1.00 14.44 188 GLU B CA 1
ATOM 3160 C C . GLU B 1 188 ? 16.689 -21.102 -16.705 1.00 14.35 188 GLU B C 1
ATOM 3161 O O . GLU B 1 188 ? 17.038 -21.169 -17.892 1.00 13.87 188 GLU B O 1
ATOM 3167 N N . TYR B 1 189 ? 17.467 -20.612 -15.741 1.00 13.29 189 TYR B N 1
ATOM 3168 C CA . TYR B 1 189 ? 18.774 -20.009 -16.023 1.00 11.93 189 TYR B CA 1
ATOM 3169 C C . TYR B 1 189 ? 19.843 -20.505 -15.082 1.00 12.28 189 TYR B C 1
ATOM 3170 O O . TYR B 1 189 ? 19.546 -20.854 -13.933 1.00 12.27 189 TYR B O 1
ATOM 3179 N N . ILE B 1 190 ? 21.091 -20.481 -15.555 1.00 11.78 190 ILE B N 1
ATOM 3180 C CA . ILE B 1 190 ? 22.244 -20.418 -14.649 1.00 10.62 190 ILE B CA 1
ATOM 3181 C C . ILE B 1 190 ? 22.553 -18.923 -14.433 1.00 10.92 190 ILE B C 1
ATOM 3182 O O . ILE B 1 190 ? 22.476 -18.136 -15.382 1.00 11.88 190 ILE B O 1
ATOM 3187 N N . LYS B 1 191 ? 22.851 -18.522 -13.219 1.00 10.93 191 LYS B N 1
ATOM 3188 C CA . LYS B 1 191 ? 23.053 -17.137 -12.888 1.00 10.87 191 LYS B CA 1
ATOM 3189 C C . LYS B 1 191 ? 24.344 -16.891 -12.118 1.00 11.30 191 LYS B C 1
ATOM 3190 O O . LYS B 1 191 ? 24.623 -17.610 -11.195 1.00 11.90 191 LYS B O 1
ATOM 3196 N N . ARG B 1 192 ? 25.114 -15.883 -12.483 1.00 10.25 192 ARG B N 1
ATOM 3197 C CA . ARG B 1 192 ? 26.244 -15.447 -11.663 1.00 10.84 192 ARG B CA 1
ATOM 3198 C C . ARG B 1 192 ? 25.706 -14.422 -10.682 1.00 11.09 192 ARG B C 1
ATOM 3199 O O . ARG B 1 192 ? 25.106 -13.416 -11.087 1.00 11.81 192 ARG B O 1
ATOM 3207 N N . MET B 1 193 ? 25.904 -14.700 -9.415 1.00 11.17 193 MET B N 1
ATOM 3208 C CA . MET B 1 193 ? 25.308 -13.927 -8.314 1.00 12.30 193 MET B CA 1
ATOM 3209 C C . MET B 1 193 ? 26.370 -13.352 -7.427 1.00 11.31 193 MET B C 1
ATOM 3210 O O . MET B 1 193 ? 27.294 -13.992 -7.128 1.00 12.45 193 MET B O 1
ATOM 3215 N N . VAL B 1 194 ? 26.211 -12.079 -7.073 1.00 11.86 194 VAL B N 1
ATOM 3216 C CA . VAL B 1 194 ? 27.236 -11.324 -6.365 1.00 12.83 194 VAL B CA 1
ATOM 3217 C C . VAL B 1 194 ? 26.666 -10.630 -5.138 1.00 12.45 194 VAL B C 1
ATOM 3218 O O . VAL B 1 194 ? 25.647 -9.932 -5.225 1.00 13.38 194 VAL B O 1
ATOM 3222 N N . LYS B 1 195 ? 27.326 -10.829 -4.001 1.00 13.16 195 LYS B N 1
ATOM 3223 C CA . LYS B 1 195 ? 27.005 -10.060 -2.804 1.00 13.93 195 LYS B CA 1
ATOM 3224 C C . LYS B 1 195 ? 28.151 -9.119 -2.484 1.00 14.99 195 LYS B C 1
ATOM 3225 O O . LYS B 1 195 ? 29.321 -9.514 -2.468 1.00 15.26 195 LYS B O 1
ATOM 3231 N N . THR B 1 196 ? 27.809 -7.855 -2.237 1.00 16.97 196 THR B N 1
ATOM 3232 C CA . THR B 1 196 ? 28.800 -6.891 -1.814 1.00 18.98 196 THR B CA 1
ATOM 3233 C C . THR B 1 196 ? 28.798 -6.852 -0.295 1.00 21.36 196 THR B C 1
ATOM 3234 O O . THR B 1 196 ? 27.771 -6.573 0.321 1.00 22.86 196 THR B O 1
ATOM 3238 N N . ILE B 1 197 ? 29.944 -7.131 0.283 1.00 22.65 197 ILE B N 1
ATOM 3239 C CA . ILE B 1 197 ? 30.062 -7.287 1.712 1.00 26.51 197 ILE B CA 1
ATOM 3240 C C . ILE B 1 197 ? 30.003 -5.912 2.376 1.00 32.07 197 ILE B C 1
ATOM 3241 O O . ILE B 1 197 ? 29.355 -5.747 3.385 1.00 35.77 197 ILE B O 1
#

Nearest PDB structures (foldseek):
  3qb8-assembly2_B  TM=1.005E+00  e=9.512E-46  Paramecium bursaria Chlorella virus 1
  5gi5-assembly1_A  TM=8.426E-01  e=3.438E-12  Drosophila melanogaster
  5gi7-assembly1_A  TM=8.465E-01  e=2.388E-11  Drosophila melanogaster
  5k9n-assembly2_B  TM=7.636E-01  e=4.452E-12  Drosophila melanogaster
  7ciu-assembly2_B  TM=6.978E-01  e=9.275E-11  Drosophila melanogaster

Organism: Paramecium bursaria Chlorella virus 1 (NCBI:txid10506)

CATH classification: 3.40.630.30

Solvent-accessible surface area: 17747 Å² total; per-residue (Å²): 135,76,82,64,34,104,2,64,82,123,19,18,19,24,0,9,3,0,2,1,59,15,29,36,73,69,13,9,1,0,86,14,28,172,9,71,54,60,21,2,22,62,0,12,63,56,0,0,100,50,0,4,73,107,26,20,0,2,0,12,8,33,108,56,44,11,5,32,0,0,0,0,0,0,19,12,92,13,23,109,114,22,142,52,28,99,48,125,79,0,51,16,8,51,57,0,44,35,70,6,58,104,108,76,29,129,69,103,5,0,6,6,32,3,25,9,18,71,30,106,89,135,32,12,18,40,112,0,0,101,70,0,34,105,14,0,68,92,86,40,5,101,46,0,3,1,15,9,11,31,69,119,14,5,78,28,1,82,175,28,45,9,124,60,46,24,56,24,112,2,108,38,39,92,84,67,169,72,110,22,0,44,76,12,128,80,7,133,70,0,50,1,0,12,38,95,82,131,82,81,64,33,103,2,62,83,129,18,18,92,78,0,27,43,0,1,1,103,15,29,36,72,68,12,8,0,0,86,16,28,178,9,72,55,96,20,2,37,62,1,4,84,54,0,0,101,50,0,3,75,108,25,20,0,2,0,12,8,32,107,119,50,68,8,50,0,1,0,0,0,0,17,10,94,15,23,104,114,22,144,55,29,99,46,124,89,0,41,16,3,44,58,0,42,38,67,5,57,103,104,78,28,126,88,104,5,0,11,7,31,4,25,9,18,78,30,102,82,129,28,14,18,41,107,0,0,74,71,0,34,105,15,0,70,93,87,52,7,79,38,0,3,1,23,9,14,31,71,120,15,4,53,29,1,8,66,28,7,6,46,7,32,19,55,25,112,1,106,42,40,92,86,65,169,73,115,22,0,46,76,11,126,81,8,131,72,0,30,0,0,12,30,77,72

Secondary structure (DSSP, 8-state):
--EEEE--GGGHHHHHHHHHHHHHHH-HHHHHTT--HHHHHHHHHHHHHHHHHTT--EEEE-TT--EEEEEEEEEHHHHHT------GGGHHHHHHHHGGGGS--SS-EEEEEEEEESS-SSSHHHHHHHHHHHHHHHTT--EEEEEE-SHHHHHHHHHTT-EEEEEEESTT--BTTB-TTTT--S-SEEEEEEEE-/--EEEE--GGGHHHHHHHHHHHHHHH-HHHHHTT--HHHHHHHHHHHHHHHHHTT--EEEE-TT--EEEEEEEEEHHHHHT------GGGHHHHHHHHGGGGS--SS-EEEEEEEEESS-SSSHHHHHHHHHHHHHHHTT--EEEEEE-SHHHHHHHHHTT-EEEEEEESTT--BTTB-TTTT--S-SEEEEEEEE-

Foldseek 3Di:
DKDKDFAAQVCLVLQLQVQLVQCCVPNQLNVLLNDHSVRSCQFCSQQQNQLRVVGLKMFIADPVRHGFWIWRKHKVVCVVVDDTRDDPSCVVVCVQVVVVPVDDDPFTEMETEDTGGNDPPPCRSLVRVVSSVVSCVVVVGFKYKYFGRAPVVVVSLVVVAKDFDDKDFLCPDDDVPDSSNNPGDRDGIGTIIMHGD/DKDKDFAAQVCLVLQLQVQLVQCCVPNQLNVLLNHHSVNSCQFCSQQQSQLRVVGLKMFIADPVRHGFWIWRKHKVVCVVVDGTRDDPSCVVVCVQVVQVPVDDDPFTEMETEDTGGNDPPPCRSLVNVVSSVVSCVVVVGFKYKYFGRAPVVVVSLVVVAKDFDDKDFLQPDDDVPDSRNNPRDRDGITTIIMHGD

Sequence (394 aa):
MYTLLIKLTSSEYTSRAISFTSSRNFVASEPTSIALKLTTCCDFTTSSFQNIMKQCVDYGHSFAFVDADDNIKAQILNIPYDAYEENMHYGNIRETDPMFDLFGNLLDSYTPDDKCLYVFAIGSSEVTGKGLATKLLKKTIEESSSSHGFKYIYGDCTNIISQNMFEKHGFETVGSSSVKYKGYQYGITKPFDSINCTEYIKRMVKTIMYTLLIKLTSSSEYTSSRAISFTSSRNFVASEPTSIALKLTTCCDFTTTSFQNIMKQCVDYGHSSFAFVDADDDNIKAQILNIPYDAYENMHYGNIRETDPMFDLFGNLDSYTPDDKCLYVFAIGSSEVTGKGLATTKLLKKTIEESSSSSHGFKYIYGDCTNIISSQNMFEKHGFETVGSVKYKKGYQYGITKPFDSINCTEYIKRMVKTI

B-factor: mean 17.22, std 7.74, range [6.28, 72.81]